Protein AF-A0A8H7GLU1-F1 (afdb_monomer_lite)

Secondary structure (DSSP, 8-state):
-EEEEEEEGGGS-TTSHHHHH-TT-SEEEEEEESSHHHHHHHHHHHHHHHHHHHS---EEES---S---HHHHHHHHHHGGGS-GGG--STT--TTSEEEEEETTEEEEEEEHHHHHHH-THHHHS-GGGGGGGSHHHHHHHH-TTTS-HHHHHHHHHHHHHS----S--HHHHHHHHHHHHHHHHH-TTT---SHHHHHHHHHHHHHHHHHHHTT-SPPP-TTSSTTHHHHHHHTTEEESS----HHHHHHHHHH-------SS-SEEE-HHHHHHHHHHHHHHHHHS-TT-PPPHHHHHHHHHHHHHTT-HHHHHHHHHHHH--SS--HHHHHHHHHHHHHHHHHHT-HHHHHHIIIIITTT-BTTTB-HHHHHHHTTT--SSHHHHHHHHHHHHHHHHHS-TTSHHHHHHHHHHHHHHH--

Organism: NCBI:txid27326

Sequence (424 aa):
MENLLLFDMTTLEESHEFKANNRNVDFIIISTGKSERHILKAATEFRTHIKHKFDVLPSTEGMVSSAKTPAMRRKLLRRARKGPSSTDNEYGRAANSWVLFHHDNVDVHILTAERRLDLNLESLWCPPEDAHLYKAYKALHLADSKAVSFEDVECTLLEKYASLSVEGDWASEKINDVTEYSKLLLDSPATRINSKEAADNALDKLSQFISLLYSFSSDRFSMSENPDFMPILWRMTYWENGDVISPKDVDYFIETGLVTKKPATPLITLASNDARNVLTLIEHHNKTAGEKSAISPSFLELVFFTYGNAGKWKEFWAEWDKIFFPETPIPSAALQQWVRLVSYLLMISSLAQNLHFFDYYWKTGSAVGGTLMECLEANGRNFSSPNEKRALLVAVNAMADSLDPSKEVFIEVRKQLAAIESAD

Radius of gyration: 31.29 Å; chains: 1; bounding box: 63×50×97 Å

pLDDT: mean 81.15, std 13.59, range [36.41, 96.06]

InterPro domains:
  IPR040152 ATPase synthesis protein 25, mitochondrial [PTHR28087] (3-137)
  IPR043519 Nucleotidyltransferase superfamily [G3DSA:3.30.460.10] (1-137)
  IPR043519 Nucleotidyltransferase superfamily [SSF81301] (23-128)

Foldseek 3Di:
DPDKDKFACVPDDCPQPVCVVCVQAGMEIEDADQDLVRLLVVVVVVQVCCCVPVVDGWDKPLHDDPPQDPVNVVVVVVCVVPDDPPPPPPPVDDRSQWMWTDDRNYIYIYHHPVRCLLVVCVCSRDDPVCNVVSLVLLVVCLVPCPVHPLVNNLVSLLSVVVPDPDDDDCQLVLLVSLLVNLVSCCRGPVLPPDDLVSLVVSVVVSVVSSCSNPVPPPDDHACLSDLNNLVSQLVSQKDFPADADALVLLVCCLVPVDAQADELAQRMAGNVVSNVVSVVVLVVSQVVVPPRRDDDLNSLVRNLSNCVSRVVVVVNVVSLLVRQFDQDHDLQSLLLVVLSVLSSCLRSLNLVVLVVLLVEQQPARDPGSHHSVVSCVVVVLDHPDPSSLVSSLSSNLSSCVSYDVPDPSSVVVNVVNVVSVPPD

Structure (mmCIF, N/CA/C/O backbone):
data_AF-A0A8H7GLU1-F1
#
_entry.id   AF-A0A8H7GLU1-F1
#
loop_
_atom_site.group_PDB
_atom_site.id
_atom_site.type_symbol
_atom_site.label_atom_id
_atom_site.label_alt_id
_atom_site.label_comp_id
_atom_site.label_asym_id
_atom_site.label_entity_id
_atom_site.label_seq_id
_atom_site.pdbx_PDB_ins_code
_atom_site.Cartn_x
_atom_site.Cartn_y
_atom_site.Cartn_z
_atom_site.occupancy
_atom_site.B_iso_or_equiv
_atom_site.auth_seq_id
_atom_site.auth_comp_id
_atom_site.auth_asym_id
_atom_site.auth_atom_id
_atom_site.pdbx_PDB_model_num
ATOM 1 N N . MET A 1 1 ? -30.154 -19.526 29.372 1.00 78.31 1 MET A N 1
ATOM 2 C CA . MET A 1 1 ? -28.873 -18.975 28.891 1.00 78.31 1 MET A CA 1
ATOM 3 C C . MET A 1 1 ? -28.820 -19.098 27.388 1.00 78.31 1 MET A C 1
ATOM 5 O O . MET A 1 1 ? -29.477 -19.985 26.856 1.00 78.31 1 MET A O 1
ATOM 9 N N . GLU A 1 2 ? -28.079 -18.218 26.732 1.00 75.25 2 GLU A N 1
ATOM 10 C CA . GLU A 1 2 ? -27.845 -18.242 25.288 1.00 75.25 2 GLU A CA 1
ATOM 11 C C . GLU A 1 2 ? -26.337 -18.283 25.019 1.00 75.25 2 GLU A C 1
ATOM 13 O O . GLU A 1 2 ? -25.547 -17.856 25.862 1.00 75.25 2 GLU A O 1
ATOM 18 N N . ASN A 1 3 ? -25.959 -18.814 23.853 1.00 76.75 3 ASN A N 1
ATOM 19 C CA . ASN A 1 3 ? -24.593 -18.795 23.327 1.00 76.75 3 ASN A CA 1
ATOM 20 C C . ASN A 1 3 ? -23.530 -19.341 24.309 1.00 76.75 3 ASN A C 1
ATOM 22 O O . ASN A 1 3 ? -22.625 -18.624 24.727 1.00 76.75 3 ASN A O 1
ATOM 26 N N . LEU A 1 4 ? -23.686 -20.590 24.757 1.00 84.44 4 LEU A N 1
ATOM 27 C CA . LEU A 1 4 ? -22.759 -21.211 25.708 1.00 84.44 4 LEU A CA 1
ATOM 28 C C . LEU A 1 4 ? -21.488 -21.665 24.982 1.00 84.44 4 LEU A C 1
ATOM 30 O O . LEU A 1 4 ? -21.571 -22.495 24.080 1.00 84.44 4 LEU A O 1
ATOM 34 N N . LEU A 1 5 ? -20.340 -21.132 25.394 1.00 79.94 5 LEU A N 1
ATOM 35 C CA . LEU A 1 5 ? -19.015 -21.530 24.923 1.00 79.94 5 LEU A CA 1
ATOM 36 C C . LEU A 1 5 ? -18.256 -22.222 26.050 1.00 79.94 5 LEU A C 1
ATOM 38 O O . LEU A 1 5 ? -18.366 -21.816 27.206 1.00 79.94 5 LEU A O 1
ATOM 42 N N . LEU A 1 6 ? -17.497 -23.253 25.695 1.00 84.25 6 LEU A N 1
ATOM 43 C CA . LEU A 1 6 ? -16.587 -23.968 26.580 1.00 84.25 6 LEU A CA 1
ATOM 44 C C . LEU A 1 6 ? -15.184 -23.857 25.989 1.00 84.25 6 LEU A C 1
ATOM 46 O O . LEU A 1 6 ? -14.975 -24.245 24.843 1.00 84.25 6 LEU A O 1
ATOM 50 N N . PHE A 1 7 ? -14.251 -23.365 26.789 1.00 81.94 7 PHE A N 1
ATOM 51 C CA . PHE A 1 7 ? -12.827 -23.340 26.500 1.00 81.94 7 PHE A CA 1
ATOM 52 C C . PHE A 1 7 ? -12.150 -24.405 27.357 1.00 81.94 7 PHE A C 1
ATOM 54 O O . PHE A 1 7 ? -12.269 -24.394 28.586 1.00 81.94 7 PHE A O 1
ATOM 61 N N . ASP A 1 8 ? -11.489 -25.347 26.692 1.00 84.12 8 ASP A N 1
ATOM 62 C CA . ASP A 1 8 ? -10.676 -26.376 27.329 1.00 84.12 8 ASP A CA 1
ATOM 63 C C . ASP A 1 8 ? -9.233 -25.870 27.418 1.00 84.12 8 ASP A C 1
ATOM 65 O O . ASP A 1 8 ? -8.537 -25.743 26.413 1.00 84.12 8 ASP A O 1
ATOM 69 N N . MET A 1 9 ? -8.786 -25.543 28.628 1.00 78.00 9 MET A N 1
ATOM 70 C CA . MET A 1 9 ? -7.448 -24.998 28.864 1.00 78.00 9 MET A CA 1
ATOM 71 C C . MET A 1 9 ? -6.393 -26.105 28.954 1.00 78.00 9 MET A C 1
ATOM 73 O O . MET A 1 9 ? -5.183 -25.838 28.935 1.00 78.00 9 MET A O 1
ATOM 77 N N . THR A 1 10 ? -6.814 -27.372 29.023 1.00 79.50 10 THR A N 1
ATOM 78 C CA . THR A 1 10 ? -5.891 -28.507 29.084 1.00 79.50 10 THR A CA 1
ATOM 79 C C . THR A 1 10 ? -5.143 -28.695 27.764 1.00 79.50 10 THR A C 1
ATOM 81 O O . THR A 1 10 ? -3.988 -29.120 27.789 1.00 79.50 10 THR A O 1
ATOM 84 N N . THR A 1 11 ? -5.732 -28.271 26.641 1.00 74.94 11 THR A N 1
ATOM 85 C CA . THR A 1 11 ? -5.154 -28.392 25.293 1.00 74.94 11 THR A CA 1
ATOM 86 C C . THR A 1 11 ? -4.165 -27.284 24.929 1.00 74.94 11 THR A C 1
ATOM 88 O O . THR A 1 11 ? -3.431 -27.431 23.956 1.00 74.94 11 THR A O 1
ATOM 91 N N . LEU A 1 12 ? -4.112 -26.189 25.694 1.00 70.12 12 LEU A N 1
ATOM 92 C CA . LEU A 1 12 ? -3.178 -25.083 25.457 1.00 70.12 12 LEU A CA 1
ATOM 93 C C . LEU A 1 12 ? -1.763 -25.418 25.957 1.00 70.12 12 LEU A C 1
ATOM 95 O O . LEU A 1 12 ? -1.598 -26.078 26.988 1.00 70.12 12 LEU A O 1
ATOM 99 N N . GLU A 1 13 ? -0.734 -24.926 25.264 1.00 72.00 13 GLU A N 1
ATOM 100 C CA . GLU A 1 13 ? 0.660 -25.060 25.707 1.00 72.00 13 GLU A CA 1
ATOM 101 C C . GLU A 1 13 ? 0.904 -24.329 27.041 1.00 72.00 13 GLU A C 1
ATOM 103 O O . GLU A 1 13 ? 0.313 -23.284 27.310 1.00 72.00 13 GLU A O 1
ATOM 108 N N . GLU A 1 14 ? 1.804 -24.845 27.890 1.00 69.31 14 GLU A N 1
ATOM 109 C CA . GLU A 1 14 ? 2.147 -24.207 29.180 1.00 69.31 14 GLU A CA 1
ATOM 110 C C . GLU A 1 14 ? 2.749 -22.799 29.028 1.00 69.31 14 GLU A C 1
ATOM 112 O O . GLU A 1 14 ? 2.702 -21.999 29.962 1.00 69.31 14 GLU A O 1
ATOM 117 N N . SER A 1 15 ? 3.305 -22.499 27.852 1.00 65.88 15 SER A N 1
ATOM 118 C CA . SER A 1 15 ? 3.851 -21.200 27.450 1.00 65.88 15 SER A CA 1
ATOM 119 C C . SER A 1 15 ? 2.775 -20.157 27.124 1.00 65.88 15 SER A C 1
ATOM 121 O O . SER A 1 15 ? 3.098 -18.973 27.038 1.00 65.88 15 SER A O 1
ATOM 123 N N . HIS A 1 16 ? 1.514 -20.566 26.936 1.00 65.44 16 HIS A N 1
ATOM 124 C CA . HIS A 1 16 ? 0.420 -19.662 26.593 1.00 65.44 16 HIS A CA 1
ATOM 125 C C . HIS A 1 16 ? 0.174 -18.674 27.740 1.00 65.44 16 HIS A C 1
ATOM 127 O O . HIS A 1 16 ? 0.014 -19.089 28.891 1.00 65.44 16 HIS A O 1
ATOM 133 N N . GLU A 1 17 ? 0.104 -17.374 27.430 1.00 64.06 17 GLU A N 1
ATOM 134 C CA . GLU A 1 17 ? 0.071 -16.263 28.400 1.00 64.06 17 GLU A CA 1
ATOM 135 C C . GLU A 1 17 ? -0.943 -16.488 29.534 1.00 64.06 17 GLU A C 1
ATOM 137 O O . GLU A 1 17 ? -0.658 -16.267 30.712 1.00 64.06 17 GLU A O 1
ATOM 142 N N . PHE A 1 18 ? -2.114 -17.031 29.200 1.00 63.16 18 PHE A N 1
ATOM 143 C CA . PHE A 1 18 ? -3.149 -17.305 30.189 1.00 63.16 18 PHE A CA 1
ATOM 144 C C . PHE A 1 18 ? -2.896 -18.563 31.040 1.00 63.16 18 PHE A C 1
ATOM 146 O O . PHE A 1 18 ? -3.157 -18.534 32.241 1.00 63.16 18 PHE A O 1
ATOM 153 N N . LYS A 1 19 ? -2.352 -19.651 30.472 1.00 65.81 19 LYS A N 1
ATOM 154 C CA . LYS A 1 19 ? -2.019 -20.878 31.229 1.00 65.81 19 LYS A CA 1
ATOM 155 C C . LYS A 1 19 ? -0.820 -20.650 32.152 1.00 65.81 19 LYS A C 1
ATOM 157 O O . LYS A 1 19 ? -0.781 -21.178 33.264 1.00 65.81 19 LYS A O 1
ATOM 162 N N . ALA A 1 20 ? 0.103 -19.782 31.738 1.00 64.81 20 ALA A N 1
ATOM 163 C CA . ALA A 1 20 ? 1.200 -19.308 32.570 1.00 64.81 20 ALA A CA 1
ATOM 164 C C . ALA A 1 20 ? 0.699 -18.554 33.819 1.00 64.81 20 ALA A C 1
ATOM 166 O O . ALA A 1 20 ? 1.230 -18.775 34.912 1.00 64.81 20 ALA A O 1
ATOM 167 N N . ASN A 1 21 ? -0.349 -17.730 33.670 1.00 60.53 21 ASN A N 1
ATOM 168 C CA . ASN A 1 21 ? -0.904 -16.884 34.733 1.00 60.53 21 ASN A CA 1
ATOM 169 C C . ASN A 1 21 ? -2.009 -17.558 35.578 1.00 60.53 21 ASN A C 1
ATOM 171 O O . ASN A 1 21 ? -2.179 -17.197 36.740 1.00 60.53 21 ASN A O 1
ATOM 175 N N . ASN A 1 22 ? -2.724 -18.558 35.046 1.00 63.28 22 ASN A N 1
ATOM 176 C CA . ASN A 1 22 ? -3.862 -19.222 35.702 1.00 63.28 22 ASN A CA 1
ATOM 177 C C . ASN A 1 22 ? -3.715 -20.752 35.721 1.00 63.28 22 ASN A C 1
ATOM 179 O O . ASN A 1 22 ? -4.521 -21.485 35.155 1.00 63.28 22 ASN A O 1
ATOM 183 N N . ARG A 1 23 ? -2.694 -21.253 36.427 1.00 64.81 23 ARG A N 1
ATOM 184 C CA . ARG A 1 23 ? -2.364 -22.694 36.512 1.00 64.81 23 ARG A CA 1
ATOM 185 C C . ARG A 1 23 ? -3.440 -23.591 37.148 1.00 64.81 23 ARG A C 1
ATOM 187 O O . ARG A 1 23 ? -3.289 -24.806 37.116 1.00 64.81 23 ARG A O 1
ATOM 194 N N . ASN A 1 24 ? -4.480 -23.011 37.748 1.00 76.19 24 ASN A N 1
ATOM 195 C CA . ASN A 1 24 ? -5.484 -23.726 38.541 1.00 76.19 2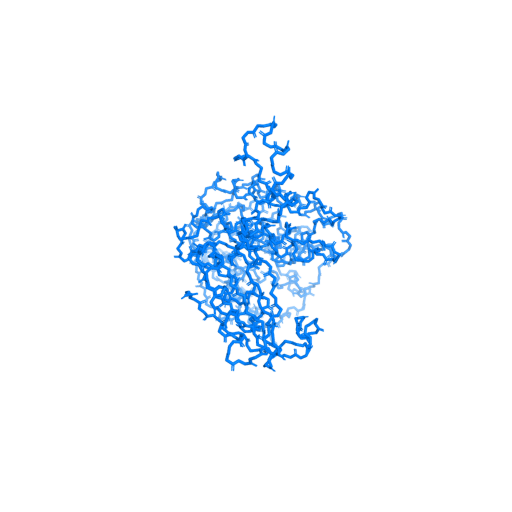4 ASN A CA 1
ATOM 196 C C . ASN A 1 24 ? -6.868 -23.770 37.864 1.00 76.19 24 ASN A C 1
ATOM 198 O O . ASN A 1 24 ? -7.860 -23.995 38.549 1.00 76.19 24 ASN A O 1
ATOM 202 N N . VAL A 1 25 ? -6.966 -23.486 36.561 1.00 81.69 25 VAL A N 1
ATOM 203 C CA . VAL A 1 25 ? -8.238 -23.493 35.820 1.00 81.69 25 VAL A CA 1
ATOM 204 C C . VAL A 1 25 ? -8.086 -24.351 34.566 1.00 81.69 25 VAL A C 1
ATOM 206 O O . VAL A 1 25 ? -7.284 -24.042 33.688 1.00 81.69 25 VAL A O 1
ATOM 209 N N . ASP A 1 26 ? -8.870 -25.423 34.499 1.00 85.25 26 ASP A N 1
ATOM 210 C CA . ASP A 1 26 ? -8.860 -26.412 33.421 1.00 85.25 26 ASP A CA 1
ATOM 211 C C . ASP A 1 26 ? -9.952 -26.119 32.384 1.00 85.25 26 ASP A C 1
ATOM 213 O O . ASP A 1 26 ? -9.748 -26.332 31.191 1.00 85.25 26 ASP A O 1
ATOM 217 N N . PHE A 1 27 ? -11.101 -25.590 32.816 1.00 87.00 27 PHE A N 1
ATOM 218 C CA . PHE A 1 27 ? -12.236 -25.320 31.934 1.00 87.00 27 PHE A CA 1
ATOM 219 C C . PHE A 1 27 ? -12.840 -23.949 32.198 1.00 87.00 27 PHE A C 1
ATOM 221 O O . PHE A 1 27 ? -13.097 -23.585 33.346 1.00 87.00 27 PHE A O 1
ATOM 228 N N . ILE A 1 28 ? -13.150 -23.225 31.125 1.00 87.06 28 ILE A N 1
ATOM 229 C CA . ILE A 1 28 ? -13.837 -21.938 31.211 1.00 87.06 28 ILE A CA 1
ATOM 230 C C . ILE A 1 28 ? -15.119 -21.988 30.394 1.00 87.06 28 ILE A C 1
ATOM 232 O O . ILE A 1 28 ? -15.119 -22.324 29.214 1.00 87.06 28 ILE A O 1
ATOM 236 N N . ILE A 1 29 ? -16.237 -21.641 31.018 1.00 88.94 29 ILE A N 1
ATOM 237 C CA . ILE A 1 29 ? -17.551 -21.615 30.387 1.00 88.94 29 ILE A CA 1
ATOM 238 C C . ILE A 1 29 ? -18.026 -20.171 30.320 1.00 88.94 29 ILE A C 1
ATOM 240 O O . ILE A 1 29 ? -18.197 -19.530 31.353 1.00 88.94 29 ILE A O 1
ATOM 244 N N . ILE A 1 30 ? -18.319 -19.672 29.120 1.00 88.81 30 ILE A N 1
ATOM 245 C CA . ILE A 1 30 ? -18.952 -18.362 28.929 1.00 88.81 30 ILE A CA 1
ATOM 246 C C . ILE A 1 30 ? -20.383 -18.551 28.468 1.00 88.81 30 ILE A C 1
ATOM 248 O O . ILE A 1 30 ? -20.661 -19.293 27.530 1.00 88.81 30 ILE A O 1
ATOM 252 N N . SER A 1 31 ? -21.309 -17.831 29.088 1.00 88.94 31 SER A N 1
ATOM 253 C CA . SER A 1 31 ? -22.699 -17.798 28.652 1.00 88.94 31 SER A CA 1
ATOM 254 C C . SER A 1 31 ? -23.275 -16.389 28.676 1.00 88.94 31 SER A C 1
ATOM 256 O O . SER A 1 31 ? -22.899 -15.551 29.499 1.00 88.94 31 SER A O 1
ATOM 258 N N . THR A 1 32 ? -24.234 -16.145 27.782 1.00 89.12 32 THR A N 1
ATOM 259 C CA . THR A 1 32 ? -24.951 -14.873 27.700 1.00 89.12 32 THR A CA 1
ATOM 260 C C . THR A 1 32 ? -26.308 -14.962 28.394 1.00 89.12 32 THR A C 1
ATOM 262 O O . THR A 1 32 ? -27.115 -15.874 28.165 1.00 89.12 32 THR A O 1
ATOM 265 N N . GLY A 1 33 ? -26.586 -13.976 29.241 1.00 85.69 33 GLY A N 1
ATOM 266 C CA . GLY A 1 33 ? -27.884 -13.713 29.837 1.00 85.69 33 GLY A CA 1
ATOM 267 C C . GLY A 1 33 ? -28.611 -12.560 29.142 1.00 85.69 33 GLY A C 1
ATOM 268 O O . GLY A 1 33 ? -28.025 -11.538 28.810 1.00 85.69 33 GLY A O 1
ATOM 269 N N . LYS A 1 34 ? -29.929 -12.711 28.972 1.00 82.50 34 LYS A N 1
ATOM 270 C CA . LYS A 1 34 ? -30.819 -11.702 28.353 1.00 82.50 34 LYS A CA 1
ATOM 271 C C . LYS A 1 34 ? -30.846 -10.325 29.037 1.00 82.50 34 LYS A C 1
ATOM 273 O O . LYS A 1 34 ? -31.208 -9.348 28.401 1.00 82.50 34 LYS A O 1
ATOM 278 N N . SER A 1 35 ? -30.590 -10.270 30.342 1.00 83.62 35 SER A N 1
ATOM 279 C CA . SER A 1 35 ? -30.586 -9.045 31.157 1.00 83.62 35 SER A CA 1
ATOM 280 C C . SER A 1 35 ? -29.964 -9.332 32.522 1.00 83.62 35 SER A C 1
ATOM 282 O O . SER A 1 35 ? -29.908 -10.488 32.942 1.00 83.62 35 SER A O 1
ATOM 284 N N . GLU A 1 36 ? -29.580 -8.306 33.273 1.00 81.75 36 GLU A N 1
ATOM 285 C CA . GLU A 1 36 ? -28.986 -8.425 34.613 1.00 81.75 36 GLU A CA 1
ATOM 286 C C . GLU A 1 36 ? -29.929 -9.137 35.589 1.00 81.75 36 GLU A C 1
ATOM 288 O O . GLU A 1 36 ? -29.509 -9.939 36.423 1.00 81.75 36 GLU A O 1
ATOM 293 N N . ARG A 1 37 ? -31.244 -8.904 35.463 1.00 82.19 37 ARG A N 1
ATOM 294 C CA . ARG A 1 37 ? -32.255 -9.608 36.267 1.00 82.19 37 ARG A CA 1
ATOM 295 C C . ARG A 1 37 ? -32.300 -11.099 35.937 1.00 82.19 37 ARG A C 1
ATOM 297 O O . ARG A 1 37 ? -32.497 -11.919 36.835 1.00 82.19 37 ARG A O 1
ATOM 304 N N . HIS A 1 38 ? -32.150 -11.449 34.661 1.00 87.12 38 HIS A N 1
ATOM 305 C CA . HIS A 1 38 ? -32.081 -12.841 34.233 1.00 87.12 38 HIS A CA 1
ATOM 306 C C . HIS A 1 38 ? -30.781 -13.495 34.710 1.00 87.12 38 HIS A C 1
ATOM 308 O O . HIS A 1 38 ? -30.844 -14.601 35.240 1.00 87.12 38 HIS A O 1
ATOM 314 N N . ILE A 1 39 ? -29.649 -12.792 34.618 1.00 87.94 39 ILE A N 1
ATOM 315 C CA . ILE A 1 39 ? -28.349 -13.249 35.126 1.00 87.94 39 ILE A CA 1
ATOM 316 C C . ILE A 1 39 ? -28.420 -13.503 36.626 1.00 87.94 39 ILE A C 1
ATOM 318 O O . ILE A 1 39 ? -28.080 -14.595 37.058 1.00 87.94 39 ILE A O 1
ATOM 322 N N . LEU A 1 40 ? -28.948 -12.566 37.418 1.00 85.12 40 LEU A N 1
ATOM 323 C CA . LEU A 1 40 ? -29.102 -12.745 38.863 1.00 85.12 40 LEU A CA 1
ATOM 324 C C . LEU A 1 40 ? -29.954 -13.978 39.204 1.00 85.12 40 LEU A C 1
ATOM 326 O O . LEU A 1 40 ? -29.604 -14.745 40.105 1.00 85.12 40 LEU A O 1
ATOM 330 N N . LYS A 1 41 ? -31.069 -14.189 38.489 1.00 87.62 41 LYS A N 1
ATOM 331 C CA . LYS A 1 41 ? -31.924 -15.368 38.687 1.00 87.62 41 LYS A CA 1
ATOM 332 C C . LYS A 1 41 ? -31.175 -16.657 38.339 1.00 87.62 41 LYS A C 1
ATOM 334 O O . LYS A 1 41 ? -31.152 -17.573 39.155 1.00 87.62 41 LYS A O 1
ATOM 339 N N . ALA A 1 42 ? -30.541 -16.703 37.170 1.00 89.19 42 ALA A N 1
ATOM 340 C CA . ALA A 1 42 ? -29.804 -17.868 36.697 1.00 89.19 42 ALA A CA 1
ATOM 341 C C . ALA A 1 42 ? -28.600 -18.189 37.597 1.00 89.19 42 ALA A C 1
ATOM 343 O O . ALA A 1 42 ? -28.406 -19.340 37.963 1.00 89.19 42 ALA A O 1
ATOM 344 N N . ALA A 1 43 ? -27.851 -17.175 38.031 1.00 88.12 43 ALA A N 1
ATOM 345 C CA . ALA A 1 43 ? -26.750 -17.288 38.982 1.00 88.12 43 ALA A CA 1
ATOM 346 C C . ALA A 1 43 ? -27.219 -17.842 40.338 1.00 88.12 43 ALA A C 1
ATOM 348 O O . ALA A 1 43 ? -26.580 -18.723 40.912 1.00 88.12 43 ALA A O 1
ATOM 349 N N . THR A 1 44 ? -28.366 -17.371 40.837 1.00 89.06 44 THR A N 1
ATOM 350 C CA . THR A 1 44 ? -28.950 -17.883 42.086 1.00 89.06 44 THR A CA 1
ATOM 351 C C . THR A 1 44 ? -29.354 -19.351 41.941 1.00 89.06 44 THR A C 1
ATOM 353 O O . THR A 1 44 ? -29.007 -20.165 42.794 1.00 89.06 44 THR A O 1
ATOM 356 N N . GLU A 1 45 ? -30.047 -19.705 40.855 1.00 91.56 45 GLU A N 1
ATOM 357 C CA . GLU A 1 45 ? -30.451 -21.088 40.572 1.00 91.56 45 GLU A CA 1
ATOM 358 C C . GLU A 1 45 ? -29.238 -22.009 40.396 1.00 91.56 45 GLU A C 1
ATOM 360 O O . GLU A 1 45 ? -29.213 -23.097 40.969 1.00 91.56 45 GLU A O 1
ATOM 365 N N . PHE A 1 46 ? -28.207 -21.555 39.683 1.00 89.81 46 PHE A N 1
ATOM 366 C CA . PHE A 1 46 ? -26.961 -22.288 39.472 1.00 89.81 46 PHE A CA 1
ATOM 367 C C . PHE A 1 46 ? -26.223 -22.547 40.789 1.00 89.81 46 PHE A C 1
ATOM 369 O O . PHE A 1 46 ? -25.893 -23.690 41.103 1.00 89.81 46 PHE A O 1
ATOM 376 N N . ARG A 1 47 ? -26.061 -21.514 41.624 1.00 89.38 47 ARG A N 1
ATOM 377 C CA . ARG A 1 47 ? -25.453 -21.641 42.954 1.00 89.38 47 ARG A CA 1
ATOM 378 C C . ARG A 1 47 ? -26.217 -22.620 43.844 1.00 89.38 47 ARG A C 1
ATOM 380 O O . ARG A 1 47 ? -25.608 -23.441 44.527 1.00 89.38 47 ARG A O 1
ATOM 387 N N . THR A 1 48 ? -27.546 -22.534 43.850 1.00 90.19 48 THR A N 1
ATOM 388 C CA . THR A 1 48 ? -28.410 -23.443 44.612 1.00 90.19 48 THR A CA 1
ATOM 389 C C . THR A 1 48 ? -28.309 -24.873 44.086 1.00 90.19 48 THR A C 1
ATOM 391 O O . THR A 1 48 ? -28.244 -25.807 44.884 1.00 90.19 48 THR A O 1
ATOM 394 N N . HIS A 1 49 ? -28.239 -25.055 42.766 1.00 91.31 49 HIS A N 1
ATOM 395 C CA . HIS A 1 49 ? -28.058 -26.364 42.150 1.00 91.31 49 HIS A CA 1
ATOM 396 C C . HIS A 1 49 ? -26.733 -27.007 42.563 1.00 91.31 49 HIS A C 1
ATOM 398 O O . HIS A 1 49 ? -26.743 -28.153 43.011 1.00 91.31 49 HIS A O 1
ATOM 404 N N . ILE A 1 50 ? -25.618 -26.268 42.484 1.00 89.75 50 ILE A N 1
ATOM 405 C CA . ILE A 1 50 ? -24.302 -26.777 42.894 1.00 89.75 50 ILE A CA 1
ATOM 406 C C . ILE A 1 50 ? -24.324 -27.171 44.371 1.00 89.75 50 ILE A C 1
ATOM 408 O O . ILE A 1 50 ? -23.961 -28.296 44.711 1.00 89.75 50 ILE A O 1
ATOM 412 N N . LYS A 1 51 ? -24.862 -26.299 45.232 1.00 89.62 51 LYS A N 1
ATOM 413 C CA . LYS A 1 51 ? -24.980 -26.571 46.667 1.00 89.62 51 LYS A CA 1
ATOM 414 C C . LYS A 1 51 ? -25.766 -27.843 46.967 1.00 89.62 51 LYS A C 1
ATOM 416 O O . LYS A 1 51 ? -25.352 -28.615 47.814 1.00 89.62 51 LYS A O 1
ATOM 421 N N . HIS A 1 52 ? -26.907 -28.071 46.323 1.00 91.56 52 HIS A N 1
ATOM 422 C CA . HIS A 1 52 ? -27.725 -29.247 46.639 1.00 91.56 52 HIS A CA 1
ATOM 423 C C . HIS A 1 52 ? -27.219 -30.537 45.999 1.00 91.56 52 HIS A C 1
ATOM 425 O O . HIS A 1 52 ? -27.453 -31.609 46.550 1.00 91.56 52 HIS A O 1
ATOM 431 N N . LYS A 1 53 ? -26.575 -30.450 44.832 1.00 91.50 53 LYS A N 1
ATOM 432 C CA . LYS A 1 53 ? -26.140 -31.627 44.079 1.00 91.50 53 LYS A CA 1
ATOM 433 C C . LYS A 1 53 ? -24.751 -32.111 44.484 1.00 91.50 53 LYS A C 1
ATOM 435 O O . LYS A 1 53 ? -24.524 -33.315 44.492 1.00 91.50 53 LYS A O 1
ATOM 440 N N . PHE A 1 54 ? -23.852 -31.186 44.804 1.00 87.50 54 PHE A N 1
ATOM 441 C CA . PHE A 1 54 ? -22.453 -31.483 45.109 1.00 87.50 54 PHE A CA 1
ATOM 442 C C . PHE A 1 54 ? -22.075 -31.164 46.560 1.00 87.50 54 PHE A C 1
ATOM 444 O O . PHE A 1 54 ? -20.952 -31.438 46.952 1.00 87.50 54 PHE A O 1
ATOM 451 N N . ASP A 1 55 ? -22.997 -30.612 47.360 1.00 88.50 55 ASP A N 1
ATOM 452 C CA . ASP A 1 55 ? -22.761 -30.177 48.750 1.00 88.50 55 ASP A CA 1
ATOM 453 C C . ASP A 1 55 ? -21.612 -29.162 48.901 1.00 88.50 55 ASP A C 1
ATOM 455 O O . ASP A 1 55 ? -20.992 -29.028 49.954 1.00 88.50 55 ASP A O 1
ATOM 459 N N . VAL A 1 56 ? -21.348 -28.394 47.836 1.00 87.62 56 VAL A N 1
ATOM 460 C CA . VAL A 1 56 ? -20.302 -27.366 47.798 1.00 87.62 56 VAL A CA 1
ATOM 461 C C . VAL A 1 56 ? -20.897 -25.997 47.485 1.00 87.62 56 VAL A C 1
ATOM 463 O O . VAL A 1 56 ? -21.833 -25.842 46.701 1.00 87.62 56 VAL A O 1
ATOM 466 N N . LEU A 1 57 ? -20.349 -24.965 48.122 1.00 85.38 57 LEU A N 1
ATOM 467 C CA . LEU A 1 57 ? -20.649 -23.571 47.818 1.00 85.38 57 LEU A CA 1
ATOM 468 C C . LEU A 1 57 ? -19.562 -23.021 46.884 1.00 85.38 57 LEU A C 1
ATOM 470 O O . LEU A 1 57 ? -18.444 -22.820 47.355 1.00 85.38 57 LEU A O 1
ATOM 474 N N . PRO A 1 58 ? -19.868 -22.745 45.6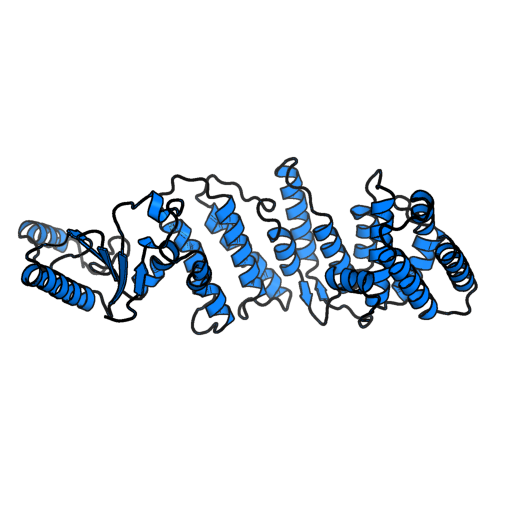02 1.00 86.81 58 PRO A N 1
ATOM 475 C CA . PRO A 1 58 ? -18.883 -22.184 44.684 1.00 86.81 58 PRO A CA 1
ATOM 476 C C . PRO A 1 58 ? -18.509 -20.760 45.109 1.00 86.81 58 PRO A C 1
ATOM 478 O O . PRO A 1 58 ? -19.362 -20.012 45.616 1.00 86.81 58 PRO A O 1
ATOM 481 N N . SER A 1 59 ? -17.257 -20.363 44.868 1.00 84.69 59 SER A N 1
ATOM 482 C CA . SER A 1 59 ? -16.868 -18.956 44.993 1.00 84.69 59 SER A CA 1
ATOM 483 C C . SER A 1 59 ? -17.664 -18.155 43.967 1.00 84.69 59 SER A C 1
ATOM 485 O O . SER A 1 59 ? -17.823 -18.594 42.831 1.00 84.69 59 SER A O 1
ATOM 487 N N . THR A 1 60 ? -18.262 -17.037 44.379 1.00 84.81 60 THR A N 1
ATOM 488 C CA . THR A 1 60 ? -19.121 -16.227 43.507 1.00 84.81 60 THR A CA 1
ATOM 489 C C . THR A 1 60 ? -18.697 -14.770 43.571 1.00 84.81 60 THR A C 1
ATOM 491 O O . THR A 1 60 ? -18.728 -14.171 44.648 1.00 84.81 60 THR A O 1
ATOM 494 N N . GLU A 1 61 ? -18.403 -14.185 42.416 1.00 81.31 61 GLU A N 1
ATOM 495 C CA . GLU A 1 61 ? -18.073 -12.770 42.265 1.00 81.31 61 GLU A CA 1
ATOM 496 C C . GLU A 1 61 ? -19.107 -12.050 41.392 1.00 81.31 61 GLU A C 1
ATOM 498 O O . GLU A 1 61 ? -19.823 -12.661 40.600 1.00 81.31 61 GLU A O 1
ATOM 503 N N . GLY A 1 62 ? -19.241 -10.734 41.571 1.00 74.12 62 GLY A N 1
ATOM 504 C CA . GLY A 1 62 ? -20.133 -9.897 40.753 1.00 74.12 62 GLY A CA 1
ATOM 505 C C . GLY A 1 62 ? -21.633 -10.000 41.071 1.00 74.12 62 GLY A C 1
ATOM 506 O O . GLY A 1 62 ? -22.419 -9.177 40.598 1.00 74.12 62 GLY A O 1
ATOM 507 N N . MET A 1 63 ? -22.052 -10.941 41.926 1.00 78.31 63 MET A N 1
ATOM 508 C CA . MET A 1 63 ? -23.453 -11.095 42.331 1.00 78.31 63 MET A CA 1
ATOM 509 C C . MET A 1 63 ? -23.816 -10.195 43.526 1.00 78.31 63 MET A C 1
ATOM 511 O O . MET A 1 63 ? -23.384 -10.419 44.658 1.00 78.31 63 MET A O 1
ATOM 515 N N . VAL A 1 64 ? -24.688 -9.210 43.303 1.00 68.25 64 VAL A N 1
ATOM 516 C CA . VAL A 1 64 ? -25.224 -8.313 44.338 1.00 68.25 64 VAL A CA 1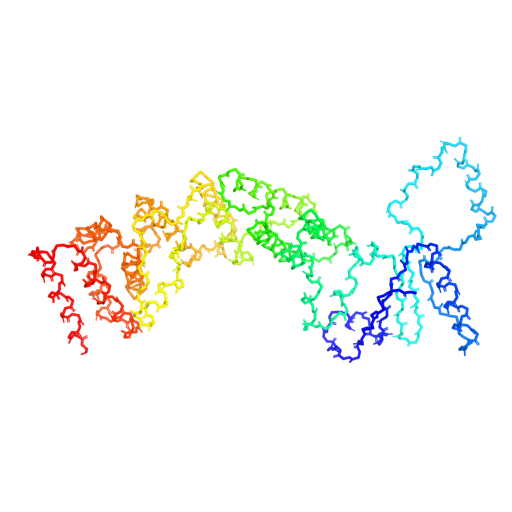
ATOM 517 C C . VAL A 1 64 ? -26.659 -8.715 44.675 1.00 68.25 64 VAL A C 1
ATOM 519 O O . VAL A 1 64 ? -27.578 -8.559 43.870 1.00 68.25 64 VAL A O 1
ATOM 522 N N . SER A 1 65 ? -26.874 -9.215 45.896 1.00 58.31 65 SER A N 1
ATOM 523 C CA . SER A 1 65 ? -28.215 -9.608 46.348 1.00 58.31 65 SER A CA 1
ATOM 524 C C . SER A 1 65 ? -29.111 -8.394 46.637 1.00 58.31 65 SER A C 1
ATOM 526 O O . SER A 1 65 ? -28.651 -7.343 47.088 1.00 58.31 65 SER A O 1
ATOM 528 N N . SER A 1 66 ? -30.425 -8.562 46.472 1.00 51.78 66 SER A N 1
ATOM 529 C CA . SER A 1 66 ? -31.432 -7.546 46.812 1.00 51.78 66 SER A CA 1
ATOM 530 C C . SER A 1 66 ? -31.593 -7.301 48.324 1.00 51.78 66 SER A C 1
ATOM 532 O O . SER A 1 66 ? -32.272 -6.348 48.724 1.00 51.78 66 SER A O 1
ATOM 534 N N . ALA A 1 67 ? -30.960 -8.110 49.183 1.00 51.28 67 ALA A N 1
ATOM 535 C CA . ALA A 1 67 ? -31.005 -7.953 50.632 1.00 51.28 67 ALA A CA 1
ATOM 536 C C . ALA A 1 67 ? -30.107 -6.785 51.079 1.00 51.28 67 ALA A C 1
ATOM 538 O O . ALA A 1 67 ? -28.971 -6.959 51.519 1.00 51.28 67 ALA A O 1
ATOM 539 N N . LYS A 1 68 ? -30.621 -5.552 50.973 1.00 53.12 68 LYS A N 1
ATOM 540 C CA . LYS A 1 68 ? -29.938 -4.362 51.501 1.00 53.12 68 LYS A CA 1
ATOM 541 C C . LYS A 1 68 ? -29.759 -4.517 53.010 1.00 53.12 68 LYS A C 1
ATOM 543 O O . LYS A 1 68 ? -30.741 -4.536 53.754 1.00 53.12 68 LYS A O 1
ATOM 548 N N . THR A 1 69 ? -28.513 -4.563 53.477 1.00 55.72 69 THR A N 1
ATOM 549 C CA . THR A 1 69 ? -28.230 -4.584 54.916 1.00 55.72 69 THR A CA 1
ATOM 550 C C . THR A 1 69 ? -28.863 -3.356 55.596 1.00 55.72 69 THR A C 1
ATOM 552 O O . THR A 1 69 ? -28.919 -2.270 55.000 1.00 55.72 69 THR A O 1
ATOM 555 N N . PRO A 1 70 ? -29.325 -3.454 56.858 1.00 54.34 70 PRO A N 1
ATOM 556 C CA . PRO A 1 70 ? -29.895 -2.313 57.584 1.00 54.34 70 PRO A CA 1
ATOM 557 C C . PRO A 1 70 ? -28.959 -1.092 57.653 1.00 54.34 70 PRO A C 1
ATOM 559 O O . PRO A 1 70 ? -29.417 0.043 57.799 1.00 54.34 70 PRO A O 1
ATOM 562 N N . ALA A 1 71 ? -27.643 -1.301 57.546 1.00 57.19 71 ALA A N 1
ATOM 563 C CA . ALA A 1 71 ? -26.637 -0.244 57.462 1.00 57.19 71 ALA A CA 1
ATOM 564 C C . ALA A 1 71 ? -26.654 0.479 56.100 1.00 57.19 71 ALA A C 1
ATOM 566 O O . ALA A 1 71 ? -26.634 1.710 56.048 1.00 57.19 71 ALA A O 1
ATOM 567 N N . MET A 1 72 ? -26.770 -0.269 55.000 1.00 54.94 72 MET A N 1
ATOM 568 C CA . MET A 1 72 ? -26.846 0.272 53.640 1.00 54.94 72 MET A CA 1
ATOM 569 C C . MET A 1 72 ? -28.179 0.993 53.392 1.00 54.94 72 MET A C 1
ATOM 571 O O . MET A 1 72 ? -28.197 2.076 52.807 1.00 54.94 72 MET A O 1
ATOM 575 N N . ARG A 1 73 ? -29.288 0.480 53.951 1.00 57.44 73 ARG A N 1
ATOM 576 C CA . ARG A 1 73 ? -30.599 1.160 53.952 1.00 57.44 73 ARG A CA 1
ATOM 577 C C . ARG A 1 73 ? -30.558 2.493 54.713 1.00 57.44 73 ARG A C 1
ATOM 579 O O . ARG A 1 73 ? -31.099 3.486 54.234 1.00 57.44 73 ARG A O 1
ATOM 586 N N . ARG A 1 74 ? -29.860 2.547 55.858 1.00 61.66 74 ARG A N 1
ATOM 587 C CA . ARG A 1 74 ? -29.641 3.787 56.631 1.00 61.66 74 ARG A CA 1
ATOM 588 C C . ARG A 1 74 ? -28.759 4.805 55.892 1.00 61.66 74 ARG A C 1
ATOM 590 O O . ARG A 1 74 ? -29.058 5.996 55.944 1.00 61.66 74 ARG A O 1
ATOM 597 N N . LYS A 1 75 ? -27.722 4.363 55.166 1.00 61.22 75 LYS A N 1
ATOM 598 C CA . LYS A 1 75 ? -26.900 5.237 54.300 1.00 61.22 75 LYS A CA 1
ATOM 599 C C . LYS A 1 75 ? -27.700 5.808 53.122 1.00 61.22 75 LYS A C 1
ATOM 601 O O . LYS A 1 75 ? -27.622 7.009 52.877 1.00 61.22 75 LYS A O 1
ATOM 606 N N . LEU A 1 76 ? -28.512 4.984 52.455 1.00 54.66 76 LEU A N 1
ATOM 607 C CA . LEU A 1 76 ? -29.397 5.407 51.360 1.00 54.66 76 LEU A CA 1
ATOM 608 C C . LEU A 1 76 ? -30.435 6.440 51.814 1.00 54.66 76 LEU A C 1
ATOM 610 O O . LEU A 1 76 ? -30.600 7.456 51.154 1.00 54.66 76 LEU A O 1
ATOM 614 N N . LEU A 1 77 ? -31.070 6.245 52.974 1.00 58.97 77 LEU A N 1
ATOM 615 C CA . LEU A 1 77 ? -32.029 7.214 53.527 1.00 58.97 77 LEU A CA 1
ATOM 616 C C . LEU A 1 77 ? -31.373 8.540 53.951 1.00 58.97 77 LEU A C 1
ATOM 618 O O . LEU A 1 77 ? -32.000 9.592 53.852 1.00 58.97 77 LEU A O 1
ATOM 622 N N . ARG A 1 78 ? -30.103 8.518 54.386 1.00 62.34 78 ARG A N 1
ATOM 623 C CA . ARG A 1 78 ? -29.318 9.744 54.621 1.00 62.34 78 ARG A CA 1
ATOM 624 C C . ARG A 1 78 ? -28.955 10.465 53.316 1.00 62.34 78 ARG A C 1
ATOM 626 O O . ARG A 1 78 ? -28.945 11.692 53.310 1.00 62.34 78 ARG A O 1
ATOM 633 N N . ARG A 1 79 ? -28.682 9.727 52.232 1.00 53.69 79 ARG A N 1
ATOM 634 C CA . ARG A 1 79 ? -28.366 10.276 50.898 1.00 53.69 79 ARG A CA 1
ATOM 635 C C . ARG A 1 79 ? -29.600 10.748 50.118 1.00 53.69 79 ARG A C 1
ATOM 637 O O . ARG A 1 79 ? -29.500 11.740 49.413 1.00 53.69 79 ARG A O 1
ATOM 644 N N . ALA A 1 80 ? -30.772 10.148 50.330 1.00 50.97 80 ALA A N 1
ATOM 645 C CA . ALA A 1 80 ? -32.036 10.546 49.695 1.00 50.97 80 ALA A CA 1
ATOM 646 C C . ALA A 1 80 ? -32.494 11.982 50.036 1.00 50.97 80 ALA A C 1
ATOM 648 O O . ALA A 1 80 ? -33.373 12.521 49.374 1.00 50.97 80 ALA A O 1
ATOM 649 N N . ARG A 1 81 ? -31.883 12.638 51.036 1.00 54.12 81 ARG A N 1
ATOM 650 C CA . ARG A 1 81 ? -32.087 14.071 51.318 1.00 54.12 81 ARG A CA 1
ATOM 651 C C . ARG A 1 81 ? -31.355 15.011 50.342 1.00 54.12 81 ARG A C 1
ATOM 653 O O . ARG A 1 81 ? -31.560 16.214 50.439 1.00 54.12 81 ARG A O 1
ATOM 660 N N . LYS A 1 82 ? -30.497 14.501 49.446 1.00 49.03 82 LYS A N 1
ATOM 661 C CA . LYS A 1 82 ? -29.645 15.302 48.541 1.00 49.03 82 LYS A CA 1
ATOM 662 C C . LYS A 1 82 ? -30.086 15.343 47.067 1.00 49.03 82 LYS A C 1
ATOM 664 O O . LYS A 1 82 ? -29.413 16.001 46.286 1.00 49.03 82 LYS A O 1
ATOM 669 N N . GLY A 1 83 ? -31.206 14.724 46.694 1.00 50.31 83 GLY A N 1
ATOM 670 C CA . GLY A 1 83 ? -31.737 14.762 45.322 1.00 50.31 83 GLY A CA 1
ATOM 671 C C . GLY A 1 83 ? -32.008 13.374 44.724 1.00 50.31 83 GLY A C 1
ATOM 672 O O . GLY A 1 83 ? -31.763 12.368 45.397 1.00 50.31 83 GLY A O 1
ATOM 673 N N . PRO A 1 84 ? -32.568 13.306 43.499 1.00 44.22 84 PRO A N 1
ATOM 674 C CA . PRO A 1 84 ? -33.039 12.066 42.881 1.00 44.22 84 PRO A CA 1
ATOM 675 C C . PRO A 1 84 ? -31.876 11.140 42.508 1.00 44.22 84 PRO A C 1
ATOM 677 O O . PRO A 1 84 ? -30.922 11.558 41.864 1.00 44.22 84 PRO A O 1
ATOM 680 N N . SER A 1 85 ? -31.980 9.858 42.862 1.00 47.22 85 SER A N 1
ATOM 681 C CA . SER A 1 85 ? -30.945 8.835 42.639 1.00 47.22 85 SER A CA 1
ATOM 682 C C . SER A 1 85 ? -30.784 8.383 41.181 1.00 47.22 85 SER A C 1
ATOM 684 O O . SER A 1 85 ? -30.114 7.389 40.931 1.00 47.22 85 SER A O 1
ATOM 686 N N . SER A 1 86 ? -31.457 9.027 40.227 1.00 40.16 86 SER A N 1
ATOM 687 C CA . SER A 1 86 ? -31.475 8.624 38.815 1.00 40.16 86 SER A CA 1
ATOM 688 C C . SER A 1 86 ? -30.241 9.081 38.030 1.00 40.16 86 SER A C 1
ATOM 690 O O . SER A 1 86 ? -30.132 8.750 36.857 1.00 40.16 86 SER A O 1
ATOM 692 N N . THR A 1 87 ? -29.333 9.840 38.652 1.00 39.53 87 THR A N 1
ATOM 693 C CA . THR A 1 87 ? -28.088 10.341 38.038 1.00 39.53 87 THR A CA 1
ATOM 694 C C . THR A 1 87 ? -26.811 9.805 38.697 1.00 39.53 87 THR A C 1
ATOM 696 O O . THR A 1 87 ? -25.720 10.156 38.260 1.00 39.53 87 THR A O 1
ATOM 699 N N . ASP A 1 88 ? -26.915 8.954 39.725 1.00 38.78 88 ASP A N 1
ATOM 700 C CA . ASP A 1 88 ? -25.757 8.288 40.342 1.00 38.78 88 ASP A CA 1
ATOM 701 C C . ASP A 1 88 ? -25.375 7.052 39.503 1.00 38.78 88 ASP A C 1
ATOM 703 O O . ASP A 1 88 ? -25.639 5.908 39.870 1.00 38.78 88 ASP A O 1
ATOM 707 N N . ASN A 1 89 ? -24.765 7.300 38.341 1.00 36.41 89 ASN A N 1
ATOM 708 C CA . ASN A 1 89 ? -23.994 6.295 37.617 1.00 36.41 89 ASN A CA 1
ATOM 709 C C . ASN A 1 89 ? -22.663 6.102 38.359 1.00 36.41 89 ASN A C 1
ATOM 711 O O . ASN A 1 89 ? -21.720 6.870 38.174 1.00 36.41 89 ASN A O 1
ATOM 715 N N . GLU A 1 90 ? -22.566 5.071 39.201 1.00 38.91 90 GLU A N 1
ATOM 716 C CA . GLU A 1 90 ? -21.267 4.544 39.633 1.00 38.91 90 GLU A CA 1
ATOM 717 C C . GLU A 1 90 ? -20.571 3.934 38.398 1.00 38.91 90 GLU A C 1
ATOM 719 O O . GLU A 1 90 ? -20.726 2.755 38.098 1.00 38.91 90 GLU A O 1
ATOM 724 N N . TYR A 1 91 ? -19.845 4.762 37.637 1.00 37.00 91 TYR A N 1
ATOM 725 C CA . TYR A 1 91 ? -18.876 4.332 36.616 1.00 37.00 91 TYR A CA 1
ATOM 726 C C . TYR A 1 91 ? -19.381 3.280 35.600 1.00 37.00 91 TYR A C 1
ATOM 728 O O . TYR A 1 91 ? -18.675 2.325 35.291 1.00 37.00 91 TYR A O 1
ATOM 736 N N . GLY A 1 92 ? -20.607 3.420 35.085 1.00 42.41 92 GLY A N 1
ATOM 737 C CA . GLY A 1 92 ? -21.096 2.607 33.957 1.00 42.41 92 GLY A CA 1
ATOM 738 C C . GLY A 1 92 ? -21.222 1.095 34.212 1.00 42.41 92 GLY A C 1
ATOM 739 O O . GLY A 1 92 ? -21.487 0.347 33.281 1.00 42.41 92 GLY A O 1
ATOM 740 N N . ARG A 1 93 ? -21.061 0.608 35.451 1.00 51.75 93 ARG A N 1
ATOM 741 C CA . ARG A 1 93 ? -21.182 -0.825 35.767 1.00 51.75 93 ARG A CA 1
ATOM 742 C C . ARG A 1 93 ? -22.575 -1.131 36.303 1.00 51.75 93 ARG A C 1
ATOM 744 O O . ARG A 1 93 ? -22.855 -0.925 37.484 1.00 51.75 93 ARG A O 1
ATOM 751 N N . ALA A 1 94 ? -23.453 -1.663 35.456 1.00 56.75 94 ALA A N 1
ATOM 752 C CA . ALA A 1 94 ? -24.731 -2.200 35.916 1.00 56.75 94 ALA A CA 1
ATOM 753 C C . ALA A 1 94 ? -24.488 -3.395 36.860 1.00 56.75 94 ALA A C 1
ATOM 755 O O . ALA A 1 94 ? -23.737 -4.322 36.543 1.00 56.75 94 ALA A O 1
ATOM 756 N N . ALA A 1 95 ? -25.099 -3.382 38.047 1.00 63.16 95 ALA A N 1
ATOM 757 C CA . ALA A 1 95 ? -24.967 -4.474 39.010 1.00 63.16 95 ALA A CA 1
ATOM 758 C C . ALA A 1 95 ? -25.506 -5.793 38.421 1.00 63.16 95 ALA A C 1
ATOM 760 O O . ALA A 1 95 ? -26.630 -5.828 37.924 1.00 63.16 95 ALA A O 1
ATOM 761 N N . ASN A 1 96 ? -24.747 -6.888 38.557 1.00 70.38 96 ASN A N 1
ATOM 762 C CA . ASN A 1 96 ? -25.035 -8.212 37.975 1.00 70.38 96 ASN A CA 1
ATOM 763 C C . ASN A 1 96 ? -24.942 -8.298 36.435 1.00 70.38 96 ASN A C 1
ATOM 765 O O . ASN A 1 96 ? -25.488 -9.234 35.852 1.00 70.38 96 ASN A O 1
ATOM 769 N N . SER A 1 97 ? -24.263 -7.355 35.774 1.00 78.12 97 SER A N 1
ATOM 770 C CA . SER A 1 97 ? -23.936 -7.448 34.337 1.00 78.12 97 SER A CA 1
ATOM 771 C C . SER A 1 97 ? -22.897 -8.530 34.019 1.00 78.12 97 SER A C 1
ATOM 773 O O . SER A 1 97 ? -22.856 -9.035 32.900 1.00 78.12 97 SER A O 1
ATOM 775 N N . TRP A 1 98 ? -22.097 -8.920 35.014 1.00 86.56 98 TRP A N 1
ATOM 776 C CA . TRP A 1 98 ? -21.145 -10.024 34.960 1.00 86.56 98 TRP A CA 1
ATOM 777 C C . TRP A 1 98 ? -21.119 -10.741 36.311 1.00 86.56 98 TRP A C 1
ATOM 779 O O . TRP A 1 98 ? -20.956 -10.107 37.356 1.00 86.56 98 TRP A O 1
ATOM 789 N N . VAL A 1 99 ? -21.313 -12.058 36.287 1.00 86.12 99 VAL A N 1
ATOM 790 C CA . VAL A 1 99 ? -21.185 -12.943 37.448 1.00 86.12 99 VAL A CA 1
ATOM 791 C C . VAL A 1 99 ? -20.198 -14.050 37.104 1.00 86.12 99 VAL A C 1
ATOM 793 O O . VAL A 1 99 ? -20.321 -14.680 36.052 1.00 86.12 99 VAL A O 1
ATOM 796 N N . LEU A 1 100 ? -19.243 -14.283 38.000 1.00 88.44 100 LEU A N 1
ATOM 797 C CA . LEU A 1 100 ? -18.245 -15.345 37.900 1.00 88.44 100 LEU A CA 1
ATOM 798 C C . LEU A 1 100 ? -18.484 -16.372 39.005 1.00 88.44 100 LEU A C 1
ATOM 800 O O . LEU A 1 100 ? -18.657 -16.007 40.172 1.00 88.44 100 LEU A O 1
ATOM 804 N N . PHE A 1 101 ? -18.478 -17.647 38.634 1.00 88.69 101 PHE A N 1
ATOM 805 C CA . PHE A 1 101 ? -18.407 -18.769 39.559 1.00 88.69 101 PHE A CA 1
ATOM 806 C C . PHE A 1 101 ? -17.096 -19.517 39.374 1.00 88.69 101 PHE A C 1
ATOM 808 O O . PHE A 1 101 ? -16.774 -19.864 38.246 1.00 88.69 101 PHE A O 1
ATOM 815 N N . HIS A 1 102 ? -16.417 -19.822 40.476 1.00 86.62 102 HIS A N 1
ATOM 816 C CA . HIS A 1 102 ? -15.221 -20.662 40.482 1.00 86.62 102 HIS A CA 1
ATOM 817 C C . HIS A 1 102 ? -15.428 -21.877 41.394 1.00 86.62 102 HIS A C 1
ATOM 819 O O . HIS A 1 102 ? -15.838 -21.722 42.557 1.00 86.62 102 HIS A O 1
ATOM 825 N N . HIS A 1 103 ? -15.157 -23.077 40.873 1.00 85.69 103 HIS A N 1
ATOM 826 C CA . HIS A 1 103 ? -15.147 -24.333 41.631 1.00 85.69 103 HIS A CA 1
ATOM 827 C C . HIS A 1 103 ? -14.317 -25.413 40.920 1.00 85.69 103 HIS A C 1
ATOM 829 O O . HIS A 1 103 ? -14.560 -25.677 39.748 1.00 85.69 103 HIS A O 1
ATOM 835 N N . ASP A 1 104 ? -13.389 -26.057 41.641 1.00 81.06 104 ASP A N 1
ATOM 836 C CA . ASP A 1 104 ? -12.619 -27.239 41.208 1.00 81.06 104 ASP A CA 1
ATOM 837 C C . ASP A 1 104 ? -12.067 -27.114 39.780 1.00 81.06 104 ASP A C 1
ATOM 839 O O . ASP A 1 104 ? -12.325 -27.943 38.911 1.00 81.06 104 ASP A O 1
ATOM 843 N N . ASN A 1 105 ? -11.322 -26.029 39.551 1.00 86.25 105 ASN A N 1
ATOM 844 C CA . ASN A 1 105 ? -10.681 -25.674 38.282 1.00 86.25 105 ASN A CA 1
ATOM 845 C C . ASN A 1 105 ? -11.644 -25.342 37.128 1.00 86.25 105 ASN A C 1
ATOM 847 O O . ASN A 1 105 ? -11.216 -25.263 35.978 1.00 86.25 105 ASN A O 1
ATOM 851 N N . VAL A 1 106 ? -12.930 -25.125 37.409 1.00 88.62 106 VAL A N 1
ATOM 852 C CA . VAL A 1 106 ? -13.910 -24.669 36.420 1.00 88.62 106 VAL A CA 1
ATOM 853 C C . VAL A 1 106 ? -14.358 -23.251 36.740 1.00 88.62 106 VAL A C 1
ATOM 855 O O . VAL A 1 106 ? -14.906 -22.990 37.817 1.00 88.62 106 VAL A O 1
ATOM 858 N N . ASP A 1 107 ? -14.197 -22.369 35.758 1.00 89.88 107 ASP A N 1
ATOM 859 C CA . ASP A 1 107 ? -14.719 -21.009 35.791 1.00 89.88 107 ASP A CA 1
ATOM 860 C C . ASP A 1 107 ? -15.964 -20.890 34.918 1.00 89.88 107 ASP A C 1
ATOM 862 O O . ASP A 1 107 ? -15.988 -21.298 33.760 1.00 89.88 107 ASP A O 1
ATOM 866 N N . VAL A 1 108 ? -17.030 -20.312 35.468 1.00 90.38 108 VAL A N 1
ATOM 867 C CA . VAL A 1 108 ? -18.279 -20.063 34.743 1.00 90.38 108 VAL A CA 1
ATOM 868 C C . VAL A 1 108 ? -18.591 -18.577 34.761 1.00 90.38 108 VAL A C 1
ATOM 870 O O . VAL A 1 108 ? -18.965 -18.010 35.790 1.00 90.38 108 VAL A O 1
ATOM 873 N N . HIS A 1 109 ? -18.484 -17.959 33.591 1.00 91.12 109 HIS A N 1
ATOM 874 C CA . HIS A 1 109 ? -18.800 -16.567 33.334 1.00 91.12 109 HIS A CA 1
ATOM 875 C C . HIS A 1 109 ? -20.215 -16.446 32.766 1.00 91.12 109 HIS A C 1
ATOM 877 O O . HIS A 1 109 ? -20.576 -17.041 31.746 1.00 91.12 109 HIS A O 1
ATOM 883 N N . ILE A 1 110 ? -21.031 -15.631 33.423 1.00 90.12 110 ILE A N 1
ATOM 884 C CA . ILE A 1 110 ? -22.372 -15.281 32.967 1.00 90.12 110 ILE A CA 1
ATOM 885 C C . ILE A 1 110 ? -22.411 -13.769 32.778 1.00 90.12 110 ILE A C 1
ATOM 887 O O . ILE A 1 110 ? -22.292 -13.023 33.752 1.00 90.12 110 ILE A O 1
ATOM 891 N N . LEU A 1 111 ? -22.584 -13.320 31.537 1.00 89.19 111 LEU A N 1
ATOM 892 C CA . LEU A 1 111 ? -22.521 -11.903 31.166 1.00 89.19 111 LEU A CA 1
ATOM 893 C C . LEU A 1 111 ? -23.774 -11.466 30.407 1.00 89.19 111 LEU A C 1
ATOM 895 O O . LEU A 1 111 ? -24.456 -12.293 29.799 1.00 89.19 111 LEU A O 1
ATOM 899 N N . THR A 1 112 ? -24.088 -10.170 30.409 1.00 85.25 112 THR A N 1
ATOM 900 C CA . THR A 1 112 ? -25.018 -9.619 29.409 1.00 85.25 112 THR A CA 1
ATOM 901 C C . THR A 1 112 ? -24.360 -9.642 28.031 1.00 85.25 112 THR A C 1
ATOM 903 O O . THR A 1 112 ? -23.140 -9.740 27.931 1.00 85.25 112 THR A O 1
ATOM 906 N N . ALA A 1 113 ? -25.159 -9.576 26.961 1.00 76.75 113 ALA A N 1
ATOM 907 C CA . ALA A 1 113 ? -24.616 -9.528 25.602 1.00 76.75 113 ALA A CA 1
ATOM 908 C C . ALA A 1 113 ? -23.653 -8.344 25.442 1.00 76.75 113 ALA A C 1
ATOM 910 O O . ALA A 1 113 ? -22.510 -8.556 25.072 1.00 76.75 113 ALA A O 1
ATOM 911 N N . GLU A 1 114 ? -24.083 -7.147 25.844 1.00 72.50 114 GLU A N 1
ATOM 912 C CA . GLU A 1 114 ? -23.257 -5.934 25.890 1.00 72.50 114 GLU A CA 1
ATOM 913 C C . GLU A 1 114 ? -21.965 -6.171 26.683 1.00 72.50 114 GLU A C 1
ATOM 915 O O . GLU A 1 114 ? -20.878 -6.081 26.134 1.00 72.50 114 GLU A O 1
ATOM 920 N N . ARG A 1 115 ? -22.060 -6.663 27.926 1.00 76.25 115 ARG A N 1
ATOM 921 C CA . ARG A 1 115 ? -20.873 -6.844 28.771 1.00 76.25 115 ARG A CA 1
ATOM 922 C C . ARG A 1 115 ? -19.890 -7.898 28.257 1.00 76.25 115 ARG A C 1
ATOM 924 O O . ARG A 1 115 ? -18.701 -7.841 28.562 1.00 76.25 115 ARG A O 1
ATOM 931 N N . ARG A 1 116 ? -20.395 -8.897 27.540 1.00 79.69 116 ARG A N 1
ATOM 932 C CA . ARG A 1 116 ? -19.594 -9.941 26.902 1.00 79.69 116 ARG A CA 1
ATOM 933 C C . ARG A 1 116 ? -18.833 -9.395 25.699 1.00 79.69 116 ARG A C 1
ATOM 935 O O . ARG A 1 116 ? -17.673 -9.745 25.532 1.00 79.69 116 ARG A O 1
ATOM 942 N N . LEU A 1 117 ? -19.475 -8.523 24.926 1.00 67.81 117 LEU A N 1
ATOM 943 C CA . LEU A 1 117 ? -18.850 -7.798 23.825 1.00 67.81 117 LEU A CA 1
ATOM 944 C C . LEU A 1 117 ? -17.765 -6.847 24.358 1.00 67.81 117 LEU A C 1
ATOM 946 O O . LEU A 1 117 ? -16.648 -6.918 23.858 1.00 67.81 117 LEU A O 1
ATOM 950 N N . ASP A 1 118 ? -18.048 -6.082 25.423 1.00 65.12 118 ASP A N 1
ATOM 951 C CA . ASP A 1 118 ? -17.082 -5.160 26.052 1.00 65.12 118 ASP A CA 1
ATOM 952 C C . ASP A 1 118 ? -15.804 -5.867 26.527 1.00 65.12 118 ASP A C 1
ATOM 954 O O . ASP A 1 118 ? -14.700 -5.337 26.439 1.00 65.12 118 ASP A O 1
ATOM 958 N N . LEU A 1 119 ? -15.962 -7.037 27.160 1.00 69.62 119 LEU A N 1
ATOM 959 C CA . LEU A 1 119 ? -14.848 -7.734 27.804 1.00 69.62 119 LEU A CA 1
ATOM 960 C C . LEU A 1 119 ? -14.103 -8.665 26.848 1.00 69.62 119 LEU A C 1
ATOM 962 O O . LEU A 1 119 ? -12.945 -8.969 27.121 1.00 69.62 119 LEU A O 1
ATOM 966 N N . ASN A 1 120 ? -14.774 -9.138 25.789 1.00 73.69 120 ASN A N 1
ATOM 967 C CA . ASN A 1 120 ? -14.255 -10.054 24.769 1.00 73.69 120 ASN A CA 1
ATOM 968 C C . ASN A 1 120 ? -13.375 -11.175 25.352 1.00 73.69 120 ASN A C 1
ATOM 970 O O . ASN A 1 120 ? -12.292 -11.471 24.852 1.00 73.69 120 ASN A O 1
ATOM 974 N N . LEU A 1 121 ? -13.818 -11.777 26.460 1.00 73.31 121 LEU A N 1
ATOM 975 C CA . LEU A 1 121 ? -13.007 -12.740 27.212 1.00 73.31 121 LEU A CA 1
ATOM 976 C C . LEU A 1 121 ? -12.661 -13.971 26.368 1.00 73.31 121 LEU A C 1
ATOM 978 O O . LEU A 1 121 ? -11.656 -14.635 26.603 1.00 73.31 121 LEU A O 1
ATOM 982 N N . GLU A 1 122 ? -13.466 -14.249 25.348 1.00 76.19 122 GLU A N 1
ATOM 983 C CA . GLU A 1 122 ? -13.201 -15.290 24.375 1.00 76.19 122 GLU A CA 1
ATOM 984 C C . GLU A 1 122 ? -11.872 -15.128 23.641 1.00 76.19 122 GLU A C 1
ATOM 986 O O . GLU A 1 122 ? -11.204 -16.133 23.412 1.00 76.19 122 GLU A O 1
ATOM 991 N N . SER A 1 123 ? -11.456 -13.900 23.304 1.00 70.06 123 SER A N 1
ATOM 992 C CA . SER A 1 123 ? -10.181 -13.685 22.608 1.00 70.06 123 SER A CA 1
ATOM 993 C C . SER A 1 123 ? -8.973 -14.036 23.473 1.00 70.06 123 SER A C 1
ATOM 995 O O . SER A 1 123 ? -7.878 -14.212 22.952 1.00 70.06 123 SER A O 1
ATOM 997 N N . LEU A 1 124 ? -9.157 -14.093 24.796 1.00 68.88 124 LEU A N 1
ATOM 998 C CA . LEU A 1 124 ? -8.104 -14.428 25.753 1.00 68.88 124 LEU A CA 1
ATOM 999 C C . LEU A 1 124 ? -7.956 -15.942 25.948 1.00 68.88 124 LEU A C 1
ATOM 1001 O O . LEU A 1 124 ? -6.883 -16.409 26.331 1.00 68.88 124 LEU A O 1
ATOM 1005 N N . TRP A 1 125 ? -9.034 -16.702 25.735 1.00 70.50 125 TRP A N 1
ATOM 1006 C CA . TRP A 1 125 ? -9.106 -18.133 26.062 1.00 70.50 125 TRP A CA 1
ATOM 1007 C C . TRP A 1 125 ? -9.222 -19.035 24.842 1.00 70.50 125 TRP A C 1
ATOM 1009 O O . TRP A 1 125 ? -9.161 -20.257 24.973 1.00 70.50 125 TRP A O 1
ATOM 1019 N N . CYS A 1 126 ? -9.395 -18.455 23.658 1.00 65.88 126 CYS A N 1
ATOM 1020 C CA . CYS A 1 126 ? -9.415 -19.214 22.426 1.00 65.88 126 CYS A CA 1
ATOM 1021 C C . CYS A 1 126 ? -8.028 -19.792 22.098 1.00 65.88 126 CYS A C 1
ATOM 1023 O O . CYS A 1 126 ? -7.008 -19.144 22.357 1.00 65.88 126 CYS A O 1
ATOM 1025 N N . PRO A 1 127 ? -7.974 -20.974 21.465 1.00 62.31 127 PRO A N 1
ATOM 1026 C CA . PRO A 1 127 ? -6.752 -21.472 20.850 1.00 62.31 127 PRO A CA 1
ATOM 1027 C C . PRO A 1 127 ? -6.160 -20.471 19.838 1.00 62.31 127 PRO A C 1
ATOM 1029 O O . PRO A 1 127 ? -6.920 -19.722 19.212 1.00 62.31 127 PRO A O 1
ATOM 1032 N N . PRO A 1 128 ? -4.828 -20.452 19.625 1.00 60.91 128 PRO A N 1
ATOM 1033 C CA . PRO A 1 128 ? -4.185 -19.552 18.663 1.00 60.91 128 PRO A CA 1
ATOM 1034 C C . PRO A 1 128 ? -4.772 -19.645 17.248 1.00 60.91 128 PRO A C 1
ATOM 1036 O O . PRO A 1 128 ? -4.905 -18.632 16.559 1.00 60.91 128 PRO A O 1
ATOM 1039 N N . GLU A 1 129 ? -5.169 -20.847 16.828 1.00 58.38 129 GLU A N 1
ATOM 1040 C CA . GLU A 1 129 ? -5.841 -21.105 15.557 1.00 58.38 129 GLU A CA 1
ATOM 1041 C C . GLU A 1 129 ? -7.195 -20.399 15.434 1.00 58.38 129 GLU A C 1
ATOM 1043 O O . GLU A 1 129 ? -7.561 -20.017 14.328 1.00 58.38 129 GLU A O 1
ATOM 1048 N N . ASP A 1 130 ? -7.883 -20.133 16.545 1.00 50.34 130 ASP A N 1
ATOM 1049 C CA . ASP A 1 130 ? -9.223 -19.540 16.612 1.00 50.34 130 ASP A CA 1
ATOM 1050 C C . ASP A 1 130 ? -9.204 -18.055 17.005 1.00 50.34 130 ASP A C 1
ATOM 1052 O O . ASP A 1 130 ? -10.234 -17.384 16.942 1.00 50.34 130 ASP A O 1
ATOM 1056 N N . ALA A 1 131 ? -8.037 -17.486 17.324 1.00 56.84 131 ALA A N 1
ATOM 1057 C CA . ALA A 1 131 ? -7.886 -16.067 17.668 1.00 56.84 131 ALA A CA 1
ATOM 1058 C C . ALA A 1 131 ? -8.427 -15.120 16.579 1.00 56.84 131 ALA A C 1
ATOM 1060 O O . ALA A 1 131 ? -8.905 -14.017 16.857 1.00 56.84 131 ALA A O 1
ATOM 1061 N N . HIS A 1 132 ? -8.413 -15.565 15.319 1.00 49.12 132 HIS A N 1
ATOM 1062 C CA . HIS A 1 132 ? -8.993 -14.833 14.193 1.00 49.12 132 HIS A CA 1
ATOM 1063 C C . HIS A 1 132 ? -10.526 -14.693 14.278 1.00 49.12 132 HIS A C 1
ATOM 1065 O O . HIS A 1 132 ? -11.063 -13.706 13.774 1.00 49.12 132 HIS A O 1
ATOM 1071 N N . LEU A 1 133 ? -11.225 -15.614 14.953 1.00 42.69 133 LEU A N 1
ATOM 1072 C CA . LEU A 1 133 ? -12.676 -15.564 15.177 1.00 42.69 133 LEU A CA 1
ATOM 1073 C C . LEU A 1 133 ? -13.079 -14.434 16.130 1.00 42.69 133 LEU A C 1
ATOM 1075 O O . LEU A 1 133 ? -14.221 -13.988 16.099 1.00 42.69 133 LEU A O 1
ATOM 1079 N N . TYR A 1 134 ? -12.140 -13.927 16.932 1.00 51.94 134 TYR A N 1
ATOM 1080 C CA . TYR A 1 134 ? -12.367 -12.848 17.897 1.00 51.94 134 TYR A CA 1
ATOM 1081 C C . TYR A 1 134 ? -11.743 -11.507 17.468 1.00 51.94 134 TYR A C 1
ATOM 1083 O O . TYR A 1 134 ? -11.911 -10.498 18.147 1.00 51.94 134 TYR A O 1
ATOM 1091 N N . LYS A 1 135 ? -11.154 -11.463 16.258 1.00 56.44 135 LYS A N 1
ATOM 1092 C CA . LYS A 1 135 ? -10.958 -10.255 15.421 1.00 56.44 135 LYS A CA 1
ATOM 1093 C C . LYS A 1 135 ? -12.225 -9.888 14.614 1.00 56.44 135 LYS A C 1
ATOM 1095 O O . LYS A 1 135 ? -12.172 -9.075 13.687 1.00 56.44 135 LYS A O 1
ATOM 1100 N N . ALA A 1 136 ? -13.364 -10.505 14.944 1.00 60.56 136 ALA A N 1
ATOM 1101 C CA . ALA A 1 136 ? -14.578 -10.535 14.133 1.00 60.56 136 ALA A CA 1
ATOM 1102 C C . ALA A 1 136 ? -15.185 -9.171 13.805 1.00 60.56 136 ALA A C 1
ATOM 1104 O O . ALA A 1 136 ? -15.783 -9.073 12.747 1.00 60.56 136 ALA A O 1
ATOM 1105 N N . TYR A 1 137 ? -15.041 -8.119 14.615 1.00 64.19 137 TYR A N 1
ATOM 1106 C CA . TYR A 1 137 ? -15.726 -6.845 14.339 1.00 64.19 137 TYR A CA 1
ATOM 1107 C C . TYR A 1 137 ? -15.310 -6.202 13.019 1.00 64.19 137 TYR A C 1
ATOM 1109 O O . TYR A 1 137 ? -16.169 -5.752 12.267 1.00 64.19 137 TYR A O 1
ATOM 1117 N N . LYS A 1 138 ? -14.015 -6.236 12.681 1.00 69.00 138 LYS A N 1
ATOM 1118 C CA . LYS A 1 138 ? -13.536 -5.768 11.375 1.00 69.00 138 LYS A CA 1
ATOM 1119 C C . LYS A 1 138 ? -14.072 -6.649 10.250 1.00 69.00 138 LYS A C 1
ATOM 1121 O O . LYS A 1 138 ? -14.646 -6.137 9.298 1.00 69.00 138 LYS A O 1
ATOM 1126 N N . ALA A 1 139 ? -13.926 -7.969 10.364 1.00 69.50 139 ALA A N 1
ATOM 1127 C CA . ALA A 1 139 ? -14.402 -8.902 9.342 1.00 69.50 139 ALA A CA 1
ATOM 1128 C C . ALA A 1 139 ? -15.930 -8.832 9.151 1.00 69.50 139 ALA A C 1
ATOM 1130 O O . ALA A 1 139 ? -16.419 -8.895 8.027 1.00 69.50 139 ALA A O 1
ATOM 1131 N N . LEU A 1 140 ? -16.674 -8.644 10.241 1.00 71.56 140 LEU A N 1
ATOM 1132 C CA . LEU A 1 140 ? -18.124 -8.533 10.276 1.00 71.56 140 LEU A CA 1
ATOM 1133 C C . LEU A 1 140 ? -18.587 -7.185 9.733 1.00 71.56 140 LEU A C 1
ATOM 1135 O O . LEU A 1 140 ? -19.523 -7.172 8.952 1.00 71.56 140 LEU A O 1
ATOM 1139 N N . HIS A 1 141 ? -17.906 -6.081 10.048 1.00 79.38 141 HIS A N 1
ATOM 1140 C CA . HIS A 1 141 ? -18.164 -4.782 9.424 1.00 79.38 141 HIS A CA 1
ATOM 1141 C C . HIS A 1 141 ? -17.916 -4.817 7.910 1.00 79.38 141 HIS A C 1
ATOM 1143 O O . HIS A 1 141 ? -18.707 -4.288 7.131 1.00 79.38 141 HIS A O 1
ATOM 1149 N N . LEU A 1 142 ? -16.827 -5.463 7.478 1.00 76.88 142 LEU A N 1
ATOM 1150 C CA . LEU A 1 142 ? -16.514 -5.621 6.057 1.00 76.88 142 LEU A CA 1
ATOM 1151 C C . LEU A 1 142 ? -17.512 -6.549 5.340 1.00 76.88 142 LEU A C 1
ATOM 1153 O O . LEU A 1 142 ? -17.772 -6.351 4.154 1.00 76.88 142 LEU A O 1
ATOM 1157 N N . ALA A 1 143 ? -18.092 -7.530 6.040 1.00 79.00 143 ALA A N 1
ATOM 1158 C CA . ALA A 1 143 ? -19.113 -8.429 5.498 1.00 79.00 143 ALA A CA 1
ATOM 1159 C C . ALA A 1 143 ? -20.534 -7.826 5.516 1.00 79.00 143 ALA A C 1
ATOM 1161 O O . ALA A 1 143 ? -21.285 -7.991 4.556 1.00 79.00 143 ALA A O 1
ATOM 1162 N N . ASP A 1 144 ? -20.903 -7.131 6.593 1.00 77.38 144 ASP A N 1
ATOM 1163 C CA . ASP A 1 144 ? -22.188 -6.463 6.804 1.00 77.38 144 ASP A CA 1
ATOM 1164 C C . ASP A 1 144 ? -22.022 -5.204 7.677 1.00 77.38 144 ASP A C 1
ATOM 1166 O O . ASP A 1 144 ? -22.162 -5.221 8.905 1.00 77.38 144 ASP A O 1
ATOM 1170 N N . SER A 1 145 ? -21.791 -4.069 7.015 1.00 82.00 145 SER A N 1
ATOM 1171 C CA . SER A 1 145 ? -21.610 -2.763 7.661 1.00 82.00 145 SER A CA 1
ATOM 1172 C C . SER A 1 145 ? -22.865 -2.214 8.350 1.00 82.00 145 SER A C 1
ATOM 1174 O O . SER A 1 145 ? -22.795 -1.177 9.009 1.00 82.00 145 SER A O 1
ATOM 1176 N N . LYS A 1 146 ? -24.025 -2.875 8.203 1.00 78.62 146 LYS A N 1
ATOM 1177 C CA . LYS A 1 146 ? -25.249 -2.533 8.945 1.00 78.62 146 LYS A CA 1
ATOM 1178 C C . LYS A 1 146 ? -25.339 -3.266 10.277 1.00 78.62 146 LYS A C 1
ATOM 1180 O O . LYS A 1 146 ? -26.001 -2.764 11.181 1.00 78.62 146 LYS A O 1
ATOM 1185 N N . ALA A 1 147 ? -24.737 -4.451 10.376 1.00 71.88 147 ALA A N 1
ATOM 1186 C CA . ALA A 1 147 ? -24.718 -5.243 11.600 1.00 71.88 147 ALA A CA 1
ATOM 1187 C C . ALA A 1 147 ? -23.689 -4.709 12.604 1.00 71.88 147 ALA A C 1
ATOM 1189 O O . ALA A 1 147 ? -23.955 -4.711 13.803 1.00 71.88 147 ALA A O 1
ATOM 1190 N N . VAL A 1 148 ? -22.543 -4.239 12.105 1.00 76.50 148 VAL A N 1
ATOM 1191 C CA . VAL A 1 148 ? -21.495 -3.573 12.888 1.00 76.50 148 VAL A CA 1
ATOM 1192 C C . VAL A 1 148 ? -21.114 -2.291 12.164 1.00 76.50 148 VAL A C 1
ATOM 1194 O O . VAL A 1 148 ? -20.655 -2.344 11.020 1.00 76.50 148 VAL A O 1
ATOM 1197 N N . SER A 1 149 ? -21.318 -1.141 12.805 1.00 83.75 149 SER A N 1
ATOM 1198 C CA . SER A 1 149 ? -20.954 0.154 12.226 1.00 83.75 149 SER A CA 1
ATOM 1199 C C . SER A 1 149 ? -19.442 0.379 12.266 1.00 83.75 149 SER A C 1
ATOM 1201 O O . SER A 1 149 ? -18.707 -0.331 12.950 1.00 83.75 149 SER A O 1
ATOM 1203 N N . PHE A 1 150 ? -18.957 1.360 11.505 1.00 84.75 150 PHE A N 1
ATOM 1204 C CA . PHE A 1 150 ? -17.540 1.727 11.533 1.00 84.75 150 PHE A CA 1
ATOM 1205 C C . PHE A 1 150 ? -17.140 2.220 12.933 1.00 84.75 150 PHE A C 1
ATOM 1207 O O . PHE A 1 150 ? -16.090 1.851 13.456 1.00 84.75 150 PHE A O 1
ATOM 1214 N N . GLU A 1 151 ? -18.020 3.006 13.551 1.00 86.50 151 GLU A N 1
ATOM 1215 C CA . GLU A 1 151 ? -17.865 3.552 14.893 1.00 86.50 151 GLU A CA 1
ATOM 1216 C C . GLU A 1 151 ? -17.774 2.447 15.955 1.00 86.50 151 GLU A C 1
ATOM 1218 O O . GLU A 1 151 ? -16.949 2.554 16.856 1.00 86.50 151 GLU A O 1
ATOM 1223 N N . ASP A 1 152 ? -18.533 1.353 15.817 1.00 77.75 152 ASP A N 1
ATOM 1224 C CA . ASP A 1 152 ? -18.453 0.211 16.743 1.00 77.75 152 ASP A CA 1
ATOM 1225 C C . ASP A 1 152 ? -17.068 -0.459 16.697 1.00 77.75 152 ASP A C 1
ATOM 1227 O O . ASP A 1 152 ? -16.506 -0.818 17.735 1.00 77.75 152 ASP A O 1
ATOM 1231 N N . VAL A 1 153 ? -16.482 -0.601 15.499 1.00 80.12 153 VAL A N 1
ATOM 1232 C CA . VAL A 1 153 ? -15.127 -1.158 15.343 1.00 80.12 153 VAL A CA 1
ATOM 1233 C C . VAL A 1 153 ? -14.083 -0.215 15.945 1.00 80.12 153 VAL A C 1
ATOM 1235 O O . VAL A 1 153 ? -13.173 -0.670 16.636 1.00 80.12 153 VAL A O 1
ATOM 1238 N N . GLU A 1 154 ? -14.220 1.093 15.713 1.00 84.38 154 GLU A N 1
ATOM 1239 C CA . GLU A 1 154 ? -13.331 2.115 16.276 1.00 84.38 154 GLU A CA 1
ATOM 1240 C C . GLU A 1 154 ? -13.382 2.130 17.810 1.00 84.38 154 GLU A C 1
ATOM 1242 O O . GLU A 1 154 ? -12.335 2.073 18.459 1.00 84.38 154 GLU A O 1
ATOM 1247 N N . CYS A 1 155 ? -14.583 2.134 18.397 1.00 80.19 155 CYS A N 1
ATOM 1248 C CA . CYS A 1 155 ? -14.777 2.056 19.844 1.00 80.19 155 CYS A CA 1
ATOM 1249 C C . CYS A 1 155 ? -14.133 0.797 20.424 1.00 80.19 155 CYS A C 1
ATOM 1251 O O . CYS A 1 155 ? -13.386 0.900 21.391 1.00 80.19 155 CYS A O 1
ATOM 1253 N N . THR A 1 156 ? -14.331 -0.361 19.789 1.00 75.38 156 THR A N 1
ATOM 1254 C CA . THR A 1 156 ? -13.742 -1.632 20.238 1.00 75.38 156 THR A CA 1
ATOM 1255 C C . THR A 1 156 ? -12.208 -1.573 20.279 1.00 75.38 156 THR A C 1
ATOM 1257 O O . THR A 1 156 ? -11.588 -2.020 21.246 1.00 75.38 156 THR A O 1
ATOM 1260 N N . LEU A 1 157 ? -11.574 -0.993 19.249 1.00 77.06 157 LEU A N 1
ATOM 1261 C CA . LEU A 1 157 ? -10.116 -0.815 19.211 1.00 77.06 157 LEU A CA 1
ATOM 1262 C C . LEU A 1 157 ? -9.621 0.104 20.337 1.00 77.06 157 LEU A C 1
ATOM 1264 O O . LEU A 1 157 ? -8.571 -0.147 20.923 1.00 77.06 157 LEU A O 1
ATOM 1268 N N . LEU A 1 158 ? -10.374 1.155 20.666 1.00 77.38 158 LEU A N 1
ATOM 1269 C CA . LEU A 1 158 ? -10.016 2.109 21.720 1.00 77.38 158 LEU A CA 1
ATOM 1270 C C . LEU A 1 158 ? -10.284 1.569 23.133 1.00 77.38 158 LEU A C 1
ATOM 1272 O O . LEU A 1 158 ? -9.504 1.828 24.051 1.00 77.38 158 LEU A O 1
ATOM 1276 N N . GLU A 1 159 ? -11.357 0.802 23.327 1.00 72.00 159 GLU A N 1
ATOM 1277 C CA . GLU A 1 159 ? -11.753 0.220 24.617 1.00 72.00 159 GLU A CA 1
ATOM 1278 C C . GLU A 1 159 ? -10.697 -0.726 25.189 1.00 72.00 159 GLU A C 1
ATOM 1280 O O . GLU A 1 159 ? -10.480 -0.758 26.408 1.00 72.00 159 GLU A O 1
ATOM 1285 N N . LYS A 1 160 ? -9.955 -1.409 24.309 1.00 72.44 160 LYS A N 1
ATOM 1286 C CA . LYS A 1 160 ? -8.748 -2.168 24.656 1.00 72.44 160 LYS A CA 1
ATOM 1287 C C . LYS A 1 160 ? -7.805 -1.371 25.557 1.00 72.44 160 LYS A C 1
ATOM 1289 O O . LYS A 1 160 ? -7.292 -1.905 26.533 1.00 72.44 160 LYS A O 1
ATOM 1294 N N . TYR A 1 161 ? -7.632 -0.080 25.285 1.00 71.19 161 TYR A N 1
ATOM 1295 C CA . TYR A 1 161 ? -6.725 0.800 26.021 1.00 71.19 161 TYR A CA 1
ATOM 1296 C C . TYR A 1 161 ? -7.385 1.529 27.199 1.00 71.19 161 TYR A C 1
ATOM 1298 O O . TYR A 1 161 ? -6.685 2.018 28.083 1.00 71.19 161 TYR A O 1
ATOM 1306 N N . ALA A 1 162 ? -8.718 1.581 27.252 1.00 63.59 162 ALA A N 1
ATOM 1307 C CA . ALA A 1 162 ? -9.464 2.161 28.370 1.00 63.59 162 ALA A CA 1
ATOM 1308 C C . ALA A 1 162 ? -9.612 1.192 29.559 1.00 63.59 162 ALA A C 1
ATOM 1310 O O . ALA A 1 162 ? -9.854 1.621 30.689 1.00 63.59 162 ALA A O 1
ATOM 1311 N N . SER A 1 163 ? -9.505 -0.116 29.309 1.00 51.62 163 SER A N 1
ATOM 1312 C CA . SER A 1 163 ? -9.861 -1.168 30.269 1.00 51.62 163 SER A CA 1
ATOM 1313 C C . SER A 1 163 ? -8.722 -1.603 31.204 1.00 51.62 163 SER A C 1
ATOM 1315 O O . SER A 1 163 ? -8.984 -2.269 32.210 1.00 51.62 163 SER A O 1
ATOM 1317 N N . LEU A 1 164 ? -7.474 -1.211 30.927 1.00 49.38 164 LEU A N 1
ATOM 1318 C CA . LEU A 1 164 ? -6.290 -1.731 31.611 1.00 49.38 164 LEU A CA 1
ATOM 1319 C C . LEU A 1 164 ? -5.674 -0.734 32.611 1.00 49.38 164 LEU A C 1
ATOM 1321 O O . LEU A 1 164 ? -5.382 0.420 32.303 1.00 49.38 164 LEU A O 1
ATOM 1325 N N . SER A 1 165 ? -5.393 -1.215 33.822 1.00 46.19 165 SER A N 1
ATOM 1326 C CA . SER A 1 165 ? -4.394 -0.635 34.725 1.00 46.19 165 SER A CA 1
ATOM 1327 C C . SER A 1 165 ? -3.006 -1.031 34.210 1.00 46.19 165 SER A C 1
ATOM 1329 O O . SER A 1 165 ? -2.506 -2.099 34.552 1.00 46.19 165 SER A O 1
ATOM 1331 N N . VAL A 1 166 ? -2.437 -0.243 33.298 1.00 49.94 166 VAL A N 1
ATOM 1332 C CA . VAL A 1 166 ? -1.301 -0.687 32.479 1.00 49.94 166 VAL A CA 1
ATOM 1333 C C . VAL A 1 166 ? 0.054 -0.477 33.168 1.00 49.94 166 VAL A C 1
ATOM 1335 O O . VAL A 1 166 ? 0.564 0.640 33.220 1.00 49.94 166 VAL A O 1
ATOM 1338 N N . GLU A 1 167 ? 0.676 -1.575 33.601 1.00 45.59 167 GLU A N 1
ATOM 1339 C CA . GLU A 1 167 ? 2.136 -1.741 33.624 1.00 45.59 167 GLU A CA 1
ATOM 1340 C C . GLU A 1 167 ? 2.518 -2.626 32.416 1.00 45.59 167 GLU A C 1
ATOM 1342 O O . GLU A 1 167 ? 2.053 -3.759 32.318 1.00 45.59 167 GLU A O 1
ATOM 1347 N N . GLY A 1 168 ? 3.300 -2.107 31.457 1.00 58.66 168 GLY A N 1
ATOM 1348 C CA . GLY A 1 168 ? 3.761 -2.830 30.255 1.00 58.66 168 GLY A CA 1
ATOM 1349 C C . GLY A 1 168 ? 4.156 -1.895 29.100 1.00 58.66 168 GLY A C 1
ATOM 1350 O O . GLY A 1 168 ? 3.680 -0.762 29.048 1.00 58.66 168 GLY A O 1
ATOM 1351 N N . ASP A 1 169 ? 5.028 -2.347 28.191 1.00 65.44 169 ASP A N 1
ATOM 1352 C CA . ASP A 1 169 ? 5.385 -1.637 26.947 1.00 65.44 169 ASP A CA 1
ATOM 1353 C C . ASP A 1 169 ? 4.390 -2.014 25.836 1.00 65.44 169 ASP A C 1
ATOM 1355 O O . ASP A 1 169 ? 4.351 -3.161 25.395 1.00 65.44 169 ASP A O 1
ATOM 1359 N N . TRP A 1 170 ? 3.558 -1.055 25.417 1.00 75.38 170 TRP A N 1
ATOM 1360 C CA . TRP A 1 170 ? 2.495 -1.252 24.418 1.00 75.38 170 TRP A CA 1
ATOM 1361 C C . TRP A 1 170 ? 2.794 -0.562 23.088 1.00 75.38 170 TRP A C 1
ATOM 1363 O O . TRP A 1 170 ? 1.896 -0.462 22.248 1.00 75.38 170 TRP A O 1
ATOM 1373 N N . ALA A 1 171 ? 4.017 -0.063 22.884 1.00 79.19 171 ALA A N 1
ATOM 1374 C CA . ALA A 1 171 ? 4.369 0.695 21.685 1.00 79.19 171 ALA A CA 1
ATOM 1375 C C . ALA A 1 171 ? 4.040 -0.091 20.402 1.00 79.19 171 ALA A C 1
ATOM 1377 O O . ALA A 1 171 ? 3.277 0.391 19.560 1.00 79.19 171 ALA A O 1
ATOM 1378 N N . SER A 1 172 ? 4.487 -1.352 20.339 1.00 79.56 172 SER A N 1
ATOM 1379 C CA . SER A 1 172 ? 4.256 -2.247 19.197 1.00 79.56 172 SER A CA 1
ATOM 1380 C C . SER A 1 172 ? 2.780 -2.586 18.976 1.00 79.56 172 SER A C 1
ATOM 1382 O O . SER A 1 172 ? 2.330 -2.693 17.838 1.00 79.56 172 SER A O 1
ATOM 1384 N N . GLU A 1 173 ? 1.996 -2.718 20.043 1.00 82.62 173 GLU A N 1
ATOM 1385 C CA . GLU A 1 173 ? 0.572 -3.028 19.913 1.00 82.62 173 GLU A CA 1
ATOM 1386 C C . GLU A 1 173 ? -0.215 -1.824 19.384 1.00 82.62 173 GLU A C 1
ATOM 1388 O O . GLU A 1 173 ? -1.076 -1.967 18.520 1.00 82.62 173 GLU A O 1
ATOM 1393 N N . LYS A 1 174 ? 0.120 -0.613 19.845 1.00 86.69 174 LYS A N 1
ATOM 1394 C CA . LYS A 1 174 ? -0.522 0.623 19.381 1.00 86.69 174 LYS A CA 1
ATOM 1395 C C . LYS A 1 174 ? -0.284 0.874 17.902 1.00 86.69 174 LYS A C 1
ATOM 1397 O O . LYS A 1 174 ? -1.228 1.198 17.188 1.00 86.69 174 LYS A O 1
ATOM 1402 N N . ILE A 1 175 ? 0.948 0.711 17.418 1.00 88.31 175 ILE A N 1
ATOM 1403 C CA . ILE A 1 175 ? 1.225 0.875 15.985 1.00 88.31 175 ILE A CA 1
ATOM 1404 C C . ILE A 1 175 ? 0.525 -0.205 15.148 1.00 88.31 175 ILE A C 1
ATOM 1406 O O . ILE A 1 175 ? 0.054 0.093 14.048 1.00 88.31 175 ILE A O 1
ATOM 1410 N N . ASN A 1 176 ? 0.387 -1.431 15.663 1.00 86.38 176 ASN A N 1
ATOM 1411 C CA . ASN A 1 176 ? -0.374 -2.488 14.996 1.00 86.38 176 ASN A CA 1
ATOM 1412 C C . ASN A 1 176 ? -1.859 -2.125 14.889 1.00 86.38 176 ASN A C 1
ATOM 1414 O O . ASN A 1 176 ? -2.419 -2.212 13.797 1.00 86.38 176 ASN A O 1
ATOM 1418 N N . ASP A 1 177 ? -2.472 -1.632 15.964 1.00 87.19 177 ASP A N 1
ATOM 1419 C CA . ASP A 1 177 ? -3.880 -1.220 15.954 1.00 87.19 177 ASP A CA 1
ATOM 1420 C C . ASP A 1 177 ? -4.113 0.013 15.071 1.00 87.19 177 ASP A C 1
ATOM 1422 O O . ASP A 1 177 ? -5.081 0.057 14.312 1.00 87.19 177 ASP A O 1
ATOM 1426 N N . VAL A 1 178 ? -3.187 0.979 15.069 1.00 92.44 178 VAL A N 1
ATOM 1427 C CA . VAL A 1 178 ? -3.200 2.106 14.119 1.00 92.44 178 VAL A CA 1
ATOM 1428 C C . VAL A 1 178 ? -3.118 1.606 12.676 1.00 92.44 178 VAL A C 1
ATOM 1430 O O . VAL A 1 178 ? -3.838 2.096 11.804 1.00 92.44 178 VAL A O 1
ATOM 1433 N N . THR A 1 179 ? -2.271 0.613 12.407 1.00 90.75 179 THR A N 1
ATOM 1434 C CA . THR A 1 179 ? -2.133 0.012 11.075 1.00 90.75 179 THR A CA 1
ATOM 1435 C C . THR A 1 179 ? -3.412 -0.724 10.669 1.00 90.75 179 THR A C 1
ATOM 1437 O O . THR A 1 179 ? -3.881 -0.574 9.541 1.00 90.75 179 THR A O 1
ATOM 1440 N N . GLU A 1 180 ? -4.039 -1.465 11.582 1.00 87.88 180 GLU A N 1
ATOM 1441 C CA . GLU A 1 180 ? -5.295 -2.171 11.322 1.00 87.88 180 GLU A CA 1
ATOM 1442 C C . GLU A 1 180 ? -6.489 -1.232 11.127 1.00 87.88 180 GLU A C 1
ATOM 1444 O O . GLU A 1 180 ? -7.304 -1.482 10.229 1.00 87.88 180 GLU A O 1
ATOM 1449 N N . TYR A 1 181 ? -6.555 -0.137 11.890 1.00 91.19 181 TYR A N 1
ATOM 1450 C CA . TYR A 1 181 ? -7.511 0.953 11.686 1.00 91.19 181 TYR A CA 1
ATOM 1451 C C . TYR A 1 181 ? -7.296 1.629 10.328 1.00 91.19 181 TYR A C 1
ATOM 1453 O O . TYR A 1 181 ? -8.244 1.881 9.588 1.00 91.19 181 TYR A O 1
ATOM 1461 N N . SER A 1 182 ? -6.039 1.833 9.933 1.00 92.81 182 SER A N 1
ATOM 1462 C CA . SER A 1 182 ? -5.703 2.395 8.622 1.00 92.81 182 SER A CA 1
ATOM 1463 C C . SER A 1 182 ? -6.159 1.492 7.469 1.00 92.81 182 SER A C 1
ATOM 1465 O O . SER A 1 182 ? -6.700 1.978 6.479 1.00 92.81 182 SER A O 1
ATOM 1467 N N . LYS A 1 183 ? -6.015 0.167 7.608 1.00 89.81 183 LYS A N 1
ATOM 1468 C CA . LYS A 1 183 ? -6.588 -0.804 6.657 1.00 89.81 183 LYS A CA 1
ATOM 1469 C C . LYS A 1 183 ? -8.119 -0.730 6.642 1.00 89.81 183 LYS A C 1
ATOM 1471 O O . LYS A 1 183 ? -8.715 -0.694 5.574 1.00 89.81 183 LYS A O 1
ATOM 1476 N N . LEU A 1 184 ? -8.759 -0.650 7.814 1.00 89.12 184 LEU A N 1
ATOM 1477 C CA . LEU A 1 184 ? -10.217 -0.512 7.920 1.00 89.12 184 LEU A CA 1
ATOM 1478 C C . LEU A 1 184 ? -10.725 0.738 7.183 1.00 89.12 184 LEU A C 1
ATOM 1480 O O . LEU A 1 184 ? -11.725 0.648 6.479 1.00 89.12 184 LEU A O 1
ATOM 1484 N N . LEU A 1 185 ? -10.025 1.870 7.298 1.00 92.50 185 LEU A N 1
ATOM 1485 C CA . LEU A 1 185 ? -10.361 3.104 6.584 1.00 92.50 185 LEU A CA 1
ATOM 1486 C C . LEU A 1 185 ? -10.350 2.926 5.057 1.00 92.50 185 LEU A C 1
ATOM 1488 O O . LEU A 1 185 ? -11.198 3.497 4.372 1.00 92.50 185 LEU A O 1
ATOM 1492 N N . LEU A 1 186 ? -9.416 2.131 4.528 1.00 88.88 186 LEU A N 1
ATOM 1493 C CA . LEU A 1 186 ? -9.322 1.835 3.096 1.00 88.88 186 LEU A CA 1
ATOM 1494 C C . LEU A 1 186 ? -10.401 0.852 2.624 1.00 88.88 186 LEU A C 1
ATOM 1496 O O . LEU A 1 186 ? -10.982 1.050 1.554 1.00 88.88 186 LEU A O 1
ATOM 1500 N N . ASP A 1 187 ? -10.656 -0.190 3.415 1.00 86.75 187 ASP A N 1
ATOM 1501 C CA . ASP A 1 187 ? -11.499 -1.323 3.024 1.00 86.75 187 ASP A CA 1
ATOM 1502 C C . ASP A 1 187 ? -12.992 -1.090 3.314 1.00 86.75 187 ASP A C 1
ATOM 1504 O O . ASP A 1 187 ? -13.859 -1.681 2.664 1.00 86.75 187 ASP A O 1
ATOM 1508 N N . SER A 1 188 ? -13.317 -0.234 4.289 1.00 86.44 188 SER A N 1
ATOM 1509 C CA . SER A 1 188 ? -14.696 0.010 4.705 1.00 86.44 188 SER A CA 1
ATOM 1510 C C . SER A 1 188 ? -15.496 0.725 3.609 1.00 86.44 188 SER A C 1
ATOM 1512 O O . SER A 1 188 ? -15.081 1.778 3.117 1.00 86.44 188 SER A O 1
ATOM 1514 N N . PRO A 1 189 ? -16.714 0.251 3.283 1.00 80.69 189 PRO A N 1
ATOM 1515 C CA . PRO A 1 189 ? -17.624 0.971 2.395 1.00 80.69 189 PRO A CA 1
ATOM 1516 C C . PRO A 1 189 ? -17.975 2.384 2.880 1.00 80.69 189 PRO A C 1
ATOM 1518 O O . PRO A 1 189 ? -18.303 3.235 2.056 1.00 80.69 189 PRO A O 1
ATOM 1521 N N . ALA A 1 190 ? -17.931 2.633 4.195 1.00 79.06 190 ALA A N 1
ATOM 1522 C CA . ALA A 1 190 ? -18.302 3.915 4.795 1.00 79.06 190 ALA A CA 1
ATOM 1523 C C . ALA A 1 190 ? -17.229 4.999 4.604 1.00 79.06 190 ALA A C 1
ATOM 1525 O O . ALA A 1 190 ? -17.558 6.180 4.523 1.00 79.06 190 ALA A O 1
ATOM 1526 N N . THR A 1 191 ? -15.961 4.598 4.510 1.00 83.25 191 THR A N 1
ATOM 1527 C CA . THR A 1 191 ? -14.803 5.500 4.393 1.00 83.25 191 THR A CA 1
ATOM 1528 C C . THR A 1 191 ? -14.019 5.287 3.101 1.00 83.25 191 THR A C 1
ATOM 1530 O O . THR A 1 191 ? -12.938 5.849 2.935 1.00 83.25 191 THR A O 1
ATOM 1533 N N . ARG A 1 192 ? -14.562 4.491 2.171 1.00 86.62 192 ARG A N 1
ATOM 1534 C CA . ARG A 1 192 ? -13.909 4.132 0.914 1.00 86.62 192 ARG A CA 1
ATOM 1535 C C . ARG A 1 192 ? -13.421 5.376 0.177 1.00 86.62 192 ARG A C 1
ATOM 1537 O O . ARG A 1 192 ? -14.208 6.230 -0.230 1.00 86.62 192 ARG A O 1
ATOM 1544 N N . ILE A 1 193 ? -12.119 5.416 -0.075 1.00 87.62 193 ILE A N 1
ATOM 1545 C CA . ILE A 1 193 ? -11.470 6.546 -0.734 1.00 87.62 193 ILE A CA 1
ATOM 1546 C C . ILE A 1 193 ? -11.732 6.469 -2.238 1.00 87.62 193 ILE A C 1
ATOM 1548 O O . ILE A 1 193 ? -11.197 5.614 -2.945 1.00 87.62 193 ILE A O 1
ATOM 1552 N N . ASN A 1 194 ? -12.595 7.358 -2.719 1.00 90.31 194 ASN A N 1
ATOM 1553 C CA . ASN A 1 194 ? -12.985 7.484 -4.127 1.00 90.31 194 ASN A CA 1
ATOM 1554 C C . ASN A 1 194 ? -13.010 8.943 -4.618 1.00 90.31 194 ASN A C 1
ATOM 1556 O O . ASN A 1 194 ? -13.343 9.208 -5.773 1.00 90.31 194 ASN A O 1
ATOM 1560 N N . SER A 1 195 ? -12.680 9.886 -3.740 1.00 91.19 195 SER A N 1
ATOM 1561 C CA . SER A 1 195 ? -12.588 11.310 -4.023 1.00 91.19 195 SER A CA 1
ATOM 1562 C C . SER A 1 195 ? -11.549 11.942 -3.105 1.00 91.19 195 SER A C 1
ATOM 1564 O O . SER A 1 195 ? -11.079 11.322 -2.145 1.00 91.19 195 SER A O 1
ATOM 1566 N N . LYS A 1 196 ? -11.217 13.203 -3.378 1.00 90.94 196 LYS A N 1
ATOM 1567 C CA . LYS A 1 196 ? -10.317 13.967 -2.519 1.00 90.94 196 LYS A CA 1
ATOM 1568 C C . LYS A 1 196 ? -10.919 14.158 -1.125 1.00 90.94 196 LYS A C 1
ATOM 1570 O O . LYS A 1 196 ? -10.242 13.934 -0.136 1.00 90.94 196 LYS A O 1
ATOM 1575 N N . GLU A 1 197 ? -12.196 14.513 -1.049 1.00 91.25 197 GLU A N 1
ATOM 1576 C CA . GLU A 1 197 ? -12.898 14.736 0.217 1.00 91.25 197 GLU A CA 1
ATOM 1577 C C . GLU A 1 197 ? -12.937 13.462 1.074 1.00 91.25 197 GLU A C 1
ATOM 1579 O O . GLU A 1 197 ? -12.841 13.536 2.297 1.00 91.25 197 GLU A O 1
ATOM 1584 N N . ALA A 1 198 ? -13.048 12.289 0.439 1.00 91.31 198 ALA A N 1
ATOM 1585 C CA . ALA A 1 198 ? -12.971 11.005 1.129 1.00 91.31 198 ALA A CA 1
ATOM 1586 C C . ALA A 1 198 ? -11.556 10.718 1.665 1.00 91.31 198 ALA A C 1
ATOM 1588 O O . ALA A 1 198 ? -11.424 10.229 2.785 1.00 91.31 198 ALA A O 1
ATOM 1589 N N . ALA A 1 199 ? -10.510 11.052 0.899 1.00 91.94 199 ALA A N 1
ATOM 1590 C CA . ALA A 1 199 ? -9.121 10.942 1.349 1.00 91.94 199 ALA A CA 1
ATOM 1591 C C . ALA A 1 199 ? -8.835 11.866 2.546 1.00 91.94 199 ALA A C 1
ATOM 1593 O O . ALA A 1 199 ? -8.289 11.409 3.549 1.00 91.94 199 ALA A O 1
ATOM 1594 N N . ASP A 1 200 ? -9.269 13.128 2.465 1.00 92.56 200 ASP A N 1
ATOM 1595 C CA . ASP A 1 200 ? -9.137 14.121 3.539 1.00 92.56 200 ASP A CA 1
ATOM 1596 C C . ASP A 1 200 ? -9.821 13.613 4.824 1.00 92.56 200 ASP A C 1
ATOM 1598 O O . ASP A 1 200 ? -9.213 13.589 5.892 1.00 92.56 200 ASP A O 1
ATOM 1602 N N . ASN A 1 201 ? -11.054 13.101 4.713 1.00 92.38 201 ASN A N 1
ATOM 1603 C CA . ASN A 1 201 ? -11.791 12.530 5.844 1.00 92.38 201 ASN A CA 1
ATOM 1604 C C . ASN A 1 201 ? -11.081 11.306 6.451 1.00 92.38 201 ASN A C 1
ATOM 1606 O O . ASN A 1 201 ? -10.968 11.202 7.672 1.00 92.38 201 ASN A O 1
ATOM 1610 N N . ALA A 1 202 ? -10.568 10.392 5.621 1.00 93.62 202 ALA A N 1
ATOM 1611 C CA . ALA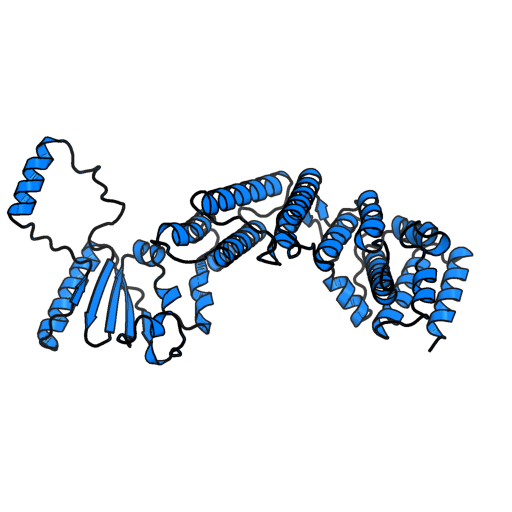 A 1 202 ? -9.843 9.220 6.105 1.00 93.62 202 ALA A CA 1
ATOM 1612 C C . ALA A 1 202 ? -8.563 9.607 6.869 1.00 93.62 202 ALA A C 1
ATOM 1614 O O . ALA A 1 202 ? -8.298 9.062 7.941 1.00 93.62 202 ALA A O 1
ATOM 1615 N N . LEU A 1 203 ? -7.800 10.578 6.357 1.00 94.94 203 LEU A N 1
ATOM 1616 C CA . LEU A 1 203 ? -6.604 11.101 7.023 1.00 94.94 203 LEU A CA 1
ATOM 1617 C C . LEU A 1 203 ? -6.947 11.832 8.329 1.00 94.94 203 LEU A C 1
ATOM 1619 O O . LEU A 1 203 ? -6.254 11.638 9.331 1.00 94.94 203 LEU A O 1
ATOM 1623 N N . ASP A 1 204 ? -8.030 12.610 8.350 1.00 94.69 204 ASP A N 1
ATOM 1624 C CA . ASP A 1 204 ? -8.520 13.281 9.558 1.00 94.69 204 ASP A CA 1
ATOM 1625 C C . ASP A 1 204 ? -8.934 12.267 10.634 1.00 94.69 204 ASP A C 1
ATOM 1627 O O . ASP A 1 204 ? -8.535 12.398 11.794 1.00 94.69 204 ASP A O 1
ATOM 1631 N N . LYS A 1 205 ? -9.679 11.218 10.257 1.00 94.50 205 LYS A N 1
ATOM 1632 C CA . LYS A 1 205 ? -10.056 10.114 11.155 1.00 94.50 205 LYS A CA 1
ATOM 1633 C C . LYS A 1 205 ? -8.833 9.391 11.710 1.00 94.50 205 LYS A C 1
ATOM 1635 O O . LYS A 1 205 ? -8.735 9.196 12.919 1.00 94.50 205 LYS A O 1
ATOM 1640 N N . LEU A 1 206 ? -7.864 9.056 10.857 1.00 95.44 206 LEU A N 1
ATOM 1641 C CA . LEU A 1 206 ? -6.610 8.437 11.288 1.00 95.44 206 LEU A CA 1
ATOM 1642 C C . LEU A 1 206 ? -5.842 9.329 12.274 1.00 95.44 206 LEU A C 1
ATOM 1644 O O . LEU A 1 206 ? -5.365 8.852 13.303 1.00 95.44 206 LEU A O 1
ATOM 1648 N N . SER A 1 207 ? -5.749 10.629 11.989 1.00 94.75 207 SER A N 1
ATOM 1649 C CA . SER A 1 207 ? -5.087 11.595 12.867 1.00 94.75 207 SER A CA 1
ATOM 1650 C C . SER A 1 207 ? -5.767 11.687 14.236 1.00 94.75 207 SER A C 1
ATOM 1652 O O . SER A 1 207 ? -5.081 11.694 15.264 1.00 94.75 207 SER A O 1
ATOM 1654 N N . GLN A 1 208 ? -7.103 11.703 14.269 1.00 94.06 208 GLN A N 1
ATOM 1655 C CA . GLN A 1 208 ? -7.888 11.707 15.506 1.00 94.06 208 GLN A CA 1
ATOM 1656 C C . GLN A 1 208 ? -7.695 10.414 16.302 1.00 94.06 208 GLN A C 1
ATOM 1658 O O . GLN A 1 208 ? -7.439 10.484 17.504 1.00 94.06 208 GLN A O 1
ATOM 1663 N N . PHE A 1 209 ? -7.734 9.258 15.635 1.00 92.38 209 PHE A N 1
ATOM 1664 C CA . PHE A 1 209 ? -7.513 7.954 16.259 1.00 92.38 209 PHE A CA 1
ATOM 1665 C C . PHE A 1 209 ? -6.124 7.859 16.906 1.00 92.38 209 PHE A C 1
ATOM 1667 O O . PHE A 1 209 ? -6.014 7.541 18.089 1.00 92.38 209 PHE A O 1
ATOM 1674 N N . ILE A 1 210 ? -5.061 8.222 16.174 1.00 92.00 210 ILE A N 1
ATOM 1675 C CA . ILE A 1 210 ? -3.690 8.261 16.712 1.00 92.00 210 ILE A CA 1
ATOM 1676 C C . ILE A 1 210 ? -3.608 9.239 17.891 1.00 92.00 210 ILE A C 1
ATOM 1678 O O . ILE A 1 210 ? -3.042 8.913 18.933 1.00 92.00 210 ILE A O 1
ATOM 1682 N N . SER A 1 211 ? -4.190 10.432 17.755 1.00 90.81 211 SER A N 1
ATOM 1683 C CA . SER A 1 211 ? -4.163 11.441 18.820 1.00 90.81 211 SER A CA 1
ATOM 1684 C C . SER A 1 211 ? -4.827 10.935 20.100 1.00 90.81 211 SER A C 1
ATOM 1686 O O . SER A 1 211 ? -4.280 11.134 21.181 1.00 90.81 211 SER A O 1
ATOM 1688 N N . LEU A 1 212 ? -5.969 10.252 19.987 1.00 88.88 212 LEU A N 1
ATOM 1689 C CA . LEU A 1 212 ? -6.691 9.683 21.123 1.00 88.88 212 LEU A CA 1
ATOM 1690 C C . LEU A 1 212 ? -5.932 8.513 21.762 1.00 88.88 212 LEU A C 1
ATOM 1692 O O . LEU A 1 212 ? -5.855 8.422 22.985 1.00 88.88 212 LEU A O 1
ATOM 1696 N N . LEU A 1 213 ? -5.328 7.650 20.945 1.00 86.31 213 LEU A N 1
ATOM 1697 C CA . LEU A 1 213 ? -4.581 6.488 21.418 1.00 86.31 213 LEU A CA 1
ATOM 1698 C C . LEU A 1 213 ? -3.307 6.873 22.192 1.00 86.31 213 LEU A C 1
ATOM 1700 O O . LEU A 1 213 ? -2.913 6.191 23.141 1.00 86.31 213 LEU A O 1
ATOM 1704 N N . TYR A 1 214 ? -2.665 7.979 21.807 1.00 85.62 214 TYR A N 1
ATOM 1705 C CA . TYR A 1 214 ? -1.404 8.432 22.399 1.00 85.62 214 TYR A CA 1
ATOM 1706 C C . TYR A 1 214 ? -1.557 9.596 23.394 1.00 85.62 214 TYR A C 1
ATOM 1708 O O . TYR A 1 214 ? -0.588 9.914 24.083 1.00 85.62 214 TYR A O 1
ATOM 1716 N N . SER A 1 215 ? -2.740 10.210 23.552 1.00 82.38 215 SER A N 1
ATOM 1717 C CA . SER A 1 215 ? -2.923 11.421 24.382 1.00 82.38 215 SER A CA 1
ATOM 1718 C C . SER A 1 215 ? -2.541 11.252 25.855 1.00 82.38 215 SER A C 1
ATOM 1720 O O . SER A 1 215 ? -2.181 12.228 26.511 1.00 82.38 215 SER A O 1
ATOM 1722 N N . PHE A 1 216 ? -2.629 10.029 26.381 1.00 71.06 216 PHE A N 1
ATOM 1723 C CA . PHE A 1 216 ? -2.301 9.696 27.773 1.00 71.06 216 PHE A CA 1
ATOM 1724 C C . PHE A 1 216 ? -1.144 8.698 27.895 1.00 71.06 216 PHE A C 1
ATOM 1726 O O . PHE A 1 216 ? -0.929 8.121 28.959 1.00 71.06 216 PHE A O 1
ATOM 1733 N N . SER A 1 217 ? -0.400 8.484 26.810 1.00 73.94 217 SER A N 1
ATOM 1734 C CA . SER A 1 217 ? 0.723 7.558 26.767 1.00 73.94 217 SER A CA 1
ATOM 1735 C C . SER A 1 217 ? 2.061 8.288 26.887 1.00 73.94 217 SER A C 1
ATOM 1737 O O . SER A 1 217 ? 2.236 9.384 26.364 1.00 73.94 217 SER A O 1
ATOM 1739 N N . SER A 1 218 ? 3.032 7.660 27.555 1.00 73.00 218 SER A N 1
ATOM 1740 C CA . SER A 1 218 ? 4.442 8.069 27.514 1.00 73.00 218 SER A CA 1
ATOM 1741 C C . SER A 1 218 ? 5.149 7.705 26.203 1.00 73.00 218 SER A C 1
ATOM 1743 O O . SER A 1 218 ? 6.265 8.171 25.964 1.00 73.00 218 SER A O 1
ATOM 1745 N N . ASP A 1 219 ? 4.526 6.864 25.379 1.00 76.00 219 ASP A N 1
ATOM 1746 C CA . ASP A 1 219 ? 5.129 6.283 24.186 1.00 76.00 219 ASP A CA 1
ATOM 1747 C C . ASP A 1 219 ? 5.096 7.298 23.046 1.00 76.00 219 ASP A C 1
ATOM 1749 O O . ASP A 1 219 ? 4.148 8.073 22.893 1.00 76.00 219 ASP A O 1
ATOM 1753 N N . ARG A 1 220 ? 6.136 7.294 22.213 1.00 79.19 220 ARG A N 1
ATOM 1754 C CA . ARG A 1 220 ? 6.161 8.109 20.997 1.00 79.19 220 ARG A CA 1
ATOM 1755 C C . ARG A 1 220 ? 5.687 7.268 19.829 1.00 79.19 220 ARG A C 1
ATOM 1757 O O . ARG A 1 220 ? 6.184 6.170 19.621 1.00 79.19 220 ARG A O 1
ATOM 1764 N N . PHE A 1 221 ? 4.765 7.812 19.042 1.00 82.81 221 PHE A N 1
ATOM 1765 C CA . PHE A 1 221 ? 4.327 7.164 17.815 1.00 82.81 221 PHE A CA 1
ATOM 1766 C C . PHE A 1 221 ? 5.503 6.988 16.843 1.00 82.81 221 PHE A C 1
ATOM 1768 O O . PHE A 1 221 ? 6.167 7.964 16.469 1.00 82.81 221 PHE A O 1
ATOM 1775 N N . SER A 1 222 ? 5.743 5.748 16.418 1.00 82.81 222 SER A N 1
ATOM 1776 C CA . SER A 1 222 ? 6.777 5.412 15.446 1.00 82.81 222 SER A CA 1
ATOM 1777 C C . SER A 1 222 ? 6.188 4.738 14.213 1.00 82.81 222 SER A C 1
ATOM 1779 O O . SER A 1 222 ? 5.781 3.583 14.260 1.00 82.81 222 SER A O 1
ATOM 1781 N N . MET A 1 223 ? 6.216 5.436 13.074 1.00 84.94 223 MET A N 1
ATOM 1782 C CA . MET A 1 223 ? 5.765 4.892 11.785 1.00 84.94 223 MET A CA 1
ATOM 1783 C C . MET A 1 223 ? 6.593 3.693 11.308 1.00 84.94 223 MET A C 1
ATOM 1785 O O . MET A 1 223 ? 6.137 2.939 10.459 1.00 84.94 223 MET A O 1
ATOM 1789 N N . SER A 1 224 ? 7.820 3.554 11.813 1.00 80.94 224 SER A N 1
ATOM 1790 C CA . SER A 1 224 ? 8.767 2.514 11.397 1.00 80.94 224 SER A CA 1
ATOM 1791 C C . SER A 1 224 ? 8.633 1.205 12.178 1.00 80.94 224 SER A C 1
ATOM 1793 O O . SER A 1 224 ? 9.200 0.199 11.765 1.00 80.94 224 SER A O 1
ATOM 1795 N N . GLU A 1 225 ? 7.880 1.195 13.284 1.00 83.00 225 GLU A N 1
ATOM 1796 C CA . GLU A 1 225 ? 7.676 -0.020 14.085 1.00 83.00 225 GLU A CA 1
ATOM 1797 C C . GLU A 1 225 ? 6.793 -1.054 13.376 1.00 83.00 225 GLU A C 1
ATOM 1799 O O . GLU A 1 225 ? 6.954 -2.249 13.613 1.00 83.00 225 GLU A O 1
ATOM 1804 N N . ASN A 1 226 ? 5.910 -0.617 12.471 1.00 84.81 226 ASN A N 1
ATOM 1805 C CA . ASN A 1 226 ? 5.162 -1.504 11.588 1.00 84.81 226 ASN A CA 1
ATOM 1806 C C . ASN A 1 226 ? 5.461 -1.161 10.113 1.00 84.81 226 ASN A C 1
ATOM 1808 O O . ASN A 1 226 ? 5.116 -0.063 9.664 1.00 84.81 226 ASN A O 1
ATOM 1812 N N . PRO A 1 227 ? 6.067 -2.080 9.336 1.00 83.12 227 PRO A N 1
ATOM 1813 C CA . PRO A 1 227 ? 6.484 -1.809 7.959 1.00 83.12 227 PRO A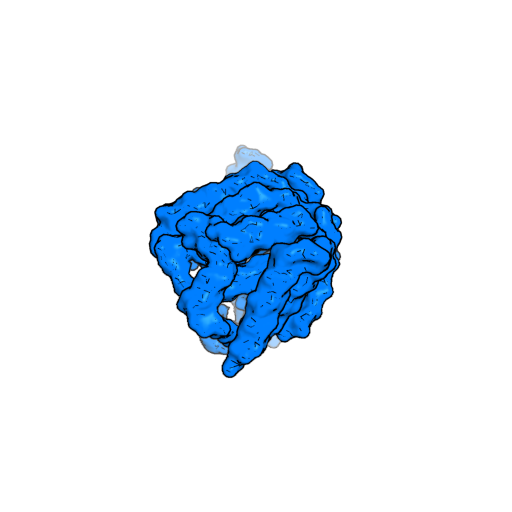 CA 1
ATOM 1814 C C . PRO A 1 227 ? 5.316 -1.579 6.988 1.00 83.12 227 PRO A C 1
ATOM 1816 O O . PRO A 1 227 ? 5.518 -0.961 5.942 1.00 83.12 227 PRO A O 1
ATOM 1819 N N . ASP A 1 228 ? 4.102 -2.027 7.322 1.00 84.94 228 ASP A N 1
ATOM 1820 C CA . ASP A 1 228 ? 2.921 -1.851 6.473 1.00 84.94 228 ASP A CA 1
ATOM 1821 C C . ASP A 1 228 ? 2.340 -0.433 6.580 1.00 84.94 228 ASP A C 1
ATOM 1823 O O . ASP A 1 228 ? 1.662 0.030 5.657 1.00 84.94 228 ASP A O 1
ATOM 1827 N N . PHE A 1 229 ? 2.604 0.280 7.684 1.00 89.94 229 PHE A N 1
ATOM 1828 C CA . PHE A 1 229 ? 1.938 1.548 7.979 1.00 89.94 229 PHE A CA 1
ATOM 1829 C C . PHE A 1 229 ? 2.225 2.627 6.928 1.00 89.94 229 PHE A C 1
ATOM 1831 O O . PHE A 1 229 ? 1.293 3.253 6.427 1.00 89.94 229 PHE A O 1
ATOM 1838 N N . MET A 1 230 ? 3.490 2.833 6.543 1.00 90.50 230 MET A N 1
ATOM 1839 C CA . MET A 1 230 ? 3.850 3.848 5.541 1.00 90.50 230 MET A CA 1
ATOM 1840 C C . MET A 1 230 ? 3.209 3.577 4.161 1.00 90.50 230 MET A C 1
ATOM 1842 O O . MET A 1 230 ? 2.588 4.500 3.624 1.00 90.50 230 MET A O 1
ATOM 1846 N N . PRO A 1 231 ? 3.280 2.354 3.582 1.00 90.25 231 PRO A N 1
ATOM 1847 C CA . PRO A 1 231 ? 2.539 2.005 2.366 1.00 90.25 231 PRO A CA 1
ATOM 1848 C C . PRO A 1 231 ? 1.035 2.273 2.453 1.00 90.25 231 PRO A C 1
ATOM 1850 O O . PRO A 1 231 ? 0.452 2.804 1.507 1.00 90.25 231 PRO A O 1
ATOM 1853 N N . ILE A 1 232 ? 0.405 1.930 3.579 1.00 91.94 232 ILE A N 1
ATOM 1854 C CA . ILE A 1 232 ? -1.035 2.123 3.793 1.00 91.94 232 ILE A CA 1
ATOM 1855 C C . ILE A 1 232 ? -1.377 3.612 3.884 1.00 91.94 232 ILE A C 1
ATOM 1857 O O . ILE A 1 232 ? -2.315 4.068 3.229 1.00 91.94 232 ILE A O 1
ATOM 1861 N N . LEU A 1 233 ? -0.588 4.386 4.629 1.00 94.69 233 LEU A N 1
ATOM 1862 C CA . LEU A 1 233 ? -0.744 5.834 4.728 1.00 94.69 233 LEU A CA 1
ATOM 1863 C C . LEU A 1 233 ? -0.607 6.499 3.351 1.00 94.69 233 LEU A C 1
ATOM 1865 O O . LEU A 1 233 ? -1.398 7.368 2.995 1.00 94.69 233 LEU A O 1
ATOM 1869 N N . TRP A 1 234 ? 0.352 6.055 2.535 1.00 94.00 234 TRP A N 1
ATOM 1870 C CA . TRP A 1 234 ? 0.485 6.513 1.153 1.00 94.00 234 TRP A CA 1
ATOM 1871 C C . TRP A 1 234 ? -0.714 6.109 0.287 1.00 94.00 234 TRP A C 1
ATOM 1873 O O . TRP A 1 234 ? -1.209 6.927 -0.490 1.00 94.00 234 TRP A O 1
ATOM 1883 N N . ARG A 1 235 ? -1.237 4.885 0.449 1.00 93.12 235 ARG A N 1
ATOM 1884 C CA . ARG A 1 235 ? -2.422 4.394 -0.273 1.00 93.12 235 ARG A CA 1
ATOM 1885 C C . ARG A 1 235 ? -3.665 5.249 -0.027 1.00 93.12 235 ARG A C 1
ATOM 1887 O O . ARG A 1 235 ? -4.504 5.328 -0.923 1.00 93.12 235 ARG A O 1
ATOM 1894 N N . MET A 1 236 ? -3.764 5.923 1.122 1.00 94.88 236 MET A N 1
ATOM 1895 C CA . MET A 1 236 ? -4.859 6.856 1.418 1.00 94.88 236 MET A CA 1
ATOM 1896 C C . MET A 1 236 ? -4.840 8.127 0.561 1.00 94.88 236 MET A C 1
ATOM 1898 O O . MET A 1 236 ? -5.843 8.825 0.467 1.00 94.88 236 MET A O 1
ATOM 1902 N N . THR A 1 237 ? -3.720 8.431 -0.094 1.00 95.56 237 THR A N 1
ATOM 1903 C CA . THR A 1 237 ? -3.545 9.673 -0.861 1.00 95.56 237 THR A CA 1
ATOM 1904 C C . THR A 1 237 ? -4.002 9.562 -2.316 1.00 95.56 237 THR A C 1
ATOM 1906 O O . THR A 1 237 ? -3.911 10.531 -3.070 1.00 95.56 237 THR A O 1
ATOM 1909 N N . TYR A 1 238 ? -4.501 8.401 -2.745 1.00 94.12 238 TYR A N 1
ATOM 1910 C CA . TYR A 1 238 ? -5.005 8.205 -4.100 1.00 94.12 238 TYR A CA 1
ATOM 1911 C C . TYR A 1 238 ? -6.160 7.208 -4.162 1.00 94.12 238 TYR A C 1
ATOM 1913 O O . TYR A 1 238 ? -6.399 6.422 -3.248 1.00 94.12 238 TYR A O 1
ATOM 1921 N N . TRP A 1 239 ? -6.869 7.217 -5.285 1.00 93.00 239 TRP A N 1
ATOM 1922 C CA . TRP A 1 239 ? -7.901 6.235 -5.603 1.00 93.00 239 TRP A CA 1
ATOM 1923 C C . TRP A 1 239 ? -7.797 5.779 -7.052 1.00 93.00 239 TRP A C 1
ATOM 1925 O O . TRP A 1 239 ? -7.227 6.461 -7.905 1.00 93.00 239 TRP A O 1
ATOM 1935 N N . GLU A 1 240 ? -8.316 4.585 -7.304 1.00 90.88 240 GLU A N 1
ATOM 1936 C CA . GLU A 1 240 ? -8.136 3.861 -8.558 1.00 90.88 240 GLU A CA 1
ATOM 1937 C C . GLU A 1 240 ? -9.283 4.170 -9.517 1.00 90.88 240 GLU A C 1
ATOM 1939 O O . GLU A 1 240 ? -10.455 4.089 -9.152 1.00 90.88 240 GLU A O 1
ATOM 1944 N N . ASN A 1 241 ? -8.926 4.512 -10.753 1.00 87.75 241 ASN A N 1
ATOM 1945 C CA . ASN A 1 241 ? -9.857 4.718 -11.862 1.00 87.75 241 ASN A CA 1
ATOM 1946 C C . ASN A 1 241 ? -9.907 3.499 -12.799 1.00 87.75 241 ASN A C 1
ATOM 1948 O O . ASN A 1 241 ? -10.773 3.420 -13.668 1.00 87.75 241 ASN A O 1
ATOM 1952 N N . GLY A 1 242 ? -8.969 2.566 -12.642 1.00 82.81 242 GLY A N 1
ATOM 1953 C CA . GLY A 1 242 ? -8.857 1.329 -13.401 1.00 82.81 242 GLY A CA 1
ATOM 1954 C C . GLY A 1 242 ? -7.784 0.428 -12.798 1.00 82.81 242 GLY A C 1
ATOM 1955 O O . GLY A 1 242 ? -7.266 0.708 -11.719 1.00 82.81 242 GLY A O 1
ATOM 1956 N N . ASP A 1 243 ? -7.436 -0.640 -13.508 1.00 85.38 243 ASP A N 1
ATOM 1957 C CA . ASP A 1 243 ? -6.431 -1.591 -13.039 1.00 85.38 243 ASP A CA 1
ATOM 1958 C C . ASP A 1 243 ? -5.033 -0.957 -12.993 1.00 85.38 243 ASP A C 1
ATOM 1960 O O . ASP A 1 243 ? -4.397 -0.745 -14.031 1.00 85.38 243 ASP A O 1
ATOM 1964 N N . VAL A 1 244 ? -4.552 -0.688 -11.784 1.00 90.00 244 VAL A N 1
ATOM 1965 C CA . VAL A 1 244 ? -3.235 -0.105 -11.510 1.00 90.00 244 VAL A CA 1
ATOM 1966 C C . VAL A 1 244 ? -2.119 -1.094 -11.837 1.00 90.00 244 VAL A C 1
ATOM 1968 O O . VAL A 1 244 ? -2.273 -2.297 -11.647 1.00 90.00 244 VAL A O 1
ATOM 1971 N N . ILE A 1 245 ? -0.974 -0.583 -12.295 1.00 91.06 245 ILE A N 1
ATOM 1972 C CA . ILE A 1 245 ? 0.258 -1.372 -12.401 1.00 91.06 245 ILE A CA 1
ATOM 1973 C C . ILE A 1 245 ? 0.992 -1.296 -11.064 1.00 91.06 245 ILE A C 1
ATOM 1975 O O . ILE A 1 245 ? 1.464 -0.225 -10.667 1.00 91.06 245 ILE A O 1
ATOM 1979 N N . SER A 1 246 ? 1.083 -2.429 -10.380 1.00 89.00 246 SER A N 1
ATOM 1980 C CA . SER A 1 246 ? 1.779 -2.598 -9.108 1.00 89.00 246 SER A CA 1
ATOM 1981 C C . SER A 1 246 ? 3.181 -3.200 -9.300 1.00 89.00 246 SER A C 1
ATOM 1983 O O . SER A 1 246 ? 3.464 -3.795 -10.343 1.00 89.00 246 SER A O 1
ATOM 1985 N N . PRO A 1 247 ? 4.062 -3.127 -8.283 1.00 87.62 247 PRO A N 1
ATOM 1986 C CA . PRO A 1 247 ? 5.330 -3.865 -8.277 1.00 87.62 247 PRO A CA 1
ATOM 1987 C C . PRO A 1 247 ? 5.177 -5.361 -8.577 1.00 87.62 247 PRO A C 1
ATOM 1989 O O . PRO A 1 247 ? 5.994 -5.924 -9.298 1.00 87.62 247 PRO A O 1
ATOM 1992 N N . LYS A 1 248 ? 4.080 -5.980 -8.117 1.00 88.81 248 LYS A N 1
ATOM 1993 C CA . LYS A 1 248 ? 3.798 -7.402 -8.358 1.00 88.81 248 LYS A CA 1
ATOM 1994 C C . LYS A 1 248 ? 3.530 -7.712 -9.828 1.00 88.81 248 LYS A C 1
ATOM 1996 O O . LYS A 1 248 ? 3.873 -8.795 -10.288 1.00 88.81 248 LYS A O 1
ATOM 2001 N N . ASP A 1 249 ? 2.926 -6.783 -10.567 1.00 90.50 249 ASP A N 1
ATOM 2002 C CA . ASP A 1 249 ? 2.705 -6.956 -12.005 1.00 90.50 249 ASP A CA 1
ATOM 2003 C C . ASP A 1 249 ? 4.042 -6.954 -12.754 1.00 90.50 249 ASP A C 1
ATOM 2005 O O . ASP A 1 249 ? 4.263 -7.783 -13.637 1.00 90.50 249 ASP A O 1
ATOM 2009 N N . VAL A 1 250 ? 4.964 -6.074 -12.349 1.00 93.25 250 VAL A N 1
ATOM 2010 C CA . VAL A 1 250 ? 6.335 -6.029 -12.875 1.00 93.25 250 VAL A CA 1
ATOM 2011 C C . VAL A 1 250 ? 7.096 -7.311 -12.541 1.00 93.25 250 VAL A C 1
ATOM 2013 O O . VAL A 1 250 ? 7.696 -7.892 -13.444 1.00 93.25 250 VAL A O 1
ATOM 2016 N N . ASP A 1 251 ? 7.016 -7.794 -11.298 1.00 92.19 251 ASP A N 1
ATOM 2017 C CA . ASP A 1 251 ? 7.611 -9.075 -10.888 1.00 92.19 251 ASP A CA 1
ATOM 2018 C C . ASP A 1 251 ? 7.078 -10.228 -11.746 1.00 92.19 251 ASP A C 1
ATOM 2020 O O . ASP A 1 251 ? 7.851 -10.982 -12.339 1.00 92.19 251 ASP A O 1
ATOM 2024 N N . TYR A 1 252 ? 5.754 -10.307 -11.901 1.00 92.19 252 TYR A N 1
ATOM 2025 C CA . TYR A 1 252 ? 5.097 -11.331 -12.707 1.00 92.19 252 TYR A CA 1
ATOM 2026 C C . TYR A 1 252 ? 5.570 -11.315 -14.165 1.00 92.19 252 TYR A C 1
ATOM 2028 O O . TYR A 1 252 ? 5.819 -12.370 -14.754 1.00 92.19 252 TYR A O 1
ATOM 2036 N N . PHE A 1 253 ? 5.735 -10.134 -14.764 1.00 95.44 253 PHE A N 1
ATOM 2037 C CA . PHE A 1 253 ? 6.282 -10.024 -16.114 1.00 95.44 253 PHE A CA 1
ATOM 2038 C C . PHE A 1 253 ? 7.749 -10.447 -16.187 1.00 95.44 253 PHE A C 1
ATOM 2040 O O . PHE A 1 253 ? 8.122 -11.165 -17.118 1.00 95.44 253 PHE A O 1
ATOM 2047 N N . ILE A 1 254 ? 8.579 -10.046 -15.222 1.00 95.00 254 ILE A N 1
ATOM 2048 C CA . ILE A 1 254 ? 9.986 -10.453 -15.191 1.00 95.00 254 ILE A CA 1
ATOM 2049 C C . ILE A 1 254 ? 10.073 -11.982 -15.114 1.00 95.00 254 ILE A C 1
ATOM 2051 O O . ILE A 1 254 ? 10.771 -12.607 -15.914 1.00 95.00 254 ILE A O 1
ATOM 2055 N N . GLU A 1 255 ? 9.288 -12.607 -14.241 1.00 93.81 255 GLU A N 1
ATOM 2056 C CA . GLU A 1 255 ? 9.271 -14.058 -14.049 1.00 93.81 255 GLU A CA 1
ATOM 2057 C C . GLU A 1 255 ? 8.719 -14.827 -15.257 1.00 93.81 255 GLU A C 1
ATOM 2059 O O . GLU A 1 255 ? 9.324 -15.810 -15.684 1.00 93.81 255 GLU A O 1
ATOM 2064 N N . THR A 1 256 ? 7.602 -14.379 -15.838 1.00 92.25 256 THR A N 1
ATOM 2065 C CA . THR A 1 256 ? 6.838 -15.169 -16.828 1.00 92.25 256 THR A CA 1
ATOM 2066 C C . THR A 1 256 ? 6.986 -14.692 -18.272 1.00 92.25 256 THR A C 1
ATOM 2068 O O . THR A 1 256 ? 6.802 -15.469 -19.205 1.00 92.25 256 THR A O 1
ATOM 2071 N N . GLY A 1 257 ? 7.305 -13.412 -18.484 1.00 89.25 257 GLY A N 1
ATOM 2072 C CA . GLY A 1 257 ? 7.285 -12.754 -19.795 1.00 89.25 257 GLY A CA 1
ATOM 2073 C C . GLY A 1 257 ? 5.907 -12.361 -20.307 1.00 89.25 257 GLY A C 1
ATOM 2074 O O . GLY A 1 257 ? 5.813 -11.815 -21.406 1.00 89.25 257 GLY A O 1
ATOM 2075 N N . LEU A 1 258 ? 4.845 -12.623 -19.547 1.00 88.75 258 LEU A N 1
ATOM 2076 C CA . LEU A 1 258 ? 3.486 -12.274 -19.937 1.00 88.75 258 LEU A CA 1
ATOM 2077 C C . LEU A 1 258 ? 3.211 -10.806 -19.599 1.00 88.75 258 LEU A C 1
ATOM 2079 O O . LEU A 1 258 ? 3.343 -10.382 -18.454 1.00 88.75 258 LEU A O 1
ATOM 2083 N N . VAL A 1 259 ? 2.839 -10.022 -20.614 1.00 87.00 259 VAL A N 1
ATOM 2084 C CA . VAL A 1 259 ? 2.594 -8.580 -20.480 1.00 87.00 259 VAL A CA 1
ATOM 2085 C C . VAL A 1 259 ? 1.099 -8.304 -20.417 1.00 87.00 259 VAL A C 1
ATOM 2087 O O . VAL A 1 259 ? 0.373 -8.582 -21.373 1.00 87.00 259 VAL A O 1
ATOM 2090 N N . THR A 1 260 ? 0.665 -7.632 -19.355 1.00 83.31 260 THR A N 1
ATOM 2091 C CA . THR A 1 260 ? -0.673 -7.038 -19.273 1.00 83.31 260 THR A CA 1
ATOM 2092 C C . THR A 1 260 ? -0.573 -5.546 -19.574 1.00 83.31 260 THR A C 1
ATOM 2094 O O . THR A 1 260 ? -0.305 -4.739 -18.687 1.00 83.31 260 THR A O 1
ATOM 2097 N N . LYS A 1 261 ? -0.761 -5.160 -20.841 1.00 82.00 261 LYS A N 1
ATOM 2098 C CA . LYS A 1 261 ? -0.746 -3.741 -21.232 1.00 82.00 261 LYS A CA 1
ATOM 2099 C C . LYS A 1 261 ? -1.978 -3.019 -20.686 1.00 82.00 261 LYS A C 1
ATOM 2101 O O . LYS A 1 261 ? -3.096 -3.524 -20.795 1.00 82.00 261 LYS A O 1
ATOM 2106 N N . LYS A 1 262 ? -1.769 -1.826 -20.134 1.00 85.38 262 LYS A N 1
ATOM 2107 C CA . LYS A 1 262 ? -2.817 -0.923 -19.650 1.00 85.38 262 LYS A CA 1
ATOM 2108 C C . LYS A 1 262 ? -2.988 0.261 -20.608 1.00 85.38 262 LYS A C 1
ATOM 2110 O O . LYS A 1 262 ? -2.070 0.570 -21.372 1.00 85.38 262 LYS A O 1
ATOM 2115 N N . PRO A 1 263 ? -4.169 0.903 -20.633 1.00 78.62 263 PRO A N 1
ATOM 2116 C CA . PRO A 1 263 ? -4.377 2.085 -21.460 1.00 78.62 263 PRO A CA 1
ATOM 2117 C C . PRO A 1 263 ? -3.459 3.229 -21.015 1.00 78.62 263 PRO A C 1
ATOM 2119 O O . PRO A 1 263 ? -3.190 3.391 -19.828 1.00 78.62 263 PRO A O 1
ATOM 2122 N N . ALA A 1 264 ? -3.050 4.075 -21.965 1.00 77.38 264 ALA A N 1
ATOM 2123 C CA . ALA A 1 264 ? -2.216 5.258 -21.723 1.00 77.38 264 ALA A CA 1
ATOM 2124 C C . ALA A 1 264 ? -2.983 6.423 -21.052 1.00 77.38 264 ALA A C 1
ATOM 2126 O O . ALA A 1 264 ? -2.755 7.597 -21.347 1.00 77.38 264 ALA A O 1
ATOM 2127 N N . THR A 1 265 ? -3.934 6.103 -20.180 1.00 85.44 265 THR A N 1
ATOM 2128 C CA . THR A 1 265 ? -4.718 7.046 -19.380 1.00 85.44 265 THR A CA 1
ATOM 2129 C C . THR A 1 265 ? -4.345 6.890 -17.911 1.00 85.44 265 THR A C 1
ATOM 2131 O O . THR A 1 265 ? -4.007 5.780 -17.507 1.00 85.44 265 THR A O 1
ATOM 2134 N N . PRO A 1 266 ? -4.442 7.950 -17.088 1.00 90.69 266 PRO A N 1
ATOM 2135 C CA . PRO A 1 266 ? -4.206 7.833 -15.654 1.00 90.69 266 PRO A CA 1
ATOM 2136 C C . PRO A 1 266 ? -5.070 6.730 -15.026 1.00 90.69 266 PRO A C 1
ATOM 2138 O O . PRO A 1 266 ? -6.299 6.776 -15.092 1.00 90.69 266 PRO A O 1
ATOM 2141 N N . LEU A 1 267 ? -4.410 5.743 -14.424 1.00 92.50 267 LEU A N 1
ATOM 2142 C CA . LEU A 1 267 ? -5.023 4.593 -13.757 1.00 92.50 267 LEU A CA 1
ATOM 2143 C C . LEU A 1 267 ? -5.458 4.938 -12.330 1.00 92.50 267 LEU A C 1
ATOM 2145 O O . LEU A 1 267 ? -6.321 4.269 -11.768 1.00 92.50 267 LEU A O 1
ATOM 2149 N N . ILE A 1 268 ? -4.911 6.017 -11.766 1.00 94.38 268 ILE A N 1
ATOM 2150 C CA . ILE A 1 268 ? -5.293 6.554 -10.459 1.00 94.38 268 ILE A CA 1
ATOM 2151 C C . ILE A 1 268 ? -5.482 8.071 -10.512 1.00 94.38 268 ILE A C 1
ATOM 2153 O O . ILE A 1 268 ? -4.972 8.757 -11.403 1.00 94.38 268 ILE A O 1
ATOM 2157 N N . THR A 1 269 ? -6.158 8.614 -9.504 1.00 95.00 269 THR A N 1
ATOM 2158 C CA . THR A 1 269 ? -6.137 10.045 -9.192 1.00 95.00 269 THR A CA 1
ATOM 2159 C C . THR A 1 269 ? -5.459 10.265 -7.847 1.00 95.00 269 THR A C 1
ATOM 2161 O O . THR A 1 269 ? -5.833 9.662 -6.847 1.00 95.00 269 THR A O 1
ATOM 2164 N N . LEU A 1 270 ? -4.450 11.137 -7.842 1.00 94.94 270 LEU A N 1
ATOM 2165 C CA . LEU A 1 270 ? -3.625 11.449 -6.677 1.00 94.94 270 LEU A CA 1
ATOM 2166 C C . LEU A 1 270 ? -4.076 12.764 -6.027 1.00 94.94 270 LEU A C 1
ATOM 2168 O O . LEU A 1 270 ? -4.029 13.824 -6.668 1.00 94.94 270 LEU A O 1
ATOM 2172 N N . ALA A 1 271 ? -4.415 12.720 -4.739 1.00 93.88 271 ALA A N 1
ATOM 2173 C CA . ALA A 1 271 ? -4.594 13.893 -3.891 1.00 93.88 271 ALA A CA 1
ATOM 2174 C C . ALA A 1 271 ? -3.225 14.544 -3.642 1.00 93.88 271 ALA A C 1
ATOM 2176 O O . ALA A 1 271 ? -2.514 14.249 -2.689 1.00 93.88 271 ALA A O 1
ATOM 2177 N N . SER A 1 272 ? -2.798 15.397 -4.577 1.00 90.69 272 SER A N 1
ATOM 2178 C CA . SER A 1 272 ? -1.388 15.811 -4.682 1.00 90.69 272 SER A CA 1
ATOM 2179 C C . SER A 1 272 ? -0.880 16.583 -3.456 1.00 90.69 272 SER A C 1
ATOM 2181 O O . SER A 1 272 ? 0.299 16.488 -3.119 1.00 90.69 272 SER A O 1
ATOM 2183 N N . ASN A 1 273 ? -1.754 17.338 -2.783 1.00 92.56 273 ASN A N 1
ATOM 2184 C CA . ASN A 1 273 ? -1.389 18.048 -1.556 1.00 92.56 273 ASN A CA 1
ATOM 2185 C C . ASN A 1 273 ? -1.154 17.068 -0.406 1.00 92.56 273 ASN A C 1
ATOM 2187 O O . ASN A 1 273 ? -0.141 17.179 0.279 1.00 92.56 273 ASN A O 1
ATOM 2191 N N . ASP A 1 274 ? -2.046 16.097 -0.245 1.00 91.94 274 ASP A N 1
ATOM 2192 C CA . ASP A 1 274 ? -2.009 15.126 0.847 1.00 91.94 274 ASP A CA 1
ATOM 2193 C C . ASP A 1 274 ? -0.874 14.131 0.645 1.00 91.94 274 ASP A C 1
ATOM 2195 O O . ASP A 1 274 ? -0.106 13.895 1.569 1.00 91.94 274 ASP A O 1
ATOM 2199 N N . ALA A 1 275 ? -0.650 13.682 -0.592 1.00 93.44 275 ALA A N 1
ATOM 2200 C CA . ALA A 1 275 ? 0.531 12.922 -0.991 1.00 93.44 275 ALA A CA 1
ATOM 2201 C C . ALA A 1 275 ? 1.834 13.634 -0.585 1.00 93.44 275 ALA A C 1
ATOM 2203 O O . ALA A 1 275 ? 2.688 13.064 0.095 1.00 93.44 275 ALA A O 1
ATOM 2204 N N . ARG A 1 276 ? 1.975 14.919 -0.933 1.00 92.81 276 ARG A N 1
ATOM 2205 C CA . ARG A 1 276 ? 3.148 15.714 -0.543 1.00 92.81 276 ARG A CA 1
ATOM 2206 C C . ARG A 1 276 ? 3.275 15.839 0.978 1.00 92.81 276 ARG A C 1
ATOM 2208 O O . ARG A 1 276 ? 4.383 15.736 1.503 1.00 92.81 276 ARG A O 1
ATOM 2215 N N . ASN A 1 277 ? 2.168 16.080 1.677 1.00 93.19 277 ASN A N 1
ATOM 2216 C CA . ASN A 1 277 ? 2.160 16.220 3.132 1.00 93.19 277 ASN A CA 1
ATOM 2217 C C . ASN A 1 277 ? 2.557 14.903 3.817 1.00 93.19 277 ASN A C 1
ATOM 2219 O O . ASN A 1 277 ? 3.387 14.928 4.721 1.00 93.19 277 ASN A O 1
ATOM 2223 N N . VAL A 1 278 ? 2.042 13.764 3.344 1.00 93.12 278 VAL A N 1
ATOM 2224 C CA . VAL A 1 278 ? 2.386 12.420 3.828 1.00 93.12 278 VAL A CA 1
ATOM 2225 C C . VAL A 1 278 ? 3.870 12.125 3.625 1.00 93.12 278 VAL A C 1
ATOM 2227 O O . VAL A 1 278 ? 4.531 11.725 4.578 1.00 93.12 278 VAL A O 1
ATOM 2230 N N . LEU A 1 279 ? 4.437 12.384 2.440 1.00 90.88 279 LEU A N 1
ATOM 2231 C CA . LEU A 1 279 ? 5.879 12.192 2.222 1.00 90.88 279 LEU A CA 1
ATOM 2232 C C . LEU A 1 279 ? 6.717 13.103 3.119 1.00 90.88 279 LEU A C 1
ATOM 2234 O O . LEU A 1 279 ? 7.678 12.643 3.726 1.00 90.88 279 LEU A O 1
ATOM 2238 N N . THR A 1 280 ? 6.323 14.370 3.269 1.00 90.56 280 THR A N 1
ATOM 2239 C CA . THR A 1 280 ? 7.012 15.315 4.164 1.00 90.56 280 THR A CA 1
ATOM 2240 C C . THR A 1 280 ? 6.975 14.828 5.614 1.00 90.56 280 THR A C 1
ATOM 2242 O O . THR A 1 280 ? 7.970 14.930 6.332 1.00 90.56 280 THR A O 1
ATOM 2245 N N . LEU A 1 281 ? 5.839 14.275 6.044 1.00 90.12 281 LEU A N 1
ATOM 2246 C CA . LEU A 1 281 ? 5.657 13.717 7.378 1.00 90.12 281 LEU A CA 1
ATOM 2247 C C . LEU A 1 281 ? 6.531 12.475 7.592 1.00 90.12 281 LEU A C 1
ATOM 2249 O O . LEU A 1 281 ? 7.214 12.398 8.609 1.00 90.12 281 LEU A O 1
ATOM 2253 N N . ILE A 1 282 ? 6.561 11.551 6.627 1.00 88.69 282 ILE A N 1
ATOM 2254 C CA . ILE A 1 282 ? 7.417 10.355 6.659 1.00 88.69 282 ILE A CA 1
ATOM 2255 C C . ILE A 1 282 ? 8.896 10.758 6.698 1.00 88.69 282 ILE A C 1
ATOM 2257 O O . ILE A 1 282 ? 9.648 10.270 7.536 1.00 88.69 282 ILE A O 1
ATOM 2261 N N . GLU A 1 283 ? 9.324 11.692 5.844 1.00 85.31 283 GLU A N 1
ATOM 2262 C CA . GLU A 1 283 ? 10.700 12.198 5.836 1.00 85.31 283 GLU A CA 1
ATOM 2263 C C . GLU A 1 283 ? 11.077 12.868 7.166 1.00 85.31 283 GLU A C 1
ATOM 2265 O O . GLU A 1 283 ? 12.193 12.689 7.657 1.00 85.31 283 GLU A O 1
ATOM 2270 N N . HIS A 1 284 ? 10.167 13.641 7.765 1.00 86.12 284 HIS A N 1
ATOM 2271 C CA . HIS A 1 284 ? 10.396 14.276 9.063 1.00 86.12 284 HIS A CA 1
ATOM 2272 C C . HIS A 1 284 ? 10.480 13.249 10.199 1.00 86.12 284 HIS A C 1
ATOM 2274 O O . HIS A 1 284 ? 11.387 13.320 11.033 1.00 86.12 284 HIS A O 1
ATOM 2280 N N . HIS A 1 285 ? 9.565 12.278 10.216 1.00 81.81 285 HIS A N 1
ATOM 2281 C CA . HIS A 1 285 ? 9.555 11.192 11.193 1.00 81.81 285 HIS A CA 1
ATOM 2282 C C . HIS A 1 285 ? 10.856 10.388 11.114 1.00 81.81 285 HIS A C 1
ATOM 2284 O O . HIS A 1 285 ? 11.552 10.230 12.114 1.00 81.81 285 HIS A O 1
ATOM 2290 N N . ASN A 1 286 ? 11.283 10.038 9.902 1.00 77.44 286 ASN A N 1
ATOM 2291 C CA . ASN A 1 286 ? 12.505 9.272 9.694 1.00 77.44 286 ASN A CA 1
ATOM 2292 C C . ASN A 1 286 ? 13.783 10.027 10.088 1.00 77.44 286 ASN A C 1
ATOM 2294 O O . ASN A 1 286 ? 14.721 9.436 10.613 1.00 77.44 286 ASN A O 1
ATOM 2298 N N . LYS A 1 287 ? 13.828 11.351 9.898 1.00 77.19 287 LYS A N 1
ATOM 2299 C CA . LYS A 1 287 ? 14.954 12.178 10.371 1.00 77.19 287 LYS A CA 1
ATOM 2300 C C . LYS A 1 287 ? 15.030 12.261 11.897 1.00 77.19 287 LYS A C 1
ATOM 2302 O O . LYS A 1 287 ? 16.101 12.530 12.434 1.00 77.19 287 LYS A O 1
ATOM 2307 N N . THR A 1 288 ? 13.909 12.078 12.592 1.00 74.38 288 THR A N 1
ATOM 2308 C CA . THR A 1 288 ? 13.809 12.253 14.049 1.00 74.38 288 THR A CA 1
ATOM 2309 C C . THR A 1 288 ? 13.842 10.933 14.827 1.00 74.38 288 THR A C 1
ATOM 2311 O O . THR A 1 288 ? 14.205 10.953 16.002 1.00 74.38 288 THR A O 1
ATOM 2314 N N . ALA A 1 289 ? 13.534 9.797 14.191 1.00 64.75 289 ALA A N 1
ATOM 2315 C CA . ALA A 1 289 ? 13.476 8.469 14.813 1.00 64.75 289 ALA A CA 1
ATOM 2316 C C . ALA A 1 289 ? 14.821 7.696 14.866 1.00 64.75 289 ALA A C 1
ATOM 2318 O O . ALA A 1 289 ? 14.878 6.603 15.430 1.00 64.75 289 ALA A O 1
ATOM 2319 N N . GLY A 1 290 ? 15.928 8.272 14.376 1.00 58.88 290 GLY A N 1
ATOM 2320 C CA . GLY A 1 290 ? 17.272 7.667 14.429 1.00 58.88 290 GLY A CA 1
ATOM 2321 C C . GLY A 1 290 ? 17.550 6.634 13.322 1.00 58.88 290 GLY A C 1
ATOM 2322 O O . GLY A 1 290 ? 16.732 6.416 12.438 1.00 58.88 290 GLY A O 1
ATOM 2323 N N . GLU A 1 291 ? 18.720 5.979 13.354 1.00 52.00 291 GLU A N 1
ATOM 2324 C CA . GLU A 1 291 ? 19.252 5.116 12.268 1.00 52.00 291 GLU A CA 1
ATOM 2325 C C . GLU A 1 291 ? 18.378 3.899 11.877 1.00 52.00 291 GLU A C 1
ATOM 2327 O O . GLU A 1 291 ? 18.655 3.246 10.874 1.00 52.00 291 GLU A O 1
ATOM 2332 N N . LYS A 1 292 ? 17.315 3.581 12.629 1.00 51.62 292 LYS A N 1
ATOM 2333 C CA . LYS A 1 292 ? 16.442 2.416 12.382 1.00 51.62 292 LYS A CA 1
ATOM 2334 C C . LYS A 1 292 ? 15.225 2.692 11.486 1.00 51.62 292 LYS A C 1
ATOM 2336 O O . LYS A 1 292 ? 14.533 1.742 11.137 1.00 51.62 292 LYS A O 1
ATOM 2341 N N . SER A 1 293 ? 14.962 3.937 11.088 1.00 56.16 293 SER A N 1
ATOM 2342 C CA . SER A 1 293 ? 13.780 4.308 10.293 1.00 56.16 293 SER A CA 1
ATOM 2343 C C . SER A 1 293 ? 14.159 4.760 8.875 1.00 56.16 293 SER A C 1
ATOM 2345 O O . SER A 1 293 ? 13.927 5.902 8.475 1.00 56.16 293 SER A O 1
ATOM 2347 N N . ALA A 1 294 ? 14.816 3.891 8.110 1.00 65.44 294 ALA A N 1
ATOM 2348 C CA . ALA A 1 294 ? 15.082 4.167 6.700 1.00 65.44 294 ALA A CA 1
ATOM 2349 C C . ALA A 1 294 ? 13.842 3.833 5.858 1.00 65.44 294 ALA A C 1
ATOM 2351 O O . ALA A 1 294 ? 13.211 2.794 6.054 1.00 65.44 294 ALA A O 1
ATOM 2352 N N . ILE A 1 295 ? 13.504 4.702 4.901 1.00 78.19 295 ILE A N 1
ATOM 2353 C CA . ILE A 1 295 ? 12.459 4.403 3.916 1.00 78.19 295 ILE A CA 1
ATOM 2354 C C . ILE A 1 295 ? 12.898 3.176 3.110 1.00 78.19 295 ILE A C 1
ATOM 2356 O O . ILE A 1 295 ? 14.010 3.147 2.582 1.00 78.19 295 ILE A O 1
ATOM 2360 N N . SER A 1 296 ? 12.032 2.165 3.011 1.00 80.44 296 SER A N 1
ATOM 2361 C CA . SER A 1 296 ? 12.363 0.946 2.276 1.00 80.44 296 SER A CA 1
ATOM 2362 C C . SER A 1 296 ? 12.398 1.196 0.758 1.00 80.44 296 SER A C 1
ATOM 2364 O O . SER A 1 296 ? 11.574 1.958 0.240 1.00 80.44 296 SER A O 1
ATOM 2366 N N . PRO A 1 297 ? 13.288 0.519 0.007 1.00 80.44 297 PRO A N 1
ATOM 2367 C CA . PRO A 1 297 ? 13.299 0.596 -1.455 1.00 80.44 297 PRO A CA 1
ATOM 2368 C C . PRO A 1 297 ? 11.948 0.228 -2.085 1.00 80.44 297 PRO A C 1
ATOM 2370 O O . PRO A 1 297 ? 11.515 0.871 -3.036 1.00 80.44 297 PRO A O 1
ATOM 2373 N N . SER A 1 298 ? 11.241 -0.752 -1.513 1.00 82.38 298 SER A N 1
ATOM 2374 C CA . SER A 1 298 ? 9.911 -1.167 -1.975 1.00 82.38 298 SER A CA 1
ATOM 2375 C C . SER A 1 298 ? 8.860 -0.063 -1.820 1.00 82.38 298 SER A C 1
ATOM 2377 O O . SER A 1 298 ? 7.992 0.083 -2.677 1.00 82.38 298 SER A O 1
ATOM 2379 N N . PHE A 1 299 ? 8.928 0.737 -0.750 1.00 85.25 299 PHE A N 1
ATOM 2380 C CA . PHE A 1 299 ? 8.035 1.885 -0.588 1.00 85.25 299 PHE A CA 1
ATOM 2381 C C . PHE A 1 299 ? 8.359 2.993 -1.592 1.00 85.25 299 PHE A C 1
ATOM 2383 O O . PHE A 1 299 ? 7.452 3.581 -2.174 1.00 85.25 299 PHE A O 1
ATOM 2390 N N . LEU A 1 300 ? 9.643 3.259 -1.835 1.00 86.88 300 LEU A N 1
ATOM 2391 C CA . LEU A 1 300 ? 10.056 4.245 -2.833 1.00 86.88 300 LEU A CA 1
ATOM 2392 C C . LEU A 1 300 ? 9.613 3.844 -4.246 1.00 86.88 300 LEU A C 1
ATOM 2394 O O . LEU A 1 300 ? 9.097 4.678 -4.987 1.00 86.88 300 LEU A O 1
ATOM 2398 N N . GLU A 1 301 ? 9.716 2.562 -4.594 1.00 88.19 301 GLU A N 1
ATOM 2399 C CA . GLU A 1 301 ? 9.159 2.040 -5.842 1.00 88.19 301 GLU A CA 1
ATOM 2400 C C . GLU A 1 301 ? 7.635 2.203 -5.912 1.00 88.19 301 GLU A C 1
ATOM 2402 O O . GLU A 1 301 ? 7.105 2.624 -6.940 1.00 88.19 301 GLU A O 1
ATOM 2407 N N . LEU A 1 302 ? 6.916 1.927 -4.819 1.00 89.81 302 LEU A N 1
ATOM 2408 C CA . LEU A 1 302 ? 5.474 2.158 -4.758 1.00 89.81 302 LEU A CA 1
ATOM 2409 C C . LEU A 1 302 ? 5.132 3.630 -5.042 1.00 89.81 302 LEU A C 1
ATOM 2411 O O . LEU A 1 302 ? 4.234 3.905 -5.842 1.00 89.81 302 LEU A O 1
ATOM 2415 N N . VAL A 1 303 ? 5.841 4.577 -4.422 1.00 91.50 303 VAL A N 1
ATOM 2416 C CA . VAL A 1 303 ? 5.672 6.024 -4.657 1.00 91.50 303 VAL A CA 1
ATOM 2417 C C . VAL A 1 303 ? 5.957 6.367 -6.119 1.00 91.50 303 VAL A C 1
ATOM 2419 O O . VAL A 1 303 ? 5.151 7.032 -6.774 1.00 91.50 303 VAL A O 1
ATOM 2422 N N . PHE A 1 304 ? 7.059 5.850 -6.658 1.00 92.69 304 PHE A N 1
ATOM 2423 C CA . PHE A 1 304 ? 7.455 6.032 -8.047 1.00 92.69 304 PHE A CA 1
ATOM 2424 C C . PHE A 1 304 ? 6.372 5.544 -9.023 1.00 92.69 304 PHE A C 1
ATOM 2426 O O . PHE A 1 304 ? 5.893 6.310 -9.861 1.00 92.69 304 PHE A O 1
ATOM 2433 N N . PHE A 1 305 ? 5.884 4.312 -8.864 1.00 93.38 305 PHE A N 1
ATOM 2434 C CA . PHE A 1 305 ? 4.808 3.773 -9.702 1.00 93.38 305 PHE A CA 1
ATOM 2435 C C . PHE A 1 305 ? 3.495 4.523 -9.500 1.00 93.38 305 PHE A C 1
ATOM 2437 O O . PHE A 1 305 ? 2.732 4.674 -10.453 1.00 93.38 305 PHE A O 1
ATOM 2444 N N . THR A 1 306 ? 3.221 5.047 -8.305 1.00 94.62 306 THR A N 1
ATOM 2445 C CA . THR A 1 306 ? 2.037 5.884 -8.058 1.00 94.62 306 THR A CA 1
ATOM 2446 C C . THR A 1 306 ? 2.051 7.118 -8.969 1.00 94.62 306 THR A C 1
ATOM 2448 O O . THR A 1 306 ? 1.047 7.406 -9.621 1.00 94.62 306 THR A O 1
ATOM 2451 N N . TYR A 1 307 ? 3.187 7.809 -9.116 1.00 95.62 307 TYR A N 1
ATOM 2452 C CA . TYR A 1 307 ? 3.282 8.951 -10.034 1.00 95.62 307 TYR A CA 1
ATOM 2453 C C . TYR A 1 307 ? 3.054 8.565 -11.497 1.00 95.62 307 TYR A C 1
ATOM 2455 O O . TYR A 1 307 ? 2.313 9.260 -12.199 1.00 95.62 307 TYR A O 1
ATOM 2463 N N . GLY A 1 308 ? 3.624 7.447 -11.949 1.00 94.81 308 GLY A N 1
ATOM 2464 C CA . GLY A 1 308 ? 3.419 6.958 -13.315 1.00 94.81 308 GLY A CA 1
ATOM 2465 C C . GLY A 1 308 ? 1.956 6.583 -13.578 1.00 94.81 308 GLY A C 1
ATOM 2466 O O . GLY A 1 308 ? 1.368 7.023 -14.567 1.00 94.81 308 GLY A O 1
ATOM 2467 N N . ASN A 1 309 ? 1.319 5.880 -12.635 1.00 94.81 309 ASN A N 1
ATOM 2468 C CA . ASN A 1 309 ? -0.089 5.493 -12.717 1.00 94.81 309 ASN A CA 1
ATOM 2469 C C . ASN A 1 309 ? -1.006 6.730 -12.691 1.00 94.81 309 ASN A C 1
ATOM 2471 O O . ASN A 1 309 ? -2.063 6.724 -13.316 1.00 94.81 309 ASN A O 1
ATOM 2475 N N . ALA A 1 310 ? -0.607 7.811 -12.012 1.00 94.62 310 ALA A N 1
ATOM 2476 C CA . ALA A 1 310 ? -1.332 9.084 -11.988 1.00 94.62 310 ALA A CA 1
ATOM 2477 C C . ALA A 1 310 ? -1.078 9.964 -13.230 1.00 94.62 310 ALA A C 1
ATOM 2479 O O . ALA A 1 310 ? -1.656 11.048 -13.345 1.00 94.62 310 ALA A O 1
ATOM 2480 N N . GLY A 1 311 ? -0.181 9.556 -14.137 1.00 93.94 311 GLY A N 1
ATOM 2481 C CA . GLY A 1 311 ? 0.271 10.374 -15.266 1.00 93.94 311 GLY A CA 1
ATOM 2482 C C . GLY A 1 311 ? 1.088 11.610 -14.857 1.00 93.94 311 GLY A C 1
ATOM 2483 O O . GLY A 1 311 ? 1.226 12.553 -15.639 1.00 93.94 311 GLY A O 1
ATOM 2484 N N . LYS A 1 312 ? 1.624 11.632 -13.632 1.00 94.88 312 LYS A N 1
ATOM 2485 C CA . LYS A 1 312 ? 2.451 12.706 -13.061 1.00 94.88 312 LYS A CA 1
ATOM 2486 C C . LYS A 1 312 ? 3.913 12.523 -13.472 1.00 94.88 312 LYS A C 1
ATOM 2488 O O . LYS A 1 312 ? 4.793 12.276 -12.657 1.00 94.88 312 LYS A O 1
ATOM 2493 N N . TRP A 1 313 ? 4.162 12.600 -14.779 1.00 93.94 313 TRP A N 1
ATOM 2494 C CA . TRP A 1 313 ? 5.450 12.227 -15.374 1.00 93.94 313 TRP A CA 1
ATOM 2495 C C . TRP A 1 313 ? 6.620 13.120 -14.956 1.00 93.94 313 TRP A C 1
ATOM 2497 O O . TRP A 1 313 ? 7.752 12.656 -14.902 1.00 93.94 313 TRP A O 1
ATOM 2507 N N . LYS A 1 314 ? 6.366 14.392 -14.632 1.00 92.44 314 LYS A N 1
ATOM 2508 C CA . LYS A 1 314 ? 7.419 15.293 -14.147 1.00 92.44 314 LYS A CA 1
ATOM 2509 C C . LYS A 1 314 ? 7.938 14.834 -12.783 1.00 92.44 314 LYS A C 1
ATOM 2511 O O . LYS A 1 314 ? 9.143 14.795 -12.571 1.00 92.44 314 LYS A O 1
ATOM 2516 N N . GLU A 1 315 ? 7.024 14.500 -11.880 1.00 92.31 315 GLU A N 1
ATOM 2517 C CA . GLU A 1 315 ? 7.319 13.968 -10.554 1.00 92.31 315 GLU A CA 1
ATOM 2518 C C . GLU A 1 315 ? 7.930 12.564 -10.646 1.00 92.31 315 GLU A C 1
ATOM 2520 O O . GLU A 1 315 ? 8.930 12.301 -9.991 1.00 92.31 315 GLU A O 1
ATOM 2525 N N . PHE A 1 316 ? 7.401 11.709 -11.527 1.00 94.00 316 PHE A N 1
ATOM 2526 C CA . PHE A 1 316 ? 7.945 10.379 -11.815 1.00 94.00 316 PHE A CA 1
ATOM 2527 C C . PHE A 1 316 ? 9.441 10.437 -12.157 1.00 94.00 316 PHE A C 1
ATOM 2529 O O . PHE A 1 316 ? 10.253 9.836 -11.462 1.00 94.00 316 PHE A O 1
ATOM 2536 N N . TRP A 1 317 ? 9.829 11.207 -13.179 1.00 92.00 317 TRP A N 1
ATOM 2537 C CA . TRP A 1 317 ? 11.233 11.285 -13.597 1.00 92.00 317 TRP A CA 1
ATOM 2538 C C . TRP A 1 317 ? 12.130 12.001 -12.581 1.00 92.00 317 TRP A C 1
ATOM 2540 O O . TRP A 1 317 ? 13.295 11.644 -12.448 1.00 92.00 317 TRP A O 1
ATOM 2550 N N . ALA A 1 318 ? 11.595 12.962 -11.821 1.00 87.62 318 ALA A N 1
ATOM 2551 C CA . ALA A 1 318 ? 12.344 13.595 -10.736 1.00 87.62 318 ALA A CA 1
ATOM 2552 C C . ALA A 1 318 ? 12.674 12.606 -9.603 1.00 87.62 318 ALA A C 1
ATOM 2554 O O . ALA A 1 318 ? 13.771 12.646 -9.048 1.00 87.62 318 ALA A O 1
ATOM 2555 N N . GLU A 1 319 ? 11.739 11.714 -9.268 1.00 86.31 319 GLU A N 1
ATOM 2556 C CA . GLU A 1 319 ? 11.948 10.689 -8.247 1.00 86.31 319 GLU A CA 1
ATOM 2557 C C . GLU A 1 319 ? 12.832 9.535 -8.743 1.00 86.31 319 GLU A C 1
ATOM 2559 O O . GLU A 1 319 ? 13.602 9.006 -7.950 1.00 86.31 319 GLU A O 1
ATOM 2564 N N . TRP A 1 320 ? 12.813 9.190 -10.039 1.00 88.56 320 TRP A N 1
ATOM 2565 C CA . TRP A 1 320 ? 13.703 8.169 -10.620 1.00 88.56 320 TRP A CA 1
ATOM 2566 C C . TRP A 1 320 ? 15.182 8.420 -10.289 1.00 88.56 320 TRP A C 1
ATOM 2568 O O . TRP A 1 320 ? 15.853 7.554 -9.722 1.00 88.56 320 TRP A O 1
ATOM 2578 N N . ASP A 1 321 ? 15.666 9.629 -10.583 1.00 82.12 321 ASP A N 1
ATOM 2579 C CA . ASP A 1 321 ? 17.065 9.995 -10.355 1.00 82.12 321 ASP A CA 1
ATOM 2580 C C . ASP A 1 321 ? 17.401 10.080 -8.856 1.00 82.12 321 ASP A C 1
ATOM 2582 O O . ASP A 1 321 ? 18.505 9.734 -8.444 1.00 82.12 321 ASP A O 1
ATOM 2586 N N . LYS A 1 322 ? 16.442 10.508 -8.025 1.00 80.19 322 LYS A N 1
ATOM 2587 C CA . LYS A 1 322 ? 16.623 10.681 -6.575 1.00 80.19 322 LYS A CA 1
ATOM 2588 C C . LYS A 1 322 ? 16.621 9.354 -5.811 1.00 80.19 322 LYS A C 1
ATOM 2590 O O . LYS A 1 322 ? 17.394 9.191 -4.871 1.00 80.19 322 LYS A O 1
ATOM 2595 N N . ILE A 1 323 ? 15.718 8.442 -6.167 1.00 75.69 323 ILE A N 1
ATOM 2596 C CA . ILE A 1 323 ? 15.456 7.205 -5.423 1.00 75.69 323 ILE A CA 1
ATOM 2597 C C . ILE A 1 323 ? 16.501 6.139 -5.744 1.00 75.69 323 ILE A C 1
ATOM 2599 O O . ILE A 1 323 ? 17.016 5.488 -4.835 1.00 75.69 323 ILE A O 1
ATOM 2603 N N . PHE A 1 324 ? 16.787 5.928 -7.030 1.00 74.88 324 PHE A N 1
ATOM 2604 C CA . PHE A 1 324 ? 17.495 4.727 -7.478 1.00 74.88 324 PHE A CA 1
ATOM 2605 C C . PHE A 1 324 ? 18.986 4.945 -7.752 1.00 74.88 324 PHE A C 1
ATOM 2607 O O . PHE A 1 324 ? 19.722 3.968 -7.891 1.00 74.88 324 PHE A O 1
ATOM 2614 N N . PHE A 1 325 ? 19.452 6.197 -7.744 1.00 73.38 325 PHE A N 1
ATOM 2615 C CA . PHE A 1 325 ? 20.862 6.544 -7.936 1.00 73.38 325 PHE A CA 1
ATOM 2616 C C . PHE A 1 325 ? 21.375 7.481 -6.827 1.00 73.38 325 PHE A C 1
ATOM 2618 O O . PHE A 1 325 ? 21.690 8.640 -7.085 1.00 73.38 325 PHE A O 1
ATOM 2625 N N . PRO A 1 326 ? 21.483 7.011 -5.568 1.00 64.75 326 PRO A N 1
ATOM 2626 C CA . PRO A 1 326 ? 22.249 7.728 -4.546 1.00 64.75 326 PRO A CA 1
ATOM 2627 C C . PRO A 1 326 ? 23.746 7.760 -4.916 1.00 64.75 326 PRO A C 1
ATOM 2629 O O . PRO A 1 326 ? 24.167 7.054 -5.825 1.00 64.75 326 PRO A O 1
ATOM 2632 N N . GLU A 1 327 ? 24.565 8.543 -4.201 1.00 59.47 327 GLU A N 1
ATOM 2633 C CA . GLU A 1 327 ? 25.944 8.935 -4.579 1.00 59.47 327 GLU A CA 1
ATOM 2634 C C . GLU A 1 327 ? 26.890 7.815 -5.084 1.00 59.47 327 GLU A C 1
ATOM 2636 O O . GLU A 1 327 ? 27.857 8.115 -5.779 1.00 59.47 327 GLU A O 1
ATOM 2641 N N . THR A 1 328 ? 26.651 6.535 -4.768 1.00 64.94 328 THR A N 1
ATOM 2642 C CA . THR A 1 328 ? 27.347 5.387 -5.389 1.00 64.94 328 THR A CA 1
ATOM 2643 C C . THR A 1 328 ? 26.442 4.142 -5.432 1.00 64.94 328 THR A C 1
ATOM 2645 O O . THR A 1 328 ? 26.391 3.381 -4.462 1.00 64.94 328 THR A O 1
ATOM 2648 N N . PRO A 1 329 ? 25.703 3.894 -6.528 1.00 70.56 329 PRO A N 1
ATOM 2649 C CA . PRO A 1 329 ? 24.826 2.734 -6.627 1.00 70.56 329 PRO A CA 1
ATOM 2650 C C . PRO A 1 329 ? 25.631 1.458 -6.916 1.00 70.56 329 PRO A C 1
ATOM 2652 O O . PRO A 1 329 ? 26.591 1.463 -7.687 1.00 70.56 329 PRO A O 1
ATOM 2655 N N . ILE A 1 330 ? 25.223 0.335 -6.319 1.00 83.12 330 ILE A N 1
ATOM 2656 C CA . ILE A 1 330 ? 25.787 -0.983 -6.645 1.00 83.12 330 ILE A CA 1
ATOM 2657 C C . ILE A 1 330 ? 25.363 -1.329 -8.086 1.00 83.12 330 ILE A C 1
ATOM 2659 O O . ILE A 1 330 ? 24.156 -1.342 -8.343 1.00 83.12 330 ILE A O 1
ATOM 2663 N N . PRO A 1 331 ? 26.289 -1.641 -9.018 1.00 85.56 331 PRO A N 1
ATOM 2664 C CA . PRO A 1 331 ? 25.957 -1.826 -10.436 1.00 85.56 331 PRO A CA 1
ATOM 2665 C C . PRO A 1 331 ? 24.851 -2.854 -10.706 1.00 85.56 331 PRO A C 1
ATOM 2667 O O . PRO A 1 331 ? 23.975 -2.616 -11.535 1.00 85.56 331 PRO A O 1
ATOM 2670 N N . SER A 1 332 ? 24.837 -3.964 -9.964 1.00 87.19 332 SER A N 1
ATOM 2671 C CA . SER A 1 332 ? 23.801 -4.993 -10.090 1.00 87.19 332 SER A CA 1
ATOM 2672 C C . SER A 1 332 ? 22.425 -4.492 -9.652 1.00 87.19 332 SER A C 1
ATOM 2674 O O . SER A 1 332 ? 21.445 -4.701 -10.362 1.00 87.19 332 SER A O 1
ATOM 2676 N N . ALA A 1 333 ? 22.347 -3.776 -8.528 1.00 86.44 333 ALA A N 1
ATOM 2677 C CA . ALA A 1 333 ? 21.103 -3.183 -8.046 1.00 86.44 333 ALA A CA 1
ATOM 2678 C C . ALA A 1 333 ? 20.595 -2.097 -9.009 1.00 86.44 333 ALA A C 1
ATOM 2680 O O . ALA A 1 333 ? 19.410 -2.066 -9.319 1.00 86.44 333 ALA A O 1
ATOM 2681 N N . ALA A 1 334 ? 21.484 -1.254 -9.541 1.00 87.56 334 ALA A N 1
ATOM 2682 C CA . ALA A 1 334 ? 21.129 -0.244 -10.538 1.00 87.56 334 ALA A CA 1
ATOM 2683 C C . ALA A 1 334 ? 20.535 -0.876 -11.806 1.00 87.56 334 ALA A C 1
ATOM 2685 O O . ALA A 1 334 ? 19.495 -0.436 -12.297 1.00 87.56 334 ALA A O 1
ATOM 2686 N N . LEU A 1 335 ? 21.159 -1.945 -12.316 1.00 90.62 335 LEU A N 1
ATOM 2687 C CA . LEU A 1 335 ? 20.649 -2.663 -13.482 1.00 90.62 335 LEU A CA 1
ATOM 2688 C C . LEU A 1 335 ? 19.280 -3.300 -13.207 1.00 90.62 335 LEU A C 1
ATOM 2690 O O . LEU A 1 335 ? 18.394 -3.203 -14.054 1.00 90.62 335 LEU A O 1
ATOM 2694 N N . GLN A 1 336 ? 19.066 -3.888 -12.026 1.00 90.94 336 GLN A N 1
ATOM 2695 C CA . GLN A 1 336 ? 17.748 -4.400 -11.636 1.00 90.94 336 GLN A CA 1
ATOM 2696 C C . GLN A 1 336 ? 16.678 -3.302 -11.703 1.00 90.94 336 GLN A C 1
ATOM 2698 O O . GLN A 1 336 ? 15.613 -3.523 -12.277 1.00 90.94 336 GLN A O 1
ATOM 2703 N N . GLN A 1 337 ? 16.967 -2.099 -11.198 1.00 90.88 337 GLN A N 1
ATOM 2704 C CA . GLN A 1 337 ? 16.019 -0.981 -11.257 1.00 90.88 337 GLN A CA 1
ATOM 2705 C C . GLN A 1 337 ? 15.724 -0.547 -12.694 1.00 90.88 337 GLN A C 1
ATOM 2707 O O . GLN A 1 337 ? 14.571 -0.281 -13.031 1.00 90.88 337 GLN A O 1
ATOM 2712 N N . TRP A 1 338 ? 16.727 -0.544 -13.576 1.00 93.25 338 TRP A N 1
ATOM 2713 C CA . TRP A 1 338 ? 16.522 -0.294 -15.005 1.00 93.25 338 TRP A CA 1
ATOM 2714 C C . TRP A 1 338 ? 15.582 -1.319 -15.649 1.00 93.25 338 TRP A C 1
ATOM 2716 O O . TRP A 1 338 ? 14.670 -0.936 -16.383 1.00 93.25 338 TRP A O 1
ATOM 2726 N N . VAL A 1 339 ? 15.757 -2.612 -15.357 1.00 94.62 339 VAL A N 1
ATOM 2727 C CA . VAL A 1 339 ? 14.864 -3.668 -15.867 1.00 94.62 339 VAL A CA 1
ATOM 2728 C C . VAL A 1 339 ? 13.431 -3.437 -15.389 1.00 94.62 339 VAL A C 1
ATOM 2730 O O . VAL A 1 339 ? 12.491 -3.534 -16.185 1.00 94.62 339 VAL A O 1
ATOM 2733 N N . ARG A 1 340 ? 13.252 -3.077 -14.114 1.00 94.38 340 ARG A N 1
ATOM 2734 C CA . ARG A 1 340 ? 11.936 -2.791 -13.524 1.00 94.38 340 ARG A CA 1
ATOM 2735 C C . ARG A 1 340 ? 11.282 -1.556 -14.141 1.00 94.38 340 ARG A C 1
ATOM 2737 O O . ARG A 1 340 ? 10.114 -1.624 -14.517 1.00 94.38 340 ARG A O 1
ATOM 2744 N N . LEU A 1 341 ? 12.038 -0.476 -14.347 1.00 94.75 341 LEU A N 1
ATOM 2745 C CA . LEU A 1 341 ? 11.568 0.731 -15.032 1.00 94.75 341 LEU A CA 1
ATOM 2746 C C . LEU A 1 341 ? 11.060 0.419 -16.441 1.00 94.75 341 LEU A C 1
ATOM 2748 O O . LEU A 1 341 ? 9.944 0.786 -16.800 1.00 94.75 341 LEU A O 1
ATOM 2752 N N . VAL A 1 342 ? 11.870 -0.262 -17.250 1.00 95.44 342 VAL A N 1
ATOM 2753 C CA . VAL A 1 342 ? 11.513 -0.552 -18.643 1.00 95.44 342 VAL A CA 1
ATOM 2754 C C . VAL A 1 342 ? 10.306 -1.493 -18.715 1.00 95.44 342 VAL A C 1
ATOM 2756 O O . VAL A 1 342 ? 9.420 -1.308 -19.551 1.00 95.44 342 VAL A O 1
ATOM 2759 N N . SER A 1 343 ? 10.222 -2.455 -17.794 1.00 96.06 343 SER A N 1
ATOM 2760 C CA . SER A 1 343 ? 9.055 -3.329 -17.636 1.00 96.06 343 SER A CA 1
ATOM 2761 C C . SER A 1 343 ? 7.789 -2.531 -17.313 1.00 96.06 343 SER A C 1
ATOM 2763 O O . SER A 1 343 ? 6.747 -2.739 -17.931 1.00 96.06 343 SER A O 1
ATOM 2765 N N . TYR A 1 344 ? 7.884 -1.566 -16.398 1.00 95.62 344 TYR A N 1
ATOM 2766 C CA . TYR A 1 344 ? 6.781 -0.676 -16.046 1.00 95.62 344 TYR A CA 1
ATOM 2767 C C . TYR A 1 344 ? 6.330 0.204 -17.228 1.00 95.62 344 TYR A C 1
ATOM 2769 O O . TYR A 1 344 ? 5.135 0.291 -17.527 1.00 95.62 344 TYR A O 1
ATOM 2777 N N . LEU A 1 345 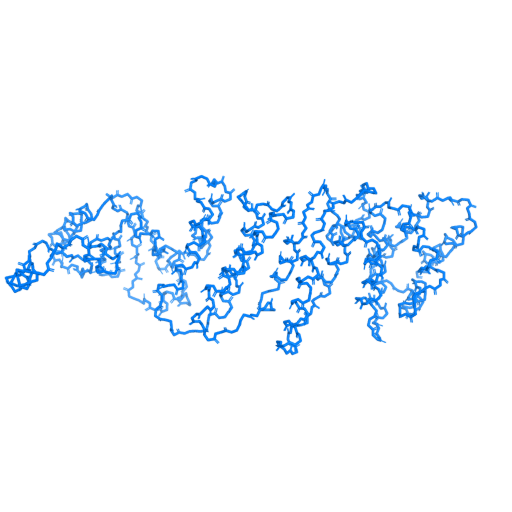? 7.274 0.819 -17.951 1.00 95.12 345 LEU A N 1
ATOM 2778 C CA . LEU A 1 345 ? 6.988 1.666 -19.120 1.00 95.12 345 LEU A CA 1
ATOM 2779 C C . LEU A 1 345 ? 6.319 0.887 -20.262 1.00 95.12 345 LEU A C 1
ATOM 2781 O O . LEU A 1 345 ? 5.401 1.390 -20.917 1.00 95.12 345 LEU A O 1
ATOM 2785 N N . LEU A 1 346 ? 6.712 -0.373 -20.465 1.00 95.00 346 LEU A N 1
ATOM 2786 C CA . LEU A 1 346 ? 6.027 -1.261 -21.400 1.00 95.00 346 LEU A CA 1
ATOM 2787 C C . LEU A 1 346 ? 4.549 -1.446 -21.026 1.00 95.00 346 LEU A C 1
ATOM 2789 O O . LEU A 1 346 ? 3.685 -1.427 -21.906 1.00 95.00 346 LEU A O 1
ATOM 2793 N N . MET A 1 347 ? 4.255 -1.639 -19.738 1.00 94.31 347 MET A N 1
ATOM 2794 C CA . MET A 1 347 ? 2.898 -1.908 -19.260 1.00 94.31 347 MET A CA 1
ATOM 2795 C C . MET A 1 347 ? 1.992 -0.681 -19.364 1.00 94.31 347 MET A C 1
ATOM 2797 O O . MET A 1 347 ? 0.875 -0.809 -19.866 1.00 94.31 347 MET A O 1
ATOM 2801 N N . ILE A 1 348 ? 2.467 0.510 -18.975 1.00 90.62 348 ILE A N 1
ATOM 2802 C CA . ILE A 1 348 ? 1.671 1.755 -19.034 1.00 90.62 348 ILE A CA 1
ATOM 2803 C C . ILE A 1 348 ? 1.375 2.198 -20.481 1.00 90.62 348 ILE A C 1
ATOM 2805 O O . ILE A 1 348 ? 0.463 2.986 -20.721 1.00 90.62 348 ILE A O 1
ATOM 2809 N N . SER A 1 349 ? 2.132 1.680 -21.460 1.00 85.75 349 SER A N 1
ATOM 2810 C CA . SER A 1 349 ? 1.918 1.873 -22.904 1.00 85.75 349 SER A CA 1
ATOM 2811 C C . SER A 1 349 ? 1.863 3.344 -23.357 1.00 85.75 349 SER A C 1
ATOM 2813 O O . SER A 1 349 ? 1.204 3.682 -24.341 1.00 85.75 349 SER A O 1
ATOM 2815 N N . SER A 1 350 ? 2.570 4.240 -22.661 1.00 91.75 350 SER A N 1
ATOM 2816 C CA . SER A 1 350 ? 2.621 5.664 -23.004 1.00 91.75 350 SER A CA 1
ATOM 2817 C C . SER A 1 350 ? 3.729 5.955 -24.017 1.00 91.75 350 SER A C 1
ATOM 2819 O O . SER A 1 350 ? 4.907 6.017 -23.666 1.00 91.75 350 SER A O 1
ATOM 2821 N N . LEU A 1 351 ? 3.355 6.203 -25.279 1.00 91.56 351 LEU A N 1
ATOM 2822 C CA . LEU A 1 351 ? 4.311 6.488 -26.363 1.00 91.56 351 LEU A CA 1
ATOM 2823 C C . LEU A 1 351 ? 5.242 7.666 -26.045 1.00 91.56 351 LEU A C 1
ATOM 2825 O O . LEU A 1 351 ? 6.428 7.618 -26.359 1.00 91.56 351 LEU A O 1
ATOM 2829 N N . ALA A 1 352 ? 4.721 8.710 -25.394 1.00 93.19 352 ALA A N 1
ATOM 2830 C CA . ALA A 1 352 ? 5.511 9.881 -25.018 1.00 93.19 352 ALA A CA 1
ATOM 2831 C C . ALA A 1 352 ? 6.618 9.536 -24.010 1.00 93.19 352 ALA A C 1
ATOM 2833 O O . ALA A 1 352 ? 7.724 10.058 -24.116 1.00 93.19 352 ALA A O 1
ATOM 2834 N N . GLN A 1 353 ? 6.337 8.641 -23.058 1.00 94.00 353 GLN A N 1
ATOM 2835 C CA . GLN A 1 353 ? 7.312 8.251 -22.036 1.00 94.00 353 GLN A CA 1
ATOM 2836 C C . GLN A 1 353 ? 8.308 7.224 -22.560 1.00 94.00 353 GLN A C 1
ATOM 2838 O O . GLN A 1 353 ? 9.489 7.320 -22.245 1.00 94.00 353 GLN A O 1
ATOM 2843 N N . ASN A 1 354 ? 7.866 6.321 -23.438 1.00 93.56 354 ASN A N 1
ATOM 2844 C CA . ASN A 1 354 ? 8.770 5.429 -24.161 1.00 93.56 354 ASN A CA 1
ATOM 2845 C C . ASN A 1 354 ? 9.758 6.245 -25.009 1.00 93.56 354 ASN A C 1
ATOM 2847 O O . ASN A 1 354 ? 10.959 5.990 -24.974 1.00 93.56 354 ASN A O 1
ATOM 2851 N N . LEU A 1 355 ? 9.274 7.268 -25.724 1.00 92.62 355 LEU A N 1
ATOM 2852 C CA . LEU A 1 355 ? 10.134 8.172 -26.488 1.00 92.62 355 LEU A CA 1
ATOM 2853 C C . LEU A 1 355 ? 11.094 8.949 -25.577 1.00 92.62 355 LEU A C 1
ATOM 2855 O O . LEU A 1 355 ? 12.281 9.013 -25.878 1.00 92.62 355 LEU A O 1
ATOM 2859 N N . HIS A 1 356 ? 10.608 9.495 -24.457 1.00 93.06 356 HIS A N 1
ATOM 2860 C CA . HIS A 1 356 ? 11.456 10.193 -23.487 1.00 93.06 356 HIS A CA 1
ATOM 2861 C C . HIS A 1 356 ? 12.579 9.295 -22.954 1.00 93.06 356 HIS A C 1
ATOM 2863 O O . HIS A 1 356 ? 13.735 9.712 -22.931 1.00 93.06 356 HIS A O 1
ATOM 2869 N N . PHE A 1 357 ? 12.260 8.050 -22.594 1.00 94.12 357 PHE A N 1
ATOM 2870 C CA . PHE A 1 357 ? 13.248 7.063 -22.171 1.00 94.12 357 PHE A CA 1
ATOM 2871 C C . PHE A 1 357 ? 14.327 6.844 -23.243 1.00 94.12 357 PHE A C 1
ATOM 2873 O O . PHE A 1 357 ? 15.517 6.931 -22.943 1.00 94.12 357 PHE A O 1
ATOM 2880 N N . PHE A 1 358 ? 13.936 6.631 -24.504 1.00 93.00 358 PHE A N 1
ATOM 2881 C CA . PHE A 1 358 ? 14.897 6.417 -25.590 1.00 93.00 358 PHE A CA 1
ATOM 2882 C C . PHE A 1 358 ? 15.711 7.663 -25.958 1.00 93.00 358 PHE A C 1
ATOM 2884 O O . PHE A 1 358 ? 16.878 7.550 -26.326 1.00 93.00 358 PHE A O 1
ATOM 2891 N N . ASP A 1 359 ? 15.132 8.858 -25.893 1.00 90.31 359 ASP A N 1
ATOM 2892 C CA . ASP A 1 359 ? 15.862 10.076 -26.244 1.00 90.31 359 ASP A CA 1
ATOM 2893 C C . ASP A 1 359 ? 16.791 10.544 -25.126 1.00 90.31 359 ASP A C 1
ATOM 2895 O O . ASP A 1 359 ? 17.888 11.030 -25.409 1.00 90.31 359 ASP A O 1
ATOM 2899 N N . TYR A 1 360 ? 16.386 10.366 -23.870 1.00 90.94 360 TYR A N 1
ATOM 2900 C CA . TYR A 1 360 ? 17.155 10.820 -22.722 1.00 90.94 360 TYR A CA 1
ATOM 2901 C C . TYR A 1 360 ? 17.981 9.689 -22.108 1.00 90.94 360 TYR A C 1
ATOM 2903 O O . TYR A 1 360 ? 19.201 9.685 -22.253 1.00 90.94 360 TYR A O 1
ATOM 2911 N N . TYR A 1 361 ? 17.343 8.694 -21.495 1.00 91.75 361 TYR A N 1
ATOM 2912 C CA . TYR A 1 361 ? 18.005 7.667 -20.679 1.00 91.75 361 TYR A CA 1
ATOM 2913 C C . TYR A 1 361 ? 18.712 6.552 -21.467 1.00 91.75 361 TYR A C 1
ATOM 2915 O O . TYR A 1 361 ? 19.545 5.840 -20.907 1.00 91.75 361 TYR A O 1
ATOM 2923 N N . TRP A 1 362 ? 18.439 6.414 -22.767 1.00 90.62 362 TRP A N 1
ATOM 2924 C CA . TRP A 1 362 ? 19.202 5.513 -23.639 1.00 90.62 362 TRP A CA 1
ATOM 2925 C C . TRP A 1 362 ? 20.440 6.179 -24.257 1.00 90.62 362 TRP A C 1
ATOM 2927 O O . TRP A 1 362 ? 21.452 5.516 -24.460 1.00 90.62 362 TRP A O 1
ATOM 2937 N N . LYS A 1 363 ? 20.369 7.480 -24.581 1.00 84.88 363 LYS A N 1
ATOM 2938 C CA . LYS A 1 363 ? 21.418 8.192 -25.342 1.00 84.88 363 LYS A CA 1
ATOM 2939 C C . LYS A 1 363 ? 22.325 9.076 -24.495 1.00 84.88 363 LYS A C 1
ATOM 2941 O O . LYS A 1 363 ? 23.515 9.152 -24.772 1.00 84.88 363 LYS A O 1
ATOM 2946 N N . THR A 1 364 ? 21.737 9.817 -23.559 1.00 85.88 364 THR A N 1
ATOM 2947 C CA . THR A 1 364 ? 22.413 10.906 -22.834 1.00 85.88 364 THR A CA 1
ATOM 2948 C C . THR A 1 364 ? 22.592 10.556 -21.364 1.00 85.88 364 THR A C 1
ATOM 2950 O O . THR A 1 364 ? 23.666 10.764 -20.817 1.00 85.88 364 THR A O 1
ATOM 2953 N N . GLY A 1 365 ? 21.544 10.005 -20.747 1.00 82.38 365 GLY A N 1
ATOM 2954 C CA . GLY A 1 365 ? 21.510 9.675 -19.330 1.00 82.38 365 GLY A CA 1
ATOM 2955 C C . GLY A 1 365 ? 21.287 10.895 -18.440 1.00 82.38 365 GLY A C 1
ATOM 2956 O O . GLY A 1 365 ? 21.373 12.042 -18.890 1.00 82.38 365 GLY A O 1
ATOM 2957 N N . SER A 1 366 ? 20.987 10.650 -17.164 1.00 82.44 366 SER A N 1
ATOM 2958 C CA . SER A 1 366 ? 21.013 11.712 -16.156 1.00 82.44 366 SER A CA 1
ATOM 2959 C C . SER A 1 366 ? 22.426 11.901 -15.611 1.00 82.44 366 SER A C 1
ATOM 2961 O O . SER A 1 366 ? 23.260 11.000 -15.665 1.00 82.44 366 SER A O 1
ATOM 2963 N N . ALA A 1 367 ? 22.699 13.075 -15.038 1.00 77.19 367 ALA A N 1
ATOM 2964 C CA . ALA A 1 367 ? 24.003 13.367 -14.436 1.00 77.19 367 ALA A CA 1
ATOM 2965 C C . ALA A 1 367 ? 24.347 12.449 -13.246 1.00 77.19 367 ALA A C 1
ATOM 2967 O O . ALA A 1 367 ? 25.506 12.385 -12.847 1.00 77.19 367 ALA A O 1
ATOM 2968 N N . VAL A 1 368 ? 23.340 11.784 -12.671 1.00 75.19 368 VAL A N 1
ATOM 2969 C CA . VAL A 1 368 ? 23.474 10.946 -11.476 1.00 75.19 368 VAL A CA 1
ATOM 2970 C C . VAL A 1 368 ? 23.407 9.460 -11.835 1.00 75.19 368 VAL A C 1
ATOM 2972 O O . VAL A 1 368 ? 24.281 8.698 -11.437 1.00 75.19 368 VAL A O 1
ATOM 2975 N N . GLY A 1 369 ? 22.397 9.050 -12.609 1.00 74.06 369 GLY A N 1
ATOM 2976 C CA . GLY A 1 369 ? 22.159 7.645 -12.952 1.00 74.06 369 GLY A CA 1
ATOM 2977 C C . GLY A 1 369 ? 22.757 7.183 -14.278 1.00 74.06 369 GLY A C 1
ATOM 2978 O O . GLY A 1 369 ? 22.746 5.985 -14.553 1.00 74.06 369 GLY A O 1
ATOM 2979 N N . GLY A 1 370 ? 23.277 8.103 -15.096 1.00 86.06 370 GLY A N 1
ATOM 2980 C CA . GLY A 1 370 ? 23.798 7.789 -16.423 1.00 86.06 370 GLY A CA 1
ATOM 2981 C C . GLY A 1 370 ? 22.731 7.190 -17.340 1.00 86.06 370 GLY A C 1
ATOM 2982 O O . GLY A 1 370 ? 21.532 7.464 -17.212 1.00 86.06 370 GLY A O 1
ATOM 2983 N N . THR A 1 371 ? 23.180 6.398 -18.306 1.00 91.12 371 THR A N 1
ATOM 2984 C CA . THR A 1 371 ? 22.329 5.642 -19.230 1.00 91.12 371 THR A CA 1
ATOM 2985 C C . THR A 1 371 ? 22.157 4.188 -18.793 1.00 91.12 371 THR A C 1
ATOM 2987 O O . THR A 1 371 ? 23.006 3.610 -18.111 1.00 91.12 371 THR A O 1
ATOM 2990 N N . LEU A 1 372 ? 21.094 3.542 -19.284 1.00 91.56 372 LEU A N 1
ATOM 2991 C CA . LEU A 1 372 ? 20.904 2.098 -19.104 1.00 91.56 372 LEU A CA 1
ATOM 2992 C C . LEU A 1 372 ? 22.101 1.289 -19.636 1.00 91.56 372 LEU A C 1
ATOM 2994 O O . LEU A 1 372 ? 22.515 0.311 -19.013 1.00 91.56 372 LEU A O 1
ATOM 2998 N N . MET A 1 373 ? 22.672 1.705 -20.770 1.00 90.62 373 MET A N 1
ATOM 2999 C CA . MET A 1 373 ? 23.807 1.018 -21.391 1.00 90.62 373 MET A CA 1
ATOM 3000 C C . MET A 1 373 ? 25.087 1.159 -20.562 1.00 90.62 373 MET A C 1
ATOM 3002 O O . MET A 1 373 ? 25.787 0.170 -20.371 1.00 90.62 373 MET A O 1
ATOM 3006 N N . GLU A 1 374 ? 25.371 2.338 -20.006 1.00 90.06 374 GLU A N 1
ATOM 3007 C CA . GLU A 1 374 ? 26.509 2.527 -19.095 1.00 90.06 374 GLU A CA 1
ATOM 3008 C C . GLU A 1 374 ? 26.375 1.668 -17.834 1.00 90.06 374 GLU A C 1
ATOM 3010 O O . GLU A 1 374 ? 27.343 1.022 -17.435 1.00 90.06 374 GLU A O 1
ATOM 3015 N N . CYS A 1 375 ? 25.178 1.592 -17.239 1.00 89.06 375 CYS A N 1
ATOM 3016 C CA . CYS A 1 375 ? 24.931 0.701 -16.102 1.00 89.06 375 CYS A CA 1
ATOM 3017 C C . CYS A 1 375 ? 25.128 -0.777 -16.468 1.00 89.06 375 CYS A C 1
ATOM 3019 O O . CYS A 1 375 ? 25.690 -1.538 -15.678 1.00 89.06 375 CYS A O 1
ATOM 3021 N N . LEU A 1 376 ? 24.696 -1.186 -17.662 1.00 90.38 376 LEU A N 1
ATOM 3022 C CA . LEU A 1 376 ? 24.869 -2.554 -18.140 1.00 90.38 376 LEU A CA 1
ATOM 3023 C C . LEU A 1 376 ? 26.352 -2.910 -18.327 1.00 90.38 376 LEU A C 1
ATOM 3025 O O . LEU A 1 376 ? 26.783 -3.972 -17.876 1.00 90.38 376 LEU A O 1
ATOM 3029 N N . GLU A 1 377 ? 27.144 -2.026 -18.940 1.00 90.50 377 GLU A N 1
ATOM 3030 C CA . GLU A 1 377 ? 28.594 -2.218 -19.085 1.00 90.50 377 GLU A CA 1
ATOM 3031 C C . GLU A 1 377 ? 29.304 -2.220 -17.726 1.00 90.50 377 GLU A C 1
ATOM 3033 O O . GLU A 1 377 ? 30.162 -3.068 -17.477 1.00 90.50 377 GLU A O 1
ATOM 3038 N N . ALA A 1 378 ? 28.912 -1.328 -16.810 1.00 88.38 378 ALA A N 1
ATOM 3039 C CA . ALA A 1 378 ? 29.464 -1.268 -15.457 1.00 88.38 378 ALA A CA 1
ATOM 3040 C C . ALA A 1 378 ? 29.197 -2.551 -14.650 1.00 88.38 378 ALA A C 1
ATOM 3042 O O . ALA A 1 378 ? 30.014 -2.928 -13.810 1.00 88.38 378 ALA A O 1
ATOM 3043 N N . ASN A 1 379 ? 28.091 -3.252 -14.925 1.00 90.19 379 ASN A N 1
ATOM 3044 C CA . ASN A 1 379 ? 27.790 -4.560 -14.339 1.00 90.19 379 ASN A CA 1
ATOM 3045 C C . ASN A 1 379 ? 28.390 -5.743 -15.134 1.00 90.19 379 ASN A C 1
ATOM 3047 O O . ASN A 1 379 ? 28.028 -6.901 -14.914 1.00 90.19 379 ASN A O 1
ATOM 3051 N N . GLY A 1 380 ? 29.282 -5.475 -16.095 1.00 88.06 380 GLY A N 1
ATOM 3052 C CA . GLY A 1 380 ? 29.915 -6.494 -16.935 1.00 88.06 380 GLY A CA 1
ATOM 3053 C C . GLY A 1 380 ? 28.930 -7.249 -17.829 1.00 88.06 380 GLY A C 1
ATOM 3054 O O . GLY A 1 380 ? 29.181 -8.405 -18.154 1.00 88.06 380 GLY A O 1
ATOM 3055 N N . ARG A 1 381 ? 27.796 -6.623 -18.178 1.00 88.31 381 ARG A N 1
ATOM 3056 C CA . ARG A 1 381 ? 26.678 -7.207 -18.942 1.00 88.31 381 ARG A CA 1
ATOM 3057 C C . ARG A 1 381 ? 26.033 -8.440 -18.299 1.00 88.31 381 ARG A C 1
ATOM 3059 O O . ARG A 1 381 ? 25.310 -9.177 -18.964 1.00 88.31 381 ARG A O 1
ATOM 3066 N N . ASN A 1 382 ? 26.254 -8.644 -17.002 1.00 90.25 382 ASN A N 1
ATOM 3067 C CA . ASN A 1 382 ? 25.654 -9.743 -16.261 1.00 90.25 382 ASN A CA 1
ATOM 3068 C C . ASN A 1 382 ? 24.279 -9.343 -15.726 1.00 90.25 382 ASN A C 1
ATOM 3070 O O . ASN A 1 382 ? 24.094 -8.234 -15.229 1.00 90.25 382 ASN A O 1
ATOM 3074 N N . PHE A 1 383 ? 23.326 -10.267 -15.786 1.00 91.88 383 PHE A N 1
ATOM 3075 C CA . PHE A 1 383 ? 22.007 -10.120 -15.172 1.00 91.88 383 PHE A CA 1
ATOM 3076 C C . PHE A 1 383 ? 21.915 -11.014 -13.940 1.00 91.88 383 PHE A C 1
ATOM 3078 O O . PHE A 1 383 ? 22.590 -12.041 -13.863 1.00 91.88 383 PHE A O 1
ATOM 3085 N N . SER A 1 384 ? 21.054 -10.659 -12.986 1.00 89.06 384 SER A N 1
ATOM 3086 C CA . SER A 1 384 ? 20.862 -11.469 -11.774 1.00 89.06 384 SER A CA 1
ATOM 3087 C C . SER A 1 384 ? 20.176 -12.796 -12.098 1.00 89.06 384 SER A C 1
ATOM 3089 O O . SER A 1 384 ? 20.346 -13.783 -11.386 1.00 89.06 384 SER A O 1
ATOM 3091 N N . SER A 1 385 ? 19.395 -12.828 -13.184 1.00 92.44 385 SER A N 1
ATOM 3092 C CA . SER A 1 385 ? 18.767 -14.037 -13.706 1.00 92.44 385 SER A CA 1
ATOM 3093 C C . SER A 1 385 ? 18.577 -13.980 -15.233 1.00 92.44 385 SER A C 1
ATOM 3095 O O . SER A 1 385 ? 18.475 -12.890 -15.806 1.00 92.44 385 SER A O 1
ATOM 3097 N N . PRO A 1 386 ? 18.432 -15.137 -15.910 1.00 92.69 386 PRO A N 1
ATOM 3098 C CA . PRO A 1 386 ? 18.035 -15.184 -17.323 1.00 92.69 386 PRO A CA 1
ATOM 3099 C C . PRO A 1 386 ? 16.672 -14.524 -17.582 1.00 92.69 386 PRO A C 1
ATOM 3101 O O . PRO A 1 386 ? 16.427 -13.983 -18.660 1.00 92.69 386 PRO A O 1
ATOM 3104 N N . ASN A 1 387 ? 15.791 -14.542 -16.577 1.00 94.44 387 ASN A N 1
ATOM 3105 C CA . ASN A 1 387 ? 14.482 -13.902 -16.621 1.00 94.44 387 ASN A CA 1
ATOM 3106 C C . ASN A 1 387 ? 14.590 -12.376 -16.711 1.00 94.44 387 ASN A C 1
ATOM 3108 O O . ASN A 1 387 ? 13.895 -11.782 -17.530 1.00 94.44 387 ASN A O 1
ATOM 3112 N N . GLU A 1 388 ? 15.502 -11.748 -15.960 1.00 94.06 388 GLU A N 1
ATOM 3113 C CA . GLU A 1 388 ? 15.770 -10.305 -16.068 1.00 94.06 388 GLU A CA 1
ATOM 3114 C C . GLU A 1 388 ? 16.295 -9.922 -17.457 1.00 94.06 388 GLU A C 1
ATOM 3116 O O . GLU A 1 388 ? 15.776 -8.984 -18.066 1.00 94.06 388 GLU A O 1
ATOM 3121 N N . LYS A 1 389 ? 17.270 -10.681 -17.991 1.00 94.81 389 LYS A N 1
ATOM 3122 C CA . LYS A 1 389 ? 17.805 -10.479 -19.354 1.00 94.81 389 LYS A CA 1
ATOM 3123 C C . LYS A 1 389 ? 16.672 -10.540 -20.381 1.00 94.81 389 LYS A C 1
ATOM 3125 O O . LYS A 1 389 ? 16.499 -9.621 -21.180 1.00 94.81 389 LYS A O 1
ATOM 3130 N N . ARG A 1 390 ? 15.848 -11.591 -20.319 1.00 95.06 390 ARG A N 1
ATOM 3131 C CA . ARG A 1 390 ? 14.687 -11.781 -21.201 1.00 95.06 390 ARG A CA 1
ATOM 3132 C C . ARG A 1 390 ? 13.672 -10.644 -21.070 1.00 95.06 390 ARG A C 1
ATOM 3134 O O . ARG A 1 390 ? 13.211 -10.137 -22.089 1.00 95.06 390 ARG A O 1
ATOM 3141 N N . ALA A 1 391 ? 13.321 -10.246 -19.850 1.00 95.88 391 ALA A N 1
ATOM 3142 C CA . ALA A 1 391 ? 12.351 -9.185 -19.593 1.00 95.88 391 ALA A CA 1
ATOM 3143 C C . ALA A 1 391 ? 12.804 -7.849 -20.192 1.00 95.88 391 ALA A C 1
ATOM 3145 O O . ALA A 1 391 ? 12.019 -7.198 -20.882 1.00 95.88 391 ALA A O 1
ATOM 3146 N N . LEU A 1 392 ? 14.083 -7.491 -20.018 1.00 96.00 392 LEU A N 1
ATOM 3147 C CA . LEU A 1 392 ? 14.666 -6.304 -20.640 1.00 96.00 392 LEU A CA 1
ATOM 3148 C C . LEU A 1 392 ? 14.567 -6.372 -22.169 1.00 96.00 392 LEU A C 1
ATOM 3150 O O . LEU A 1 392 ? 14.038 -5.449 -22.787 1.00 96.00 392 LEU A O 1
ATOM 3154 N N . LEU A 1 393 ? 15.040 -7.464 -22.782 1.00 94.50 393 LEU A N 1
ATOM 3155 C CA . LEU A 1 393 ? 15.030 -7.626 -24.241 1.00 94.50 393 LEU A CA 1
ATOM 3156 C C . LEU A 1 393 ? 13.609 -7.525 -24.812 1.00 94.50 393 LEU A C 1
ATOM 3158 O O . LEU A 1 393 ? 13.388 -6.814 -25.793 1.00 94.50 393 LEU A O 1
ATOM 3162 N N . VAL A 1 394 ? 12.638 -8.200 -24.191 1.00 94.31 394 VAL A N 1
ATOM 3163 C CA . VAL A 1 394 ? 11.229 -8.165 -24.611 1.00 94.31 394 VAL A CA 1
ATOM 3164 C C . VAL A 1 394 ? 10.658 -6.759 -24.473 1.00 94.31 394 VAL A C 1
ATOM 3166 O O . VAL A 1 394 ? 10.023 -6.262 -25.404 1.00 94.31 394 VAL A O 1
ATOM 3169 N N . ALA A 1 395 ? 10.888 -6.103 -23.336 1.00 95.31 395 ALA A N 1
ATOM 3170 C CA . ALA A 1 395 ? 10.300 -4.804 -23.062 1.00 95.31 395 ALA A CA 1
ATOM 3171 C C . ALA A 1 395 ? 10.869 -3.704 -23.963 1.00 95.31 395 ALA A C 1
ATOM 3173 O O . ALA A 1 395 ? 10.093 -2.976 -24.583 1.00 95.31 395 ALA A O 1
ATOM 3174 N N . VAL A 1 396 ? 12.195 -3.624 -24.126 1.00 94.62 396 VAL A N 1
ATOM 3175 C CA . VAL A 1 396 ? 12.813 -2.611 -24.997 1.00 94.62 396 VAL A CA 1
ATOM 3176 C C . VAL A 1 396 ? 12.389 -2.804 -26.454 1.00 94.62 396 VAL A C 1
ATOM 3178 O O . VAL A 1 396 ? 11.993 -1.828 -27.093 1.00 94.62 396 VAL A O 1
ATOM 3181 N N . ASN A 1 397 ? 12.401 -4.039 -26.973 1.00 92.31 397 ASN A N 1
ATOM 3182 C CA . ASN A 1 397 ? 11.948 -4.307 -28.342 1.00 92.31 397 ASN A CA 1
ATOM 3183 C C . ASN A 1 397 ? 10.477 -3.920 -28.530 1.00 92.31 397 ASN A C 1
ATOM 3185 O O . ASN A 1 397 ? 10.155 -3.169 -29.447 1.00 92.31 397 ASN A O 1
ATOM 3189 N N . ALA A 1 398 ? 9.591 -4.344 -27.625 1.00 92.12 398 ALA A N 1
ATOM 3190 C CA . ALA A 1 398 ? 8.169 -4.035 -27.731 1.00 92.12 398 ALA A CA 1
ATOM 3191 C C . ALA A 1 398 ? 7.870 -2.528 -27.610 1.00 92.12 398 ALA A C 1
ATOM 3193 O O . ALA A 1 398 ? 6.964 -2.028 -28.283 1.00 92.12 398 ALA A O 1
ATOM 3194 N N . MET A 1 399 ? 8.622 -1.785 -26.788 1.00 92.81 399 MET A N 1
ATOM 3195 C CA . MET A 1 399 ? 8.521 -0.323 -26.733 1.00 92.81 399 MET A CA 1
ATOM 3196 C C . MET A 1 399 ? 9.016 0.326 -28.032 1.00 92.81 399 MET A C 1
ATOM 3198 O O . MET A 1 399 ? 8.337 1.208 -28.555 1.00 92.81 399 MET A O 1
ATOM 3202 N N . ALA A 1 400 ? 10.156 -0.112 -28.575 1.00 91.19 400 ALA A N 1
ATOM 3203 C CA . ALA A 1 400 ? 10.695 0.402 -29.835 1.00 91.19 400 ALA A CA 1
ATOM 3204 C C . ALA A 1 400 ? 9.758 0.116 -31.025 1.00 91.19 400 ALA A C 1
ATOM 3206 O O . ALA A 1 400 ? 9.537 0.989 -31.862 1.00 91.19 400 ALA A O 1
ATOM 3207 N N . ASP A 1 401 ? 9.149 -1.071 -31.066 1.00 89.06 401 ASP A N 1
ATOM 3208 C CA . ASP A 1 401 ? 8.182 -1.473 -32.093 1.00 89.06 401 ASP A CA 1
ATOM 3209 C C . ASP A 1 401 ? 6.873 -0.682 -32.010 1.00 89.06 401 ASP A C 1
ATOM 3211 O O . ASP A 1 401 ? 6.249 -0.415 -33.035 1.00 89.06 401 ASP A O 1
ATOM 3215 N N . SER A 1 402 ? 6.463 -0.278 -30.801 1.00 87.56 402 SER A N 1
ATOM 3216 C CA . SER A 1 402 ? 5.276 0.566 -30.605 1.00 87.56 402 SER A CA 1
ATOM 3217 C C . SER A 1 402 ? 5.453 2.007 -31.097 1.00 87.56 402 SER A C 1
ATOM 3219 O O . SER A 1 402 ? 4.464 2.726 -31.242 1.00 87.56 402 SER A O 1
ATOM 3221 N N . LEU A 1 403 ? 6.698 2.433 -31.329 1.00 87.31 403 LEU A N 1
ATOM 3222 C CA . LEU A 1 403 ? 7.045 3.750 -31.854 1.00 87.31 403 LEU A CA 1
ATOM 3223 C C . LEU A 1 403 ? 7.117 3.694 -33.391 1.00 87.31 403 LEU A C 1
ATOM 3225 O O . LEU A 1 403 ? 6.223 3.148 -34.027 1.00 87.31 403 LEU A O 1
ATOM 3229 N N . ASP A 1 404 ? 8.135 4.296 -34.010 1.00 82.38 404 ASP A N 1
ATOM 3230 C CA . ASP A 1 404 ? 8.337 4.261 -35.464 1.00 82.38 404 ASP A CA 1
ATOM 3231 C C . ASP A 1 404 ? 9.487 3.302 -35.797 1.00 82.38 404 ASP A C 1
ATOM 3233 O O . ASP A 1 404 ? 10.648 3.710 -35.715 1.00 82.38 404 ASP A O 1
ATOM 3237 N N . PRO A 1 405 ? 9.208 2.047 -36.199 1.00 73.12 405 PRO A N 1
ATOM 3238 C CA . PRO A 1 405 ? 10.228 1.014 -36.373 1.00 73.12 405 PRO A CA 1
ATOM 3239 C C . PRO A 1 405 ? 11.315 1.364 -37.391 1.00 73.12 405 PRO A C 1
ATOM 3241 O O . PRO A 1 405 ? 12.379 0.743 -37.359 1.00 73.12 405 PRO A O 1
ATOM 3244 N N . SER A 1 406 ? 11.025 2.310 -38.291 1.00 76.31 406 SER A N 1
ATOM 3245 C CA . SER A 1 406 ? 11.867 2.688 -39.424 1.00 76.31 406 SER A CA 1
ATOM 3246 C C . SER A 1 406 ? 12.918 3.749 -39.091 1.00 76.31 406 SER A C 1
ATOM 3248 O O . SER A 1 406 ? 13.844 3.954 -39.877 1.00 76.31 406 SER A O 1
ATOM 3250 N N . LYS A 1 407 ? 12.820 4.418 -37.933 1.00 81.81 407 LYS A N 1
ATOM 3251 C CA . LYS A 1 407 ? 13.816 5.423 -37.540 1.00 81.81 407 LYS A CA 1
ATOM 3252 C C . LYS A 1 407 ? 15.145 4.760 -37.194 1.00 81.81 407 LYS A C 1
ATOM 3254 O O . LYS A 1 407 ? 15.188 3.818 -36.404 1.00 81.81 407 LYS A O 1
ATOM 3259 N N . GLU A 1 408 ? 16.235 5.335 -37.703 1.00 80.31 408 GLU A N 1
ATOM 3260 C CA . GLU A 1 408 ? 17.612 4.863 -37.476 1.00 80.31 408 GLU A CA 1
ATOM 3261 C C . GLU A 1 408 ? 17.936 4.636 -35.995 1.00 80.31 408 GLU A C 1
ATOM 3263 O O . GLU A 1 408 ? 18.578 3.648 -35.650 1.00 80.31 408 GLU A O 1
ATOM 3268 N N . VAL A 1 409 ? 17.425 5.498 -35.108 1.00 81.81 409 VAL A N 1
ATOM 3269 C CA . VAL A 1 409 ? 17.612 5.376 -33.654 1.00 81.81 409 VAL A CA 1
ATOM 3270 C C . VAL A 1 409 ? 17.159 4.008 -33.136 1.00 81.81 409 VAL A C 1
ATOM 3272 O O . VAL A 1 409 ? 17.877 3.387 -32.360 1.00 81.81 409 VAL A O 1
ATOM 3275 N N . PHE A 1 410 ? 16.002 3.502 -33.572 1.00 87.12 410 PHE A N 1
ATOM 3276 C CA . PHE A 1 410 ? 15.489 2.215 -33.091 1.00 87.12 410 PHE A CA 1
ATOM 3277 C C . PHE A 1 410 ? 16.143 1.022 -33.790 1.00 87.12 410 PHE A C 1
ATOM 3279 O O . PHE A 1 410 ? 16.189 -0.068 -33.226 1.00 87.12 410 PHE A O 1
ATOM 3286 N N . ILE A 1 411 ? 16.691 1.213 -34.993 1.00 84.75 411 ILE A N 1
ATOM 3287 C CA . ILE A 1 411 ? 17.535 0.202 -35.642 1.00 84.75 411 ILE A CA 1
ATOM 3288 C C . ILE A 1 411 ? 18.812 -0.007 -34.818 1.00 84.75 411 ILE A C 1
ATOM 3290 O O . ILE A 1 411 ? 19.180 -1.147 -34.537 1.00 84.75 411 ILE A O 1
ATOM 3294 N N . GLU A 1 412 ? 19.445 1.081 -34.374 1.00 86.31 412 GLU A N 1
ATOM 3295 C CA . GLU A 1 412 ? 20.639 1.014 -33.529 1.00 86.31 412 GLU A CA 1
ATOM 3296 C C . GLU A 1 412 ? 20.336 0.397 -32.155 1.00 86.31 412 GLU A C 1
ATOM 3298 O O . GLU A 1 412 ? 21.063 -0.494 -31.720 1.00 86.31 412 GLU A O 1
ATOM 3303 N N . VAL A 1 413 ? 19.217 0.768 -31.517 1.00 88.56 413 VAL A N 1
ATOM 3304 C CA . VAL A 1 413 ? 18.747 0.121 -30.273 1.00 88.56 413 VAL A CA 1
ATOM 3305 C C . VAL A 1 413 ? 18.646 -1.397 -30.454 1.00 88.56 413 VAL A C 1
ATOM 3307 O O . VAL A 1 413 ? 19.205 -2.148 -29.660 1.00 88.56 413 VAL A O 1
ATOM 3310 N N . ARG A 1 414 ? 17.998 -1.879 -31.524 1.00 87.62 414 ARG A N 1
ATOM 3311 C CA . ARG A 1 414 ? 17.858 -3.327 -31.780 1.00 87.62 414 ARG A CA 1
ATOM 3312 C C . ARG A 1 414 ? 19.201 -4.019 -31.998 1.00 87.62 414 ARG A C 1
ATOM 3314 O O . ARG A 1 414 ? 19.395 -5.137 -31.531 1.00 87.62 414 ARG A O 1
ATOM 3321 N N . LYS A 1 415 ? 20.144 -3.361 -32.675 1.00 88.12 415 LYS A N 1
ATOM 3322 C CA . LYS A 1 415 ? 21.503 -3.885 -32.862 1.00 88.12 415 LYS A CA 1
ATOM 3323 C C . LYS A 1 415 ? 22.238 -4.030 -31.527 1.00 88.12 415 LYS A C 1
ATOM 3325 O O . LYS A 1 415 ? 22.911 -5.036 -31.312 1.00 88.12 415 LYS A O 1
ATOM 3330 N N . GLN A 1 416 ? 22.077 -3.061 -30.626 1.00 88.94 416 GLN A N 1
ATOM 3331 C CA . GLN A 1 416 ? 22.628 -3.120 -29.271 1.00 88.94 416 GLN A CA 1
ATOM 3332 C C . GLN A 1 416 ? 21.982 -4.248 -28.453 1.00 88.94 416 GLN A C 1
ATOM 3334 O O . GLN A 1 416 ? 22.701 -5.017 -27.820 1.00 88.94 416 GLN A O 1
ATOM 3339 N N . LEU A 1 417 ? 20.658 -4.427 -28.534 1.00 88.50 417 LEU A N 1
ATOM 3340 C CA . LEU A 1 417 ? 19.960 -5.543 -27.880 1.00 88.50 417 LEU A CA 1
ATOM 3341 C C . LEU A 1 417 ? 20.413 -6.914 -28.401 1.00 88.50 417 LEU A C 1
ATOM 3343 O O . LEU A 1 417 ? 20.636 -7.817 -27.601 1.00 88.50 417 LEU A O 1
ATOM 3347 N N . ALA A 1 418 ? 20.610 -7.067 -29.713 1.00 88.62 418 ALA A N 1
ATOM 3348 C CA . ALA A 1 418 ? 21.111 -8.313 -30.297 1.00 88.62 418 ALA A CA 1
ATOM 3349 C C . ALA A 1 418 ? 22.520 -8.665 -29.784 1.00 88.62 418 ALA A C 1
ATOM 3351 O O . ALA A 1 418 ? 22.822 -9.832 -29.537 1.00 88.62 418 ALA A O 1
ATOM 3352 N N . ALA A 1 419 ? 23.373 -7.658 -29.566 1.00 87.19 419 ALA A N 1
ATOM 3353 C CA . ALA A 1 419 ? 24.686 -7.865 -28.960 1.00 87.19 419 ALA A CA 1
ATOM 3354 C C . ALA A 1 419 ? 24.577 -8.361 -27.506 1.00 87.19 419 ALA A C 1
ATOM 3356 O O . ALA A 1 419 ? 25.343 -9.237 -27.109 1.00 87.19 419 ALA A O 1
ATOM 3357 N N . ILE A 1 420 ? 23.609 -7.846 -26.738 1.00 86.44 420 ILE A N 1
ATOM 3358 C CA . ILE A 1 420 ? 23.320 -8.295 -25.365 1.00 86.44 420 ILE A CA 1
ATOM 3359 C C . ILE A 1 420 ? 22.798 -9.734 -25.362 1.00 86.44 420 ILE A C 1
ATOM 3361 O O . ILE A 1 420 ? 23.217 -10.534 -24.532 1.00 86.44 420 ILE A O 1
ATOM 3365 N N . GLU A 1 421 ? 21.905 -10.079 -26.289 1.00 86.62 421 GLU A N 1
ATOM 3366 C CA . GLU A 1 421 ? 21.374 -11.437 -26.423 1.00 86.62 421 GLU A CA 1
ATOM 3367 C C . GLU A 1 421 ? 22.496 -12.444 -26.711 1.00 86.62 421 GLU A C 1
ATOM 3369 O O . GLU A 1 421 ? 22.590 -13.450 -26.017 1.00 86.62 421 GLU A O 1
ATOM 3374 N N . SER A 1 422 ? 23.396 -12.114 -27.645 1.00 82.75 422 SER A N 1
ATOM 3375 C CA . SER A 1 422 ? 24.518 -12.971 -28.063 1.00 82.75 422 SER A CA 1
ATOM 3376 C C . SER A 1 422 ? 25.670 -13.100 -27.059 1.00 82.75 422 SER A C 1
ATOM 3378 O O . SER A 1 422 ? 26.530 -13.962 -27.233 1.00 82.75 422 SER A O 1
ATOM 3380 N N . ALA A 1 423 ? 25.726 -12.223 -26.054 1.00 70.12 423 ALA A N 1
ATOM 3381 C CA . ALA A 1 423 ? 26.695 -12.298 -24.971 1.00 70.12 423 ALA A CA 1
ATOM 3382 C C . ALA A 1 423 ? 26.166 -13.278 -23.912 1.00 70.12 423 ALA A C 1
ATOM 3384 O O . ALA A 1 423 ? 25.437 -12.875 -23.001 1.00 70.12 423 ALA A O 1
ATOM 3385 N N . ASP A 1 424 ? 26.483 -14.558 -24.097 1.00 55.91 424 ASP A N 1
ATOM 3386 C CA . ASP A 1 424 ? 26.354 -15.625 -23.096 1.00 55.91 424 ASP A CA 1
ATOM 3387 C C . ASP A 1 424 ? 27.744 -16.142 -22.702 1.00 55.91 424 ASP A C 1
ATOM 3389 O O . ASP A 1 424 ? 28.564 -16.413 -23.617 1.00 55.91 424 ASP A O 1
#